Protein 5YDA (pdb70)

Secondary structure (DSSP, 8-state):
---------S-EEEEEEESSTTHHHHHHHHHHHHHHT-TT--HHHHHHHHHHSS---SEEEEEEESSHHHHHHHHHH----SPPPPSSPPPEEEEE--SSS--TTTTHHHHHH-HHHHHHHHHHHHHHHHHHSS-HHHHHHT---TTSHHHHHHHHHHHHHHHHHHHHTT---SEEEE-THHHHHHHHHHTSS-HHHHHHHHHHHHHHHHHT--EEEEESS-HHHHGGG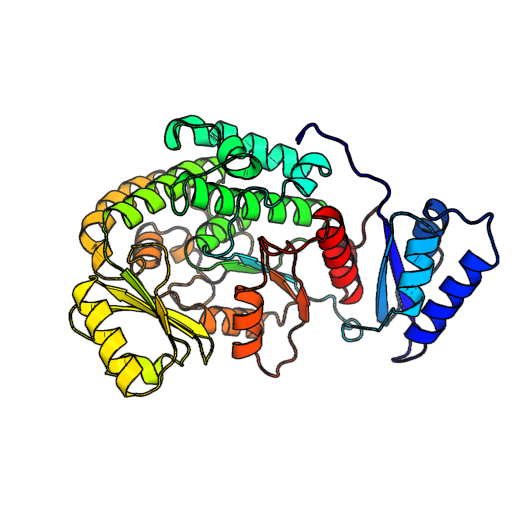--TTEEEEEEEETTEEEEEE-HHHHHHHHHHHHHTT--EEE-SS---TTSGGGGGGHHHHHHHHTTS-----SS-EEETTTTEEPPHHHHT-HHHHHHHHHS-B-HHHHHHHHHHHH--EEEE-SBSSHHHHHHHHHHTTS---EE--B--TT--S-HHHHHHHHHHHHHHTT-GGGS--

Structure (mmCIF, N/CA/C/O backbone):
data_5YDA
#
_entry.id   5YDA
#
_cell.length_a   109.780
_cell.length_b   109.780
_cell.length_c   142.573
_cell.angle_alpha   90.00
_cell.angle_beta   90.00
_cell.angle_gamma   90.00
#
_symmetry.space_group_name_H-M   'P 43 2 2'
#
loop_
_entity.id
_entity.type
_entity.pdbx_description
1 polymer PKS
2 water water
#
loop_
_atom_site.group_PDB
_atom_site.id
_atom_site.type_symbol
_atom_site.label_atom_id
_atom_site.label_alt_id
_atom_site.label_comp_id
_atom_site.label_asym_id
_atom_site.label_entity_id
_atom_site.label_seq_id
_atom_site.pdbx_PDB_ins_code
_atom_site.Cartn_x
_atom_site.Cartn_y
_atom_site.Cartn_z
_atom_site.occupancy
_atom_site.B_iso_or_equiv
_atom_site.auth_seq_id
_atom_site.auth_comp_id
_atom_site.auth_asym_id
_atom_site.auth_atom_id
_atom_site.pdbx_PDB_model_num
ATOM 1 N N . GLU A 1 21 ? -26.687 27.509 -10.727 1.00 75.16 -6 GLU A N 1
ATOM 2 C CA . GLU A 1 21 ? -27.194 26.172 -11.025 1.00 75.23 -6 GLU A CA 1
ATOM 3 C C . GLU A 1 21 ? -26.264 25.455 -11.995 1.00 68.39 -6 GLU A C 1
ATOM 4 O O . GLU A 1 21 ? -26.707 24.956 -13.029 1.00 63.24 -6 GLU A O 1
ATOM 10 N N . ASN A 1 22 ? -24.975 25.408 -11.663 1.00 63.18 -5 ASN A N 1
ATOM 11 C CA . ASN A 1 22 ? -23.975 24.933 -12.605 1.00 51.35 -5 ASN A CA 1
ATOM 12 C C . ASN A 1 22 ? -23.760 23.437 -12.421 1.00 51.91 -5 ASN A C 1
ATOM 13 O O . ASN A 1 22 ? -23.809 22.917 -11.304 1.00 48.55 -5 ASN A O 1
ATOM 18 N N . LEU A 1 23 ? -23.563 22.742 -13.538 1.00 43.05 -4 LEU A N 1
ATOM 19 C CA . LEU A 1 23 ? -23.269 21.319 -13.527 1.00 36.36 -4 LEU A CA 1
ATOM 20 C C . LEU A 1 23 ? -21.814 21.045 -13.895 1.00 37.58 -4 LEU A C 1
ATOM 21 O O . LEU A 1 23 ? -21.469 19.923 -14.286 1.00 33.33 -4 LEU A O 1
ATOM 26 N N . TYR A 1 24 ? -20.951 22.054 -13.764 1.00 31.40 -3 TYR A N 1
ATOM 27 C CA . TYR A 1 24 ? -19.529 21.848 -13.993 1.00 32.53 -3 TYR A CA 1
ATOM 28 C C . TYR A 1 24 ? -18.984 20.863 -12.965 1.00 30.51 -3 TYR A C 1
ATOM 29 O O . TYR A 1 24 ? -19.422 20.822 -11.810 1.00 34.04 -3 TYR A O 1
ATOM 38 N N . PHE A 1 25 ? -18.021 20.062 -13.394 1.00 25.22 -2 PHE A N 1
ATOM 39 C CA . PHE A 1 25 ? -17.460 19.045 -12.527 1.00 27.43 -2 PHE A CA 1
ATOM 40 C C . PHE A 1 25 ? -16.710 19.675 -11.351 1.00 27.97 -2 PHE A C 1
ATOM 41 O O . PHE A 1 25 ? -15.886 20.577 -11.529 1.00 27.86 -2 PHE A O 1
ATOM 49 N N . GLN A 1 26 ? -17.008 19.198 -10.145 1.00 29.20 -1 GLN A N 1
ATOM 50 C CA . GLN A 1 26 ? -16.332 19.645 -8.939 1.00 30.45 -1 GLN A CA 1
ATOM 51 C C . GLN A 1 26 ? -15.376 18.618 -8.360 1.00 32.20 -1 GLN A C 1
ATOM 52 O O . GLN A 1 26 ? -14.567 18.975 -7.503 1.00 38.17 -1 GLN A O 1
ATOM 58 N N . GLY A 1 27 ? -15.430 17.367 -8.805 1.00 36.11 0 GLY A N 1
ATOM 59 C CA . GLY A 1 27 ? -14.650 16.316 -8.187 1.00 35.26 0 GLY A CA 1
ATOM 60 C C . GLY A 1 27 ? -15.247 15.904 -6.855 1.00 33.24 0 GLY A C 1
ATOM 61 O O . GLY A 1 27 ? -16.222 16.484 -6.365 1.00 30.86 0 GLY A O 1
ATOM 62 N N . SER A 1 28 ? -14.676 14.861 -6.270 1.00 37.17 1 SER A N 1
ATOM 63 C CA . SER A 1 28 ? -15.110 14.456 -4.941 1.00 40.30 1 SER A CA 1
ATOM 64 C C . SER A 1 28 ? -14.828 15.580 -3.955 1.00 42.64 1 SER A C 1
ATOM 65 O O . SER A 1 28 ? -13.875 16.344 -4.109 1.00 47.72 1 SER A O 1
ATOM 68 N N . GLY A 1 29 ? -15.691 15.718 -2.965 1.00 41.96 2 GLY A N 1
ATOM 69 C CA . GLY A 1 29 ? -15.499 16.748 -1.967 1.00 40.67 2 GLY A CA 1
ATOM 70 C C . GLY A 1 29 ? -14.886 16.183 -0.708 1.00 43.06 2 GLY A C 1
ATOM 71 O O . GLY A 1 29 ? -14.071 15.255 -0.748 1.00 41.04 2 GLY A O 1
ATOM 72 N N . ARG A 1 30 ? -15.304 16.717 0.427 1.00 48.07 3 ARG A N 1
ATOM 73 C CA . ARG A 1 30 ? -14.703 16.304 1.677 1.00 49.47 3 ARG A CA 1
ATOM 74 C C . ARG A 1 30 ? -15.400 15.115 2.331 1.00 44.86 3 ARG A C 1
ATOM 75 O O . ARG A 1 30 ? -14.852 14.558 3.289 1.00 46.47 3 ARG A O 1
ATOM 83 N N . ARG A 1 31 ? -16.570 14.708 1.840 1.00 39.27 4 ARG A N 1
ATOM 84 C CA . ARG A 1 31 ? -17.364 13.701 2.541 1.00 42.76 4 ARG A CA 1
ATOM 85 C C . ARG A 1 31 ? -16.643 12.358 2.593 1.00 40.30 4 ARG A C 1
ATOM 86 O O . ARG A 1 31 ? -16.140 11.862 1.581 1.00 45.65 4 ARG A O 1
ATOM 94 N N . LEU A 1 32 ? -16.600 11.769 3.785 1.00 37.94 5 LEU A N 1
ATOM 95 C CA . LEU A 1 32 ? -15.926 10.500 4.015 1.00 39.14 5 LEU A CA 1
ATOM 96 C C . LEU A 1 32 ? -16.820 9.595 4.851 1.00 38.34 5 LEU A C 1
ATOM 97 O O . LEU A 1 32 ? -17.692 10.058 5.594 1.00 32.40 5 LEU A O 1
ATOM 102 N N . VAL A 1 33 ? -16.574 8.291 4.728 1.00 36.12 6 VAL A N 1
ATOM 103 C CA . VAL A 1 33 ? -17.266 7.270 5.502 1.00 35.87 6 VAL A CA 1
ATOM 104 C C . VAL A 1 33 ? -16.339 6.817 6.621 1.00 40.03 6 VAL A C 1
ATOM 105 O O . VAL A 1 33 ? -15.172 6.499 6.369 1.00 41.71 6 VAL A O 1
ATOM 109 N N . LEU A 1 34 ? -16.853 6.792 7.855 1.00 37.08 7 LEU A N 1
ATOM 110 C CA . LEU A 1 34 ? -16.096 6.306 9.006 1.00 37.10 7 LEU A CA 1
ATOM 111 C C . LEU A 1 34 ? -16.632 4.949 9.444 1.00 35.43 7 LEU A C 1
ATOM 112 O O . LEU A 1 34 ? -17.783 4.866 9.905 1.00 34.23 7 LEU A O 1
ATOM 117 N N . PRO A 1 35 ? -15.854 3.871 9.341 1.00 36.84 8 PRO A N 1
ATOM 118 C CA . PRO A 1 35 ? -16.329 2.554 9.789 1.00 35.29 8 PRO A CA 1
ATOM 119 C C . PRO A 1 35 ? -16.062 2.305 11.264 1.00 40.84 8 PRO A C 1
ATOM 120 O O . PRO A 1 35 ? -15.040 2.715 11.820 1.00 44.08 8 PRO A O 1
ATOM 124 N N . VAL A 1 36 ? -17.003 1.607 11.898 1.00 38.80 9 VAL A N 1
ATOM 125 C CA . VAL A 1 36 ? -16.913 1.209 13.299 1.00 37.47 9 VAL A CA 1
ATOM 126 C C . VAL A 1 36 ? -17.365 -0.239 13.393 1.00 44.91 9 VAL A C 1
ATOM 127 O O . VAL A 1 36 ? -18.441 -0.587 12.893 1.00 45.26 9 VAL A O 1
ATOM 131 N N . SER A 1 37 ? -16.559 -1.082 14.035 1.00 44.06 10 SER A N 1
ATOM 132 C CA . SER A 1 37 ? -16.926 -2.477 14.225 1.00 48.42 10 SER A CA 1
ATOM 133 C C . SER A 1 37 ? -16.552 -2.942 15.624 1.00 53.08 10 SER A C 1
ATOM 134 O O . SER A 1 37 ? -15.471 -2.627 16.126 1.00 52.14 10 SER A O 1
ATOM 137 N N . ALA A 1 38 ? -17.457 -3.698 16.244 1.00 55.93 11 ALA A N 1
ATOM 138 C CA . ALA A 1 38 ? -17.240 -4.262 17.571 1.00 56.07 11 ALA A CA 1
ATOM 139 C C . ALA A 1 38 ? -17.573 -5.747 17.538 1.00 60.52 11 ALA A C 1
ATOM 140 O O . ALA A 1 38 ? -17.822 -6.303 16.467 1.00 59.86 11 ALA A O 1
ATOM 142 N N . ARG A 1 39 ? -17.581 -6.402 18.696 1.00 61.66 12 ARG A N 1
ATOM 143 C CA . ARG A 1 39 ? -17.914 -7.817 18.764 1.00 58.41 12 ARG A CA 1
ATOM 144 C C . ARG A 1 39 ? -19.324 -8.067 19.275 1.00 59.05 12 ARG A C 1
ATOM 145 O O . ARG A 1 39 ? -19.794 -9.205 19.210 1.00 56.28 12 ARG A O 1
ATOM 153 N N . THR A 1 40 ? -20.013 -7.038 19.760 1.00 60.50 13 THR A N 1
ATOM 154 C CA . THR A 1 40 ? -21.223 -7.220 20.543 1.00 66.10 13 THR A CA 1
ATOM 155 C C . THR A 1 40 ? -22.337 -6.323 20.019 1.00 66.13 13 THR A C 1
ATOM 156 O O . THR A 1 40 ? -22.095 -5.278 19.414 1.00 62.75 13 THR A O 1
ATOM 160 N N . SER A 1 41 ? -23.565 -6.760 20.290 1.00 73.34 14 SER A N 1
ATOM 161 C CA . SER A 1 41 ? -24.824 -6.103 19.925 1.00 73.63 14 SER A CA 1
ATOM 162 C C . SER A 1 41 ? -24.791 -4.575 19.718 1.00 69.71 14 SER A C 1
ATOM 163 O O . SER A 1 41 ? -25.303 -4.120 18.695 1.00 72.82 14 SER A O 1
ATOM 166 N N . GLY A 1 42 ? -24.250 -3.764 20.639 1.00 72.02 15 GLY A N 1
ATOM 167 C CA . GLY A 1 42 ? -23.730 -4.139 21.953 1.00 69.50 15 GLY A CA 1
ATOM 168 C C . GLY A 1 42 ? -22.654 -3.172 22.426 1.00 66.06 15 GLY A C 1
ATOM 169 O O . GLY A 1 42 ? -22.945 -2.090 22.931 1.00 66.48 15 GLY A O 1
ATOM 170 N N . ALA A 1 43 ? -21.393 -3.572 22.261 1.00 66.92 16 ALA A N 1
ATOM 171 C CA . ALA A 1 43 ? -20.288 -2.640 22.433 1.00 61.72 16 ALA A CA 1
ATOM 172 C C . ALA A 1 43 ? -20.191 -1.654 21.279 1.00 69.43 16 ALA A C 1
ATOM 173 O O . ALA A 1 43 ? -19.546 -0.608 21.427 1.00 70.98 16 ALA A O 1
ATOM 175 N N . LEU A 1 44 ? -20.798 -1.980 20.132 1.00 68.70 17 LEU A N 1
ATOM 176 C CA . LEU A 1 44 ? -20.795 -1.079 18.981 1.00 66.56 17 LEU A CA 1
ATOM 177 C C . LEU A 1 44 ? -21.218 0.332 19.374 1.00 61.39 17 LEU A C 1
ATOM 178 O O . LEU A 1 44 ? -20.505 1.306 19.102 1.00 59.00 17 LEU A O 1
ATOM 183 N N . ARG A 1 45 ? -22.386 0.461 20.013 1.00 59.23 18 ARG A N 1
ATOM 184 C CA . ARG A 1 45 ? -22.844 1.779 20.442 1.00 58.44 18 ARG A CA 1
ATOM 185 C C . ARG A 1 45 ? -21.822 2.431 21.358 1.00 60.08 18 ARG A C 1
ATOM 186 O O . ARG A 1 45 ? -21.510 3.616 21.212 1.00 60.69 18 ARG A O 1
ATOM 194 N N . GLY A 1 46 ? -21.286 1.665 22.311 1.00 61.15 19 GLY A N 1
ATOM 195 C CA . GLY A 1 46 ? -20.282 2.223 23.200 1.00 59.96 19 GLY A CA 1
ATOM 196 C C . GLY A 1 46 ? -19.049 2.677 22.447 1.00 57.66 19 GLY A C 1
ATOM 197 O O . GLY A 1 46 ? -18.563 3.798 22.632 1.00 56.83 19 GLY A O 1
ATOM 198 N N . GLN A 1 47 ? -18.547 1.820 21.558 1.00 53.43 20 GLN A N 1
ATOM 199 C CA . GLN A 1 47 ? -17.353 2.162 20.795 1.00 59.36 20 GLN A CA 1
ATOM 200 C C . GLN A 1 47 ? -17.569 3.388 19.909 1.00 56.79 20 GLN A C 1
ATOM 201 O O . GLN A 1 47 ? -16.614 4.123 19.622 1.00 50.33 20 GLN A O 1
ATOM 207 N N . ALA A 1 48 ? -18.811 3.639 19.481 1.00 52.87 21 ALA A N 1
ATOM 208 C CA . ALA A 1 48 ? -19.076 4.792 18.629 1.00 52.70 21 ALA A CA 1
ATOM 209 C C . ALA A 1 48 ? -19.108 6.084 19.431 1.00 54.47 21 ALA A C 1
ATOM 210 O O . ALA A 1 48 ? -18.666 7.132 18.942 1.00 51.60 21 ALA A O 1
ATOM 212 N N . HIS A 1 49 ? -19.637 6.034 20.656 1.00 57.82 22 HIS A N 1
ATOM 213 C CA . HIS A 1 49 ? -19.575 7.209 21.522 1.00 59.14 22 HIS A CA 1
ATOM 214 C C . HIS A 1 49 ? -18.156 7.466 22.006 1.00 54.27 22 HIS A C 1
ATOM 215 O O . HIS A 1 49 ? -17.766 8.626 22.174 1.00 57.69 22 HIS A O 1
ATOM 222 N N . ALA A 1 50 ? -17.375 6.403 22.230 1.00 53.00 23 ALA A N 1
ATOM 223 C CA . ALA A 1 50 ? -15.962 6.572 22.564 1.00 54.16 23 ALA A CA 1
ATOM 224 C C . ALA A 1 50 ? -15.249 7.396 21.498 1.00 57.21 23 ALA A C 1
ATOM 225 O O . ALA A 1 50 ? -14.629 8.424 21.803 1.00 57.48 23 ALA A O 1
ATOM 227 N N . LEU A 1 51 ? -15.350 6.967 20.230 1.00 58.15 24 LEU A N 1
ATOM 228 C CA . LEU A 1 51 ? -14.712 7.705 19.142 1.00 54.03 24 LEU A CA 1
ATOM 229 C C . LEU A 1 51 ? -15.231 9.134 19.064 1.00 53.84 24 LEU A C 1
ATOM 230 O O . LEU A 1 51 ? -14.473 10.066 18.769 1.00 55.88 24 LEU A O 1
ATOM 235 N N . ALA A 1 52 ? -16.524 9.334 19.318 1.00 53.71 25 ALA A N 1
ATOM 236 C CA . ALA A 1 52 ? -17.060 10.689 19.347 1.00 52.06 25 ALA A CA 1
ATOM 237 C C . ALA A 1 52 ? -16.376 11.515 20.430 1.00 57.10 25 ALA A C 1
ATOM 238 O O . ALA A 1 52 ? -15.942 12.647 20.187 1.00 55.88 25 ALA A O 1
ATOM 240 N N . ARG A 1 53 ? -16.263 10.956 21.637 1.00 59.35 26 ARG A N 1
ATOM 241 C CA . ARG A 1 53 ? -15.627 11.687 22.727 1.00 63.37 26 ARG A CA 1
ATOM 242 C C . ARG A 1 53 ? -14.142 11.903 22.468 1.00 63.32 26 ARG A C 1
ATOM 243 O O . ARG A 1 53 ? -13.563 12.842 23.021 1.00 65.35 26 ARG A O 1
ATOM 251 N N . ARG A 1 54 ? -13.529 11.101 21.592 1.00 60.83 27 ARG A N 1
ATOM 252 C CA . ARG A 1 54 ? -12.115 11.285 21.276 1.00 62.36 27 ARG A CA 1
ATOM 253 C C . ARG A 1 54 ? -11.876 12.488 20.359 1.00 65.87 27 ARG A C 1
ATOM 254 O O . ARG A 1 54 ? -10.930 13.252 20.578 1.00 67.46 27 ARG A O 1
ATOM 262 N N . LEU A 1 55 ? -12.712 12.682 19.331 1.00 58.25 28 LEU A N 1
ATOM 263 C CA . LEU A 1 55 ? -12.485 13.791 18.406 1.00 60.82 28 LEU A CA 1
ATOM 264 C C . LEU A 1 55 ? -12.871 15.133 19.009 1.00 65.02 28 LEU A C 1
ATOM 265 O O . LEU A 1 55 ? -12.337 16.172 18.599 1.00 65.33 28 LEU A O 1
ATOM 270 N N . GLU A 1 56 ? -13.813 15.146 19.952 1.00 63.16 29 GLU A N 1
ATOM 271 C CA . GLU A 1 56 ? -14.069 16.363 20.711 1.00 65.31 29 GLU A CA 1
ATOM 272 C C . GLU A 1 56 ? -12.839 16.761 21.516 1.00 68.54 29 GLU A C 1
ATOM 273 O O . GLU A 1 56 ? -12.382 17.910 21.455 1.00 64.42 29 GLU A O 1
ATOM 279 N N . GLU A 1 57 ? -12.279 15.804 22.262 1.00 68.61 30 GLU A N 1
ATOM 280 C CA . GLU A 1 57 ? -11.180 16.022 23.189 1.00 65.53 30 GLU A CA 1
ATOM 281 C C . GLU A 1 57 ? -9.807 15.990 22.510 1.00 70.43 30 GLU A C 1
ATOM 282 O O . GLU A 1 57 ? -8.791 15.841 23.200 1.00 72.82 30 GLU A O 1
ATOM 288 N N . ARG A 1 58 ? -9.760 16.152 21.196 1.00 68.88 31 ARG A N 1
ATOM 289 C CA . ARG A 1 58 ? -8.502 16.115 20.474 1.00 64.60 31 ARG A CA 1
ATOM 290 C C . ARG A 1 58 ? -8.531 16.951 19.195 1.00 61.51 31 ARG A C 1
ATOM 291 O O . ARG A 1 58 ? -8.460 16.442 18.111 1.00 62.78 31 ARG A O 1
ATOM 299 N N . PRO A 1 59 ? -8.603 18.322 19.394 1.00 64.42 32 PRO A N 1
ATOM 300 C CA . PRO A 1 59 ? -8.680 19.170 18.189 1.00 58.28 32 PRO A CA 1
ATOM 301 C C . PRO A 1 59 ? -7.645 19.053 17.142 1.00 61.41 32 PRO A C 1
ATOM 302 O O . PRO A 1 59 ? -7.771 19.708 16.119 1.00 56.19 32 PRO A O 1
ATOM 306 N N . GLY A 1 60 ? -6.612 18.281 17.389 1.00 65.03 33 GLY A N 1
ATOM 307 C CA . GLY A 1 60 ? -5.590 18.142 16.393 1.00 62.30 33 GLY A CA 1
ATOM 308 C C . GLY A 1 60 ? -6.010 17.074 15.412 1.00 63.88 33 GLY A C 1
ATOM 309 O O . GLY A 1 60 ? -5.559 17.083 14.273 1.00 60.88 33 GLY A O 1
ATOM 310 N N . LEU A 1 61 ? -6.900 16.165 15.779 1.00 59.56 34 LEU A N 1
ATOM 311 C CA . LEU A 1 61 ? -7.324 15.112 14.836 1.00 58.84 34 LEU A CA 1
ATOM 312 C C . LEU A 1 61 ? -8.081 15.553 13.604 1.00 54.45 34 LEU A C 1
ATOM 313 O O . LEU A 1 61 ? -9.134 16.100 13.716 1.00 60.76 34 LEU A O 1
ATOM 318 N N . ARG A 1 62 ? -7.563 15.291 12.422 1.00 56.76 35 ARG A N 1
ATOM 319 C CA . ARG A 1 62 ? -8.272 15.645 11.198 1.00 60.35 35 ARG A CA 1
ATOM 320 C C . ARG A 1 62 ? -9.204 14.496 10.790 1.00 63.74 35 ARG A C 1
ATOM 321 O O . ARG A 1 62 ? -8.954 13.362 11.118 1.00 57.84 35 ARG A O 1
ATOM 329 N N . LEU A 1 63 ? -10.276 14.804 10.078 1.00 65.58 36 LEU A N 1
ATOM 330 C CA . LEU A 1 63 ? -11.234 13.808 9.649 1.00 60.13 36 LEU A CA 1
ATOM 331 C C . LEU A 1 63 ? -10.506 12.856 8.756 1.00 55.76 36 LEU A C 1
ATOM 332 O O . LEU A 1 63 ? -10.632 11.668 8.856 1.00 51.62 36 LEU A O 1
ATOM 337 N N . ASP A 1 64 ? -9.725 13.433 7.879 1.00 62.12 37 ASP A N 1
ATOM 338 C CA . ASP A 1 64 ? -8.840 12.703 6.974 1.00 55.91 37 ASP A CA 1
ATOM 339 C C . ASP A 1 64 ? -8.116 11.543 7.654 1.00 57.11 37 ASP A C 1
ATOM 340 O O . ASP A 1 64 ? -8.241 10.384 7.244 1.00 52.93 37 ASP A O 1
ATOM 345 N N . ASP A 1 65 ? -7.333 11.858 8.690 1.00 55.51 38 ASP A N 1
ATOM 346 C CA . ASP A 1 65 ? -6.518 10.841 9.345 1.00 53.60 38 ASP A CA 1
ATOM 347 C C . ASP A 1 65 ? -7.386 9.786 10.009 1.00 51.57 38 ASP A C 1
ATOM 348 O O . ASP A 1 65 ? -7.092 8.588 9.929 1.00 50.95 38 ASP A O 1
ATOM 353 N N . VAL A 1 66 ? -8.447 10.221 10.691 1.00 48.42 39 VAL A N 1
ATOM 354 C CA . VAL A 1 66 ? -9.320 9.297 11.405 1.00 51.08 39 VAL A CA 1
ATOM 355 C C . VAL A 1 66 ? -9.900 8.257 10.450 1.00 51.39 39 VAL A C 1
ATOM 356 O O . VAL A 1 66 ? -9.962 7.064 10.776 1.00 44.47 39 VAL A O 1
ATOM 360 N N . ALA A 1 67 ? -10.293 8.687 9.245 1.00 50.57 40 ALA A N 1
ATOM 361 C CA . ALA A 1 67 ? -10.863 7.767 8.263 1.00 49.01 40 ALA A CA 1
ATOM 362 C C . ALA A 1 67 ? -9.880 6.660 7.905 1.00 49.19 40 ALA A C 1
ATOM 363 O O . ALA A 1 67 ? -10.247 5.480 7.867 1.00 47.27 40 ALA A O 1
ATOM 365 N N . GLY A 1 68 ? -8.625 7.024 7.628 1.00 51.48 41 GLY A N 1
ATOM 366 C CA . GLY A 1 68 ? -7.618 6.013 7.343 1.00 47.58 41 GLY A CA 1
ATOM 367 C C . GLY A 1 68 ? -7.293 5.162 8.555 1.00 51.15 41 GLY A C 1
ATOM 368 O O . GLY A 1 68 ? -7.158 3.938 8.454 1.00 53.50 41 GLY A O 1
ATOM 369 N N . ALA A 1 69 ? -7.182 5.796 9.722 1.00 49.63 42 ALA A N 1
ATOM 370 C CA . ALA A 1 69 ? -6.863 5.060 10.939 1.00 52.36 42 ALA A CA 1
ATOM 371 C C . ALA A 1 69 ? -7.959 4.061 11.278 1.00 55.54 42 ALA A C 1
ATOM 372 O O . ALA A 1 69 ? -7.676 2.954 11.753 1.00 56.31 42 ALA A O 1
ATOM 374 N N . LEU A 1 70 ? -9.221 4.442 11.054 1.00 52.72 43 LEU A N 1
ATOM 375 C CA . LEU A 1 70 ? -10.337 3.532 11.277 1.00 49.76 43 LEU A CA 1
ATOM 376 C C . LEU A 1 70 ? -10.317 2.359 10.304 1.00 52.26 43 LEU A C 1
ATOM 377 O O . LEU A 1 70 ? -10.884 1.306 10.613 1.00 49.30 43 LEU A O 1
ATOM 382 N N . ARG A 1 71 ? -9.678 2.524 9.141 1.00 51.48 44 ARG A N 1
ATOM 383 C CA . ARG A 1 71 ? -9.530 1.474 8.137 1.00 53.44 44 ARG A CA 1
ATOM 384 C C . ARG A 1 71 ? -8.309 0.595 8.383 1.00 57.27 44 ARG A C 1
ATOM 385 O O . ARG A 1 71 ? -8.430 -0.632 8.429 1.00 59.24 44 ARG A O 1
ATOM 393 N N . ALA A 1 72 ? -7.134 1.205 8.582 1.00 60.21 45 ALA A N 1
ATOM 394 C CA . ALA A 1 72 ? -5.890 0.442 8.649 1.00 58.52 45 ALA A CA 1
ATOM 395 C C . ALA A 1 72 ? -5.596 -0.096 10.049 1.00 59.57 45 ALA A C 1
ATOM 396 O O . ALA A 1 72 ? -5.045 -1.194 10.179 1.00 63.59 45 ALA A O 1
ATOM 398 N N . ASP A 1 73 ? -5.979 0.633 11.106 1.00 62.56 46 ASP A N 1
ATOM 399 C CA . ASP A 1 73 ? -5.520 0.356 12.469 1.00 64.98 46 ASP A CA 1
ATOM 400 C C . ASP A 1 73 ? -6.493 -0.475 13.307 1.00 64.98 46 ASP A C 1
ATOM 401 O O . ASP A 1 73 ? -6.264 -0.636 14.512 1.00 66.78 46 ASP A O 1
ATOM 406 N N . ARG A 1 74 ? -7.566 -0.996 12.721 1.00 65.45 47 ARG A N 1
ATOM 407 C CA . ARG A 1 74 ? -8.530 -1.790 13.472 1.00 66.72 47 ARG A CA 1
ATOM 408 C C . ARG A 1 74 ? -9.022 -2.935 12.597 1.00 64.84 47 ARG A C 1
ATOM 409 O O . ARG A 1 74 ? -9.034 -2.819 11.364 1.00 60.78 47 ARG A O 1
ATOM 417 N N . PRO A 1 75 ? -9.401 -4.058 13.199 1.00 65.00 48 PRO A N 1
ATOM 418 C CA . PRO A 1 75 ? -9.974 -5.158 12.418 1.00 63.84 48 PRO A CA 1
ATOM 419 C C . PRO A 1 75 ? -11.457 -4.935 12.149 1.00 63.21 48 PRO A C 1
ATOM 420 O O . PRO A 1 75 ? -12.152 -4.226 12.883 1.00 61.19 48 PRO A O 1
ATOM 424 N N . ALA A 1 76 ? -11.936 -5.551 11.068 1.00 59.54 49 ALA A N 1
ATOM 425 C CA . ALA A 1 76 ? -13.339 -5.434 10.664 1.00 54.74 49 ALA A CA 1
ATOM 426 C C . ALA A 1 76 ? -14.138 -6.541 11.347 1.00 52.84 49 ALA A C 1
ATOM 427 O O . ALA A 1 76 ? -14.285 -7.648 10.827 1.00 56.02 49 ALA A O 1
ATOM 429 N N . LEU A 1 77 ? -14.683 -6.227 12.518 1.00 50.47 50 LEU A N 1
ATOM 430 C CA . LEU A 1 77 ? -15.379 -7.207 13.339 1.00 50.91 50 LEU A CA 1
ATOM 431 C C . LEU A 1 77 ? -16.823 -7.389 12.853 1.00 54.36 50 LEU A C 1
ATOM 432 O O . LEU A 1 77 ? -17.242 -6.820 11.841 1.00 51.88 50 LEU A O 1
ATOM 437 N N . ARG A 1 78 ? -17.611 -8.178 13.597 1.00 52.93 51 ARG A N 1
ATOM 438 C CA . ARG A 1 78 ? -18.874 -8.695 13.073 1.00 50.37 51 ARG A CA 1
ATOM 439 C C . ARG A 1 78 ? -19.986 -7.653 13.099 1.00 47.13 51 ARG A C 1
ATOM 440 O O . ARG A 1 78 ? -20.805 -7.601 12.176 1.00 48.41 51 ARG A O 1
ATOM 448 N N . HIS A 1 79 ? -20.052 -6.844 14.151 1.00 45.90 52 HIS A N 1
ATOM 449 C CA . HIS A 1 79 ? -21.095 -5.838 14.309 1.00 45.97 52 HIS A CA 1
ATOM 450 C C . HIS A 1 79 ? -20.560 -4.495 13.824 1.00 46.97 52 HIS A C 1
ATOM 451 O O . HIS A 1 79 ? -19.577 -3.985 14.370 1.00 46.35 52 HIS A O 1
ATOM 458 N N . ARG A 1 80 ? -21.210 -3.916 12.812 1.00 44.80 53 ARG A N 1
ATOM 459 C CA . ARG A 1 80 ? -20.673 -2.757 12.113 1.00 40.74 53 ARG A CA 1
ATOM 460 C C . ARG A 1 80 ? -21.698 -1.638 12.015 1.00 38.04 53 ARG A C 1
ATOM 461 O O . ARG A 1 80 ? -22.901 -1.886 11.909 1.00 41.83 53 ARG A O 1
ATOM 469 N N . LEU A 1 81 ? -21.202 -0.400 12.028 1.00 41.73 54 LEU A N 1
ATOM 470 C CA . LEU A 1 81 ? -21.974 0.752 11.572 1.00 38.21 54 LEU A CA 1
ATOM 471 C C . LEU A 1 81 ? -21.016 1.772 10.965 1.00 38.06 54 LEU A C 1
ATOM 472 O O . LEU A 1 81 ? -19.797 1.676 11.109 1.00 37.34 54 LEU A O 1
ATOM 477 N N . THR A 1 82 ? -21.581 2.754 10.272 1.00 33.22 55 THR A N 1
ATOM 478 C CA . THR A 1 82 ? -20.790 3.821 9.688 1.00 32.44 55 THR A CA 1
ATOM 479 C C . THR A 1 82 ? -21.510 5.135 9.905 1.00 31.50 55 THR A C 1
ATOM 480 O O . THR A 1 82 ? -22.719 5.168 10.137 1.00 32.25 55 THR A O 1
ATOM 484 N N . VAL A 1 83 ? -20.740 6.221 9.827 1.00 32.57 56 VAL A N 1
ATOM 485 C CA . VAL A 1 83 ? -21.271 7.565 9.663 1.00 31.38 56 VAL A CA 1
ATOM 486 C C . VAL A 1 83 ? -20.625 8.165 8.424 1.00 31.51 56 VAL A C 1
ATOM 487 O O . VAL A 1 83 ? -19.560 7.725 7.988 1.00 33.15 56 VAL A O 1
ATOM 491 N N . SER A 1 84 ? -21.302 9.144 7.836 1.00 27.53 57 SER A N 1
ATOM 492 C CA . SER A 1 84 ? -20.764 9.966 6.766 1.00 32.08 57 SER A CA 1
ATOM 493 C C . SER A 1 84 ? -20.590 11.383 7.290 1.00 38.99 57 SER A C 1
ATOM 494 O O . SER A 1 84 ? -21.466 11.895 7.994 1.00 35.34 57 SER A O 1
ATOM 497 N N . ALA A 1 85 ? -19.476 12.023 6.933 1.00 33.98 58 ALA A N 1
ATOM 498 C CA . ALA A 1 85 ? -19.210 13.360 7.439 1.00 33.63 58 ALA A CA 1
ATOM 499 C C . ALA A 1 85 ? -18.259 14.084 6.498 1.00 38.21 58 ALA A C 1
ATOM 500 O O . ALA A 1 85 ? -17.377 13.466 5.897 1.00 41.74 58 ALA A O 1
ATOM 502 N N . SER A 1 86 ? -18.460 15.392 6.367 1.00 40.31 59 SER A N 1
ATOM 503 C CA . SER A 1 86 ? -17.550 16.272 5.652 1.00 45.33 59 SER A CA 1
ATOM 504 C C . SER A 1 86 ? -16.743 17.150 6.600 1.00 48.17 59 SER A C 1
ATOM 505 O O . SER A 1 86 ? -16.018 18.035 6.138 1.00 52.90 59 SER A O 1
ATOM 508 N N . SER A 1 87 ? -16.858 16.927 7.911 1.00 49.94 60 SER A N 1
ATOM 509 C CA . SER A 1 87 ? -16.191 17.721 8.941 1.00 48.29 60 SER A CA 1
ATOM 510 C C . SER A 1 87 ? -16.287 16.989 10.270 1.00 52.36 60 SER A C 1
ATOM 511 O O . SER A 1 87 ? -17.161 16.139 10.473 1.00 51.09 60 SER A O 1
ATOM 514 N N . VAL A 1 88 ? -15.407 17.367 11.189 1.00 57.45 61 VAL A N 1
ATOM 515 C CA . VAL A 1 88 ? -15.327 16.723 12.498 1.00 53.34 61 VAL A CA 1
ATOM 516 C C . VAL A 1 88 ? -16.587 16.957 13.331 1.00 50.31 61 VAL A C 1
ATOM 517 O O . VAL A 1 88 ? -17.101 15.993 13.918 1.00 48.75 61 VAL A O 1
ATOM 521 N N . PRO A 1 89 ? -17.120 18.185 13.445 1.00 53.51 62 PRO A N 1
ATOM 522 C CA . PRO A 1 89 ? -18.391 18.329 14.176 1.00 53.22 62 PRO A CA 1
ATOM 523 C C . PRO A 1 89 ? -19.491 17.443 13.624 1.00 51.19 62 PRO A C 1
ATOM 524 O O . PRO A 1 89 ? -20.263 16.866 14.400 1.00 52.64 62 PRO A O 1
ATOM 528 N N . GLU A 1 90 ? -19.585 17.331 12.295 1.00 52.18 63 GLU A N 1
ATOM 529 C CA . GLU A 1 90 ? -20.589 16.463 11.686 1.00 45.63 63 GLU A CA 1
ATOM 530 C C . GLU A 1 90 ? -20.405 15.020 12.144 1.00 38.86 63 GLU A C 1
ATOM 531 O O . GLU A 1 90 ? -21.362 14.364 12.570 1.00 40.16 63 GLU A O 1
ATOM 537 N N . ALA A 1 91 ? -19.166 14.529 12.111 1.00 38.75 64 ALA A N 1
ATOM 538 C CA . ALA A 1 91 ? -18.899 13.149 12.506 1.00 39.92 64 ALA A CA 1
ATOM 539 C C . ALA A 1 91 ? -19.227 12.919 13.974 1.00 42.48 64 ALA A C 1
ATOM 540 O O . ALA A 1 91 ? -19.873 11.926 14.328 1.00 47.24 64 ALA A O 1
ATOM 542 N N . VAL A 1 92 ? -18.784 13.828 14.845 1.00 49.98 65 VAL A N 1
ATOM 543 C CA . VAL A 1 92 ? -19.071 13.708 16.273 1.00 46.61 65 VAL A CA 1
ATOM 544 C C . VAL A 1 92 ? -20.571 13.594 16.500 1.00 43.86 65 VAL A C 1
ATOM 545 O O . VAL A 1 92 ? -21.046 12.680 17.186 1.00 48.86 65 VAL A O 1
ATOM 549 N N . GLU A 1 93 ? -21.338 14.512 15.907 1.00 39.57 66 GLU A N 1
ATOM 550 C CA . GLU A 1 93 ? -22.788 14.480 16.072 1.00 45.69 66 GLU A CA 1
ATOM 551 C C . GLU A 1 93 ? -23.379 13.168 15.569 1.00 46.56 66 GLU A C 1
ATOM 552 O O . GLU A 1 93 ? -24.282 12.604 16.200 1.00 44.60 66 GLU A O 1
ATOM 558 N N . ALA A 1 94 ? -22.874 12.657 14.443 1.00 43.76 67 ALA A N 1
ATOM 559 C CA . ALA A 1 94 ? -23.458 11.449 13.873 1.00 42.30 67 ALA A CA 1
ATOM 560 C C . ALA A 1 94 ? -23.099 10.218 14.690 1.00 41.88 67 ALA A C 1
ATOM 561 O O . ALA A 1 94 ? -23.894 9.277 14.762 1.00 40.59 67 ALA A O 1
ATOM 563 N N . LEU A 1 95 ? -21.928 10.214 15.331 1.00 41.15 68 LEU A N 1
ATOM 564 C CA . LEU A 1 95 ? -21.528 9.053 16.121 1.00 43.84 68 LEU A CA 1
ATOM 565 C C . LEU A 1 95 ? -22.342 8.923 17.406 1.00 46.72 68 LEU A C 1
ATOM 566 O O . LEU A 1 95 ? -22.501 7.808 17.918 1.00 47.54 68 LEU A O 1
ATOM 571 N N . ARG A 1 96 ? -22.863 10.033 17.942 1.00 47.09 69 ARG A N 1
ATOM 572 C CA . ARG A 1 96 ? -23.762 9.947 19.095 1.00 53.38 69 ARG A CA 1
ATOM 573 C C . ARG A 1 96 ? -25.091 9.326 18.704 1.00 53.80 69 ARG A C 1
ATOM 574 O O . ARG A 1 96 ? -25.550 8.361 19.329 1.00 61.33 69 ARG A O 1
ATOM 582 N N . ALA A 1 97 ? -25.738 9.894 17.685 1.00 48.94 70 ALA A N 1
ATOM 583 C CA . ALA A 1 97 ? -26.994 9.368 17.176 1.00 48.82 70 ALA A CA 1
ATOM 584 C C . ALA A 1 97 ? -26.851 7.972 16.593 1.00 48.37 70 ALA A C 1
ATOM 585 O O . ALA A 1 97 ? -27.871 7.327 16.327 1.00 52.93 70 ALA A O 1
ATOM 587 N N . ALA A 1 98 ? -25.623 7.496 16.393 1.00 48.59 71 ALA A N 1
ATOM 588 C CA . ALA A 1 98 ? -25.399 6.259 15.661 1.00 49.03 71 ALA A CA 1
ATOM 589 C C . ALA A 1 98 ? -26.076 5.098 16.367 1.00 50.37 71 ALA A C 1
ATOM 590 O O . ALA A 1 98 ? -25.831 4.850 17.550 1.00 49.64 71 ALA A O 1
ATOM 592 N N . VAL A 1 99 ? -26.945 4.405 15.637 1.00 54.09 72 VAL A N 1
ATOM 593 C CA . VAL A 1 99 ? -27.606 3.196 16.107 1.00 59.53 72 VAL A CA 1
ATOM 594 C C . VAL A 1 99 ? -27.268 2.077 15.120 1.00 52.29 72 VAL A C 1
ATOM 595 O O . VAL A 1 99 ? -27.342 2.299 13.911 1.00 51.45 72 VAL A O 1
ATOM 599 N N . PRO A 1 100 ? -26.861 0.897 15.583 1.00 49.08 73 PRO A N 1
ATOM 600 C CA . PRO A 1 100 ? -26.672 -0.219 14.647 1.00 51.91 73 PRO A CA 1
ATOM 601 C C . PRO A 1 100 ? -27.956 -0.475 13.870 1.00 52.64 73 PRO A C 1
ATOM 602 O O . PRO A 1 100 ? -29.055 -0.435 14.426 1.00 50.71 73 PRO A O 1
ATOM 606 N N . ALA A 1 101 ? -27.811 -0.701 12.562 1.00 47.30 74 ALA A N 1
ATOM 607 C CA . ALA A 1 101 ? -28.960 -0.781 11.672 1.00 47.27 74 ALA A CA 1
ATOM 608 C C . ALA A 1 101 ? -29.027 -2.043 10.823 1.00 50.04 74 ALA A C 1
ATOM 609 O O . ALA A 1 101 ? -30.076 -2.286 10.219 1.00 49.44 74 ALA A O 1
ATOM 611 N N . VAL A 1 102 ? -27.961 -2.833 10.736 1.00 44.84 75 VAL A N 1
ATOM 612 C CA . VAL A 1 102 ? -28.001 -4.102 10.011 1.00 46.50 75 VAL A CA 1
ATOM 613 C C . VAL A 1 102 ? -27.578 -5.198 10.978 1.00 49.06 75 VAL A C 1
ATOM 614 O O . VAL A 1 102 ? -26.942 -4.924 12.012 1.00 46.02 75 VAL A O 1
ATOM 618 N N . PRO A 1 103 ? -27.941 -6.448 10.696 1.00 49.59 76 PRO A N 1
ATOM 619 C CA . PRO A 1 103 ? -27.482 -7.563 11.530 1.00 48.02 76 PRO A CA 1
ATOM 620 C C . PRO A 1 103 ? -25.973 -7.695 11.455 1.00 51.32 76 PRO A C 1
ATOM 621 O O . PRO A 1 103 ? -25.345 -7.136 10.541 1.00 48.89 76 PRO A O 1
ATOM 625 N N . PRO A 1 104 ? -25.355 -8.417 12.393 1.00 47.91 77 PRO A N 1
ATOM 626 C CA . PRO A 1 104 ? -23.925 -8.715 12.261 1.00 46.74 77 PRO A CA 1
ATOM 627 C C . PRO A 1 104 ? -23.668 -9.453 10.962 1.00 42.77 77 PRO A C 1
ATOM 628 O O . PRO A 1 104 ? -24.532 -10.172 10.463 1.00 44.39 77 PRO A O 1
ATOM 632 N N . VAL A 1 105 ? -22.478 -9.245 10.399 1.00 42.56 78 VAL A N 1
ATOM 633 C CA . VAL A 1 105 ? -22.181 -9.737 9.053 1.00 45.91 78 VAL A CA 1
ATOM 634 C C . VAL A 1 105 ? -22.171 -11.262 9.056 1.00 51.40 78 VAL A C 1
ATOM 635 O O . VAL A 1 105 ? -21.810 -11.877 10.071 1.00 56.52 78 VAL A O 1
ATOM 639 N N . PRO A 1 106 ? -22.569 -11.910 7.968 1.00 50.57 79 PRO A N 1
ATOM 640 C CA . PRO A 1 106 ? -22.542 -13.375 7.935 1.00 51.67 79 PRO A CA 1
ATOM 641 C C . PRO A 1 106 ? -21.112 -13.888 7.946 1.00 56.91 79 PRO A C 1
ATOM 642 O O . PRO A 1 106 ? -20.159 -13.159 7.654 1.00 58.00 79 PRO A O 1
ATOM 646 N N . ASP A 1 107 ? -20.996 -15.173 8.218 1.00 59.17 80 ASP A N 1
ATOM 647 C CA . ASP A 1 107 ? -19.720 -15.840 8.219 1.00 60.20 80 ASP A CA 1
ATOM 648 C C . ASP A 1 107 ? -19.205 -15.913 6.797 1.00 55.54 80 ASP A C 1
ATOM 649 O O . ASP A 1 107 ? -18.025 -15.923 6.572 1.00 60.84 80 ASP A O 1
ATOM 654 N N . GLU A 1 108 ? -20.101 -15.942 5.834 1.00 54.26 81 GLU A N 1
ATOM 655 C CA . GLU A 1 108 ? -19.699 -15.936 4.445 1.00 55.94 81 GLU A CA 1
ATOM 656 C C . GLU A 1 108 ? -20.158 -14.596 3.894 1.00 51.59 81 GLU A C 1
ATOM 657 O O . GLU A 1 108 ? -21.215 -14.144 4.254 1.00 54.34 81 GLU A O 1
ATOM 663 N N . PRO A 1 109 ? -19.308 -13.945 3.014 1.00 48.38 82 PRO A N 1
ATOM 664 C CA . PRO A 1 109 ? -19.797 -12.637 2.535 1.00 44.22 82 PRO A CA 1
ATOM 665 C C . PRO A 1 109 ? -21.146 -12.681 1.842 1.00 42.51 82 PRO A C 1
ATOM 666 O O . PRO A 1 109 ? -21.405 -13.595 1.105 1.00 39.90 82 PRO A O 1
ATOM 670 N N . PRO A 1 110 ? -21.978 -11.682 2.092 1.00 42.18 83 PRO A N 1
ATOM 671 C CA . PRO A 1 110 ? -23.331 -11.655 1.523 1.00 39.81 83 PRO A CA 1
ATOM 672 C C . PRO A 1 110 ? -23.298 -1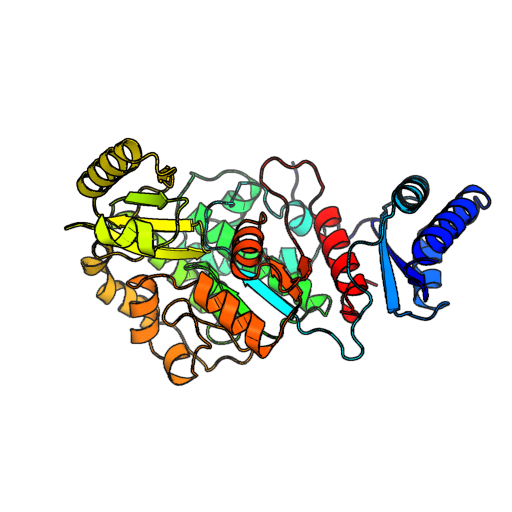1.502 0.010 1.00 33.19 83 PRO A C 1
ATOM 673 O O . PRO A 1 110 ? -22.394 -10.882 -0.552 1.00 35.62 83 PRO A O 1
ATOM 677 N N . LYS A 1 111 ? -24.288 -12.093 -0.649 1.00 31.93 84 LYS A N 1
ATOM 678 C CA . LYS A 1 111 ? -24.528 -11.779 -2.049 1.00 33.85 84 LYS A CA 1
ATOM 679 C C . LYS A 1 111 ? -25.209 -10.411 -2.173 1.00 31.22 84 LYS A C 1
ATOM 680 O O . LYS A 1 111 ? -25.828 -9.908 -1.230 1.00 26.96 84 LYS A O 1
ATOM 686 N N . VAL A 1 112 ? -25.096 -9.813 -3.358 1.00 28.56 85 VAL A N 1
ATOM 687 C CA . VAL A 1 112 ? -25.646 -8.489 -3.626 1.00 27.21 85 VAL A CA 1
ATOM 688 C C . VAL A 1 112 ? -26.535 -8.562 -4.864 1.00 26.47 85 VAL A C 1
ATOM 689 O O . VAL A 1 112 ? -26.131 -9.121 -5.891 1.00 24.50 85 VAL A O 1
ATOM 693 N N . ALA A 1 113 ? -27.727 -7.967 -4.785 1.00 24.16 86 ALA A N 1
ATOM 694 C CA . ALA A 1 113 ? -28.613 -7.855 -5.938 1.00 25.42 86 ALA A CA 1
ATOM 695 C C . ALA A 1 113 ? -28.942 -6.390 -6.207 1.00 22.88 86 ALA A C 1
ATOM 696 O O . ALA A 1 113 ? -29.140 -5.609 -5.273 1.00 23.30 86 ALA A O 1
ATOM 698 N N . PHE A 1 114 ? -28.991 -6.015 -7.484 1.00 20.53 87 PHE A N 1
ATOM 699 C CA . PHE A 1 114 ? -29.434 -4.689 -7.895 1.00 18.82 87 PHE A CA 1
ATOM 700 C C . PHE A 1 114 ? -30.895 -4.768 -8.316 1.00 22.84 87 PHE A C 1
ATOM 701 O O . PHE A 1 114 ? -31.270 -5.656 -9.099 1.00 22.59 87 PHE A O 1
ATOM 709 N N . LEU A 1 115 ? -31.710 -3.833 -7.819 1.00 18.56 88 LEU A N 1
ATOM 710 C CA . LEU A 1 115 ? -33.119 -3.717 -8.196 1.00 19.58 88 LEU A CA 1
ATOM 711 C C . LEU A 1 115 ? -33.301 -2.439 -9.016 1.00 21.27 88 LEU A C 1
ATOM 712 O O . LEU A 1 115 ? -32.996 -1.341 -8.534 1.00 19.35 88 LEU A O 1
ATOM 717 N N . LEU A 1 116 ? -33.826 -2.581 -10.236 1.00 18.85 89 LEU A N 1
ATOM 718 C CA . LEU A 1 116 ? -33.877 -1.491 -11.211 1.00 19.46 89 LEU A CA 1
ATOM 719 C C . LEU A 1 116 ? -35.315 -1.054 -11.463 1.00 22.64 89 LEU A C 1
ATOM 720 O O . LEU A 1 116 ? -36.073 -1.803 -12.099 1.00 22.43 89 LEU A O 1
ATOM 725 N N . PRO A 1 117 ? -35.736 0.131 -11.018 1.00 20.56 90 PRO A N 1
ATOM 726 C CA . PRO A 1 117 ? -37.151 0.510 -11.143 1.00 21.15 90 PRO A CA 1
ATOM 727 C C . PRO A 1 117 ? -37.564 0.793 -12.577 1.00 21.88 90 PRO A C 1
ATOM 728 O O . PRO A 1 117 ? -36.745 1.002 -13.476 1.00 20.90 90 PRO A O 1
ATOM 732 N N . GLY A 1 118 ? -38.876 0.832 -12.776 1.00 23.25 91 GLY A N 1
ATOM 733 C CA . GLY A 1 118 ? -39.403 0.973 -14.117 1.00 24.58 91 GLY A CA 1
ATOM 734 C C . GLY A 1 118 ? -39.820 2.348 -13.643 1.00 30.77 91 GLY A C 1
ATOM 735 O O . GLY A 1 118 ? -39.575 2.702 -12.487 1.00 35.07 91 GLY A O 1
ATOM 736 N N . GLY A 1 119 ? -40.469 3.143 -14.472 1.00 28.06 92 GLY A N 1
ATOM 737 C CA . GLY A 1 119 ? -40.687 4.492 -13.963 1.00 31.22 92 GLY A CA 1
ATOM 738 C C . GLY A 1 119 ? -41.744 4.891 -12.957 1.00 32.82 92 GLY A C 1
ATOM 739 O O . GLY A 1 119 ? -42.500 4.041 -12.460 1.00 27.14 92 GLY A O 1
ATOM 740 N N . GLY A 1 120 ? -41.774 6.175 -12.625 1.00 26.09 93 GLY A N 1
ATOM 741 C CA . GLY A 1 120 ? -42.692 6.671 -11.626 1.00 28.30 93 GLY A CA 1
ATOM 742 C C . GLY A 1 120 ? -41.973 7.536 -10.618 1.00 33.68 93 GLY A C 1
ATOM 743 O O . GLY A 1 120 ? -42.601 8.345 -9.932 1.00 39.85 93 GLY A O 1
ATOM 744 N N . THR A 1 121 ? -40.654 7.390 -10.514 1.00 28.56 94 THR A N 1
ATOM 745 C CA . THR A 1 121 ? -39.892 8.176 -9.557 1.00 27.72 94 THR A CA 1
ATOM 746 C C . THR A 1 121 ? -38.909 9.125 -10.218 1.00 27.25 94 THR A C 1
ATOM 747 O O . THR A 1 121 ? -38.177 9.814 -9.503 1.00 24.98 94 THR A O 1
ATOM 751 N N . GLN A 1 122 ? -38.872 9.183 -11.551 1.00 27.12 95 GLN A N 1
ATOM 752 C CA . GLN A 1 122 ? -37.954 10.089 -12.227 1.00 24.16 95 GLN A CA 1
ATOM 753 C C . GLN A 1 122 ? -38.318 11.537 -11.919 1.00 26.10 95 GLN A C 1
ATOM 754 O O . GLN A 1 122 ? -39.477 11.863 -11.652 1.00 26.11 95 GLN A O 1
ATOM 760 N N . TYR A 1 123 ? -37.307 12.409 -11.949 1.00 26.47 96 TYR A N 1
ATOM 761 C CA . TYR A 1 123 ? -37.525 13.845 -11.813 1.00 24.99 96 TYR A CA 1
ATOM 762 C C . TYR A 1 123 ? -36.342 14.600 -12.400 1.00 24.21 96 TYR A C 1
ATOM 763 O O . TYR A 1 123 ? -35.232 14.070 -12.524 1.00 22.87 96 TYR A O 1
ATOM 772 N N . VAL A 1 124 ? -36.598 15.861 -12.737 1.00 22.65 97 VAL A N 1
ATOM 773 C CA . VAL A 1 124 ? -35.541 16.760 -13.178 1.00 24.62 97 VAL A CA 1
ATOM 774 C C . VAL A 1 124 ? -34.597 17.036 -12.021 1.00 22.36 97 VAL A C 1
ATOM 775 O O . VAL A 1 124 ? -35.031 17.379 -10.914 1.00 25.38 97 VAL A O 1
ATOM 779 N N . GLY A 1 125 ? -33.298 16.904 -12.272 1.00 24.12 98 GLY A N 1
ATOM 780 C CA . GLY A 1 125 ? -32.285 17.105 -11.259 1.00 17.58 98 GLY A CA 1
ATOM 781 C C . GLY A 1 125 ? -31.771 15.841 -10.602 1.00 21.59 98 GLY A C 1
ATOM 782 O O . GLY A 1 125 ? -30.820 15.921 -9.805 1.00 22.65 98 GLY A O 1
ATOM 783 N N . MET A 1 126 ? -32.359 14.682 -10.898 1.00 20.06 99 MET A N 1
ATOM 784 C CA . MET A 1 126 ? -31.924 13.460 -10.227 1.00 22.92 99 MET A CA 1
ATOM 785 C C . MET A 1 126 ? -30.496 13.139 -10.638 1.00 20.11 99 MET A C 1
ATOM 786 O O . MET A 1 126 ? -30.120 13.280 -11.811 1.00 19.54 99 MET A O 1
ATOM 791 N N . GLY A 1 127 ? -29.687 12.769 -9.655 1.00 19.75 100 GLY A N 1
ATOM 792 C CA . GLY A 1 127 ? -28.282 12.488 -9.887 1.00 22.28 100 GLY A CA 1
ATOM 793 C C . GLY A 1 127 ? -27.400 13.685 -10.193 1.00 25.84 100 GLY A C 1
ATOM 794 O O . GLY A 1 127 ? -26.192 13.491 -10.426 1.00 23.36 100 GLY A O 1
ATOM 795 N N . SER A 1 128 ? -27.946 14.914 -10.201 1.00 20.35 101 SER A N 1
ATOM 796 C CA . SER A 1 128 ? -27.126 16.084 -10.539 1.00 23.99 101 SER A CA 1
ATOM 797 C C . SER A 1 128 ? -25.947 16.236 -9.592 1.00 25.27 101 SER A C 1
ATOM 798 O O . SER A 1 128 ? -24.869 16.686 -10.008 1.00 25.77 101 SER A O 1
ATOM 801 N N . GLY A 1 129 ? -26.119 15.848 -8.325 1.00 22.29 102 GLY A N 1
ATOM 802 C CA . GLY A 1 129 ? -24.992 15.863 -7.405 1.00 20.68 102 GLY A CA 1
ATOM 803 C C . GLY A 1 129 ? -23.912 14.877 -7.802 1.00 24.84 102 GLY A C 1
ATOM 804 O O . GLY A 1 129 ? -22.720 15.164 -7.673 1.00 28.35 102 GLY A O 1
ATOM 805 N N . LEU A 1 130 ? -24.311 13.696 -8.289 1.00 23.32 103 LEU A N 1
ATOM 806 C CA . LEU A 1 130 ? -23.320 12.700 -8.678 1.00 22.53 103 LEU A CA 1
ATOM 807 C C . LEU A 1 130 ? -22.645 13.100 -9.975 1.00 23.14 103 LEU A C 1
ATOM 808 O O . LEU A 1 130 ? -21.451 12.851 -10.157 1.00 22.06 103 LEU A O 1
ATOM 813 N N . TYR A 1 131 ? -23.372 13.758 -10.855 1.00 23.22 104 TYR A N 1
ATOM 814 C CA . TYR A 1 131 ? -22.844 14.224 -12.100 1.00 22.13 104 TYR A CA 1
ATOM 815 C C . TYR A 1 131 ? -21.667 15.182 -11.890 1.00 26.49 104 TYR A C 1
ATOM 816 O O . TYR A 1 131 ? -20.735 15.174 -12.617 1.00 21.96 104 TYR A O 1
ATOM 825 N N . ARG A 1 132 ? -21.747 15.971 -10.844 1.00 22.02 105 ARG A N 1
ATOM 826 C CA . ARG A 1 132 ? -20.719 16.907 -10.486 1.00 29.42 105 ARG A CA 1
ATOM 827 C C . ARG A 1 132 ? -19.589 16.354 -9.649 1.00 29.81 105 ARG A C 1
ATOM 828 O O . ARG A 1 132 ? -18.548 16.906 -9.638 1.00 28.68 105 ARG A O 1
ATOM 836 N N . GLU A 1 133 ? -19.798 15.265 -8.951 1.00 24.67 106 GLU A N 1
ATOM 837 C CA . GLU A 1 133 ? -18.802 14.779 -8.009 1.00 28.49 106 GLU A CA 1
ATOM 838 C C . GLU A 1 133 ? -18.047 13.548 -8.474 1.00 27.72 106 GLU A C 1
ATOM 839 O O . GLU A 1 133 ? -16.905 13.344 -8.049 1.00 28.26 106 GLU A O 1
ATOM 845 N N . ASN A 1 134 ? -18.648 12.717 -9.319 1.00 26.02 107 ASN A N 1
ATOM 846 C CA . ASN A 1 134 ? -18.140 11.378 -9.575 1.00 27.70 107 ASN A CA 1
ATOM 847 C C . ASN A 1 134 ? -17.858 11.211 -11.064 1.00 29.33 107 ASN A C 1
ATOM 848 O O . ASN A 1 134 ? -18.785 11.239 -11.886 1.00 25.03 107 ASN A O 1
ATOM 853 N N . ASP A 1 135 ? -16.585 10.994 -11.404 1.00 26.85 108 ASP A N 1
ATOM 854 C CA . ASP A 1 135 ? -16.209 11.009 -12.814 1.00 28.89 108 ASP A CA 1
ATOM 855 C C . ASP A 1 135 ? -16.805 9.833 -13.579 1.00 27.31 108 ASP A C 1
ATOM 856 O O . ASP A 1 135 ? -17.125 9.974 -14.769 1.00 27.01 108 ASP A O 1
ATOM 861 N N . VAL A 1 136 ? -17.009 8.690 -12.926 1.00 26.28 109 VAL A N 1
ATOM 862 C CA . VAL A 1 136 ? -17.659 7.576 -13.618 1.00 26.32 109 VAL A CA 1
ATOM 863 C C . VAL A 1 136 ? -19.103 7.934 -13.951 1.00 28.18 109 VAL A C 1
ATOM 864 O O . VAL A 1 136 ? -19.556 7.767 -15.093 1.00 25.59 109 VAL A O 1
ATOM 868 N N . TYR A 1 137 ? -19.843 8.449 -12.961 1.00 23.49 110 TYR A N 1
ATOM 869 C CA . TYR A 1 137 ? -21.224 8.857 -13.202 1.00 23.54 110 TYR A CA 1
ATOM 870 C C . TYR A 1 137 ? -21.295 9.895 -14.324 1.00 24.95 110 TYR A C 1
ATOM 871 O O . TYR A 1 137 ? -22.114 9.780 -15.248 1.00 23.25 110 TYR A O 1
ATOM 880 N N . ARG A 1 138 ? -20.433 10.917 -14.256 1.00 24.34 111 ARG A N 1
ATOM 881 C CA . ARG A 1 138 ? -20.388 11.956 -15.284 1.00 23.95 111 ARG A CA 1
ATOM 882 C C . ARG A 1 138 ? -20.068 11.370 -16.660 1.00 21.51 111 ARG A C 1
ATOM 883 O O . ARG A 1 138 ? -20.721 11.707 -17.656 1.00 23.83 111 ARG A O 1
ATOM 891 N N . ASP A 1 139 ? -19.069 10.482 -16.737 1.00 21.75 112 ASP A N 1
ATOM 892 C CA . ASP A 1 139 ? -18.676 9.931 -18.037 1.00 25.05 112 ASP A CA 1
ATOM 893 C C . ASP A 1 139 ? -19.761 9.042 -18.612 1.00 25.31 112 ASP A C 1
ATOM 894 O O . ASP A 1 139 ? -20.019 9.076 -19.820 1.00 27.06 112 ASP A O 1
ATOM 899 N N . THR A 1 140 ? -20.394 8.219 -17.770 1.00 23.34 113 THR A N 1
ATOM 900 C CA . THR A 1 140 ? -21.454 7.350 -18.269 1.00 22.99 113 THR A CA 1
ATOM 901 C C . THR A 1 140 ? -22.618 8.171 -18.807 1.00 20.94 113 THR A C 1
ATOM 902 O O . THR A 1 140 ? -23.130 7.903 -19.903 1.00 23.17 113 THR A O 1
ATOM 906 N N . VAL A 1 141 ? -23.031 9.205 -18.067 1.00 21.73 114 VAL A N 1
ATOM 907 C CA . VAL A 1 141 ? -24.105 10.061 -18.570 1.00 22.07 114 VAL A CA 1
ATOM 908 C C . VAL A 1 141 ? -23.701 10.707 -19.889 1.00 21.48 114 VAL A C 1
ATOM 909 O O . VAL A 1 141 ? -24.488 10.757 -20.846 1.00 22.73 114 VAL A O 1
ATOM 913 N N . ASP A 1 142 ? -22.470 11.220 -19.960 1.00 23.01 115 ASP A N 1
ATOM 914 C CA . ASP A 1 142 ? -22.043 11.902 -21.178 1.00 24.69 115 ASP A CA 1
ATOM 915 C C . ASP A 1 142 ? -22.029 10.941 -22.353 1.00 22.73 115 ASP A C 1
ATOM 916 O O . ASP A 1 142 ? -22.511 11.263 -23.444 1.00 21.70 115 ASP A O 1
ATOM 921 N N . ARG A 1 143 ? -21.507 9.742 -22.132 1.00 21.42 116 ARG A N 1
ATOM 922 C CA . ARG A 1 143 ? -21.474 8.746 -23.189 1.00 27.15 116 ARG A CA 1
ATOM 923 C C . ARG A 1 143 ? -22.890 8.420 -23.672 1.00 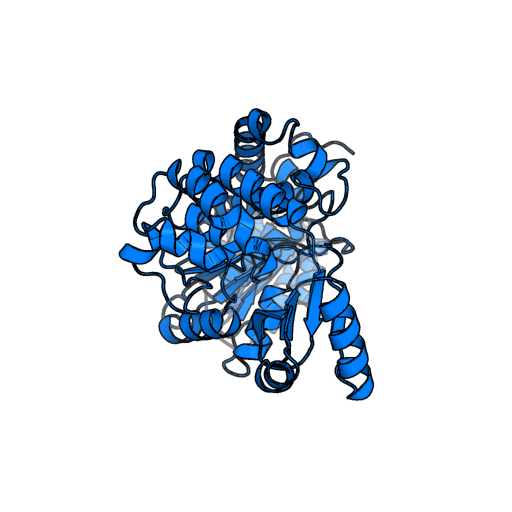31.18 116 ARG A C 1
ATOM 924 O O . ARG A 1 143 ? -23.161 8.434 -24.881 1.00 29.36 116 ARG A O 1
ATOM 932 N N . CYS A 1 144 ? -23.831 8.192 -22.740 1.00 23.26 117 CYS A N 1
ATOM 933 C CA . CYS A 1 144 ? -25.187 7.849 -23.164 1.00 21.31 117 CYS A CA 1
ATOM 934 C C . CYS A 1 144 ? -25.858 9.007 -23.887 1.00 24.16 117 CYS A C 1
ATOM 935 O O . CYS A 1 144 ? -26.567 8.790 -24.873 1.00 28.09 117 CYS A O 1
ATOM 938 N N . ALA A 1 145 ? -25.651 10.243 -23.426 1.00 22.69 118 ALA A N 1
ATOM 939 C CA . ALA A 1 145 ? -26.291 11.372 -24.097 1.00 23.75 118 ALA A CA 1
ATOM 940 C C . ALA A 1 145 ? -2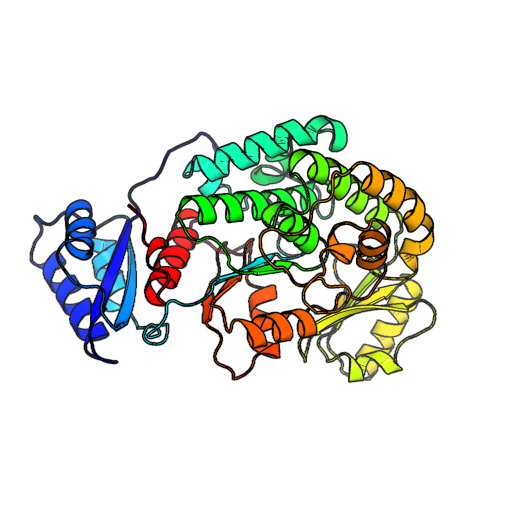5.798 11.511 -25.537 1.00 25.44 118 ALA A C 1
ATOM 941 O O . ALA A 1 145 ? -26.591 11.786 -26.451 1.00 26.31 118 ALA A O 1
ATOM 943 N N . ALA A 1 146 ? -24.494 11.304 -25.765 1.00 23.27 119 ALA A N 1
ATOM 944 C CA . ALA A 1 146 ? -23.968 11.398 -27.127 1.00 27.28 119 ALA A CA 1
ATOM 945 C C . ALA A 1 146 ? -24.521 10.286 -28.003 1.00 27.56 119 ALA A C 1
ATOM 946 O O . ALA A 1 146 ? -24.945 10.541 -29.134 1.00 28.36 119 ALA A O 1
ATOM 948 N N . VAL A 1 147 ? -24.555 9.051 -27.491 1.00 26.12 120 VAL A N 1
ATOM 949 C CA . VAL A 1 147 ? -25.101 7.955 -28.282 1.00 25.53 120 VAL A CA 1
ATOM 950 C C . VAL A 1 147 ? -26.561 8.205 -28.625 1.00 30.29 120 VAL A C 1
ATOM 951 O O . VAL A 1 147 ? -27.014 7.850 -29.719 1.00 30.99 120 VAL A O 1
ATOM 955 N N . LEU A 1 148 ? -27.311 8.853 -27.722 1.00 30.86 121 LEU A N 1
ATOM 956 C CA . LEU A 1 148 ? -28.764 8.977 -27.836 1.00 27.93 121 LEU A CA 1
ATOM 957 C C . LEU A 1 148 ? -29.230 10.127 -28.720 1.00 30.44 121 LEU A C 1
ATOM 958 O O . LEU A 1 148 ? -30.410 10.165 -29.084 1.00 32.81 121 LEU A O 1
ATOM 963 N N . ARG A 1 149 ? -28.370 11.088 -29.025 1.00 31.88 122 ARG A N 1
ATOM 964 C CA . ARG A 1 149 ? -28.843 12.281 -29.725 1.00 36.43 122 ARG A CA 1
ATOM 965 C C . ARG A 1 149 ? -29.574 11.985 -31.029 1.00 35.20 122 ARG A C 1
ATOM 966 O O . ARG A 1 149 ? -30.625 12.610 -31.265 1.00 42.10 122 ARG A O 1
ATOM 974 N N . PRO A 1 150 ? -29.112 11.086 -31.905 1.00 37.58 123 PRO A N 1
ATOM 975 C CA . PRO A 1 150 ? -29.873 10.853 -33.144 1.00 33.85 123 PRO A CA 1
ATOM 976 C C . PRO A 1 150 ? -31.242 10.225 -32.913 1.00 36.24 123 PRO A C 1
ATOM 977 O O . PRO A 1 150 ? -32.200 10.568 -33.622 1.00 37.82 123 PRO A O 1
ATOM 981 N N . ALA A 1 151 ? -31.366 9.310 -31.947 1.00 33.97 124 ALA A N 1
ATOM 982 C CA . ALA A 1 151 ? -32.660 8.687 -31.674 1.00 31.33 124 ALA A CA 1
ATOM 983 C C . ALA A 1 151 ? -33.559 9.596 -30.851 1.00 31.74 124 ALA A C 1
ATOM 984 O O . ALA A 1 151 ? -34.776 9.636 -31.065 1.00 31.32 124 ALA A O 1
ATOM 986 N N . LEU A 1 152 ? -32.983 10.330 -29.902 1.00 38.22 125 LEU A N 1
ATOM 987 C CA . LEU A 1 152 ? -33.804 11.160 -29.032 1.00 35.15 125 LEU A CA 1
ATOM 988 C C . LEU A 1 152 ? -34.209 12.456 -29.713 1.00 35.77 125 LEU A C 1
ATOM 989 O O . LEU A 1 152 ? -35.341 12.914 -29.539 1.00 37.19 125 LEU A O 1
ATOM 994 N N . GLY A 1 153 ? -33.302 13.054 -30.493 1.00 35.32 126 GLY A N 1
ATOM 995 C CA . GLY A 1 153 ? -33.528 14.358 -31.069 1.00 32.09 126 GLY A CA 1
ATOM 996 C C . GLY A 1 153 ? -33.072 15.516 -30.206 1.00 41.00 126 GLY A C 1
ATOM 997 O O . GLY A 1 153 ? -33.289 16.673 -30.582 1.00 37.35 126 GLY A O 1
ATOM 998 N N . SER A 1 154 ? -32.439 15.246 -29.069 1.00 36.40 127 SER A N 1
ATOM 999 C CA . SER A 1 154 ? -31.996 16.301 -28.169 1.00 35.43 127 SER A CA 1
ATOM 1000 C C . SER A 1 154 ? -30.887 15.738 -27.302 1.00 29.81 127 SER A C 1
ATOM 1001 O O . SER A 1 154 ? -30.558 14.551 -27.373 1.00 33.52 127 SER A O 1
ATOM 1004 N N . ASP A 1 155 ? -30.310 16.615 -26.487 1.00 31.46 128 ASP A N 1
ATOM 1005 C CA . ASP A 1 155 ? -29.268 16.243 -25.538 1.00 29.36 128 ASP A CA 1
ATOM 1006 C C . ASP A 1 155 ? -29.966 15.816 -24.254 1.00 27.80 128 ASP A C 1
ATOM 1007 O O . ASP A 1 155 ? -30.630 16.629 -23.604 1.00 27.57 128 ASP A O 1
ATOM 1012 N N . LEU A 1 156 ? -29.827 14.537 -23.900 1.00 26.03 129 LEU A N 1
ATOM 1013 C CA . LEU A 1 156 ? -30.505 14.008 -22.723 1.00 23.90 129 LEU A CA 1
ATOM 1014 C C . LEU A 1 156 ? -30.177 14.802 -21.459 1.00 26.58 129 LEU A C 1
ATOM 1015 O O . LEU A 1 156 ? -31.014 14.897 -20.552 1.00 25.02 129 LEU A O 1
ATOM 1020 N N . ARG A 1 157 ? -28.984 15.396 -21.377 1.00 23.93 130 ARG A N 1
ATOM 1021 C CA . ARG A 1 157 ? -28.623 16.103 -20.148 1.00 29.38 130 ARG A CA 1
ATOM 1022 C C . ARG A 1 157 ? -29.512 17.315 -19.890 1.00 29.02 130 ARG A C 1
ATOM 1023 O O . ARG A 1 157 ? -29.698 17.699 -18.729 1.00 27.19 130 ARG A O 1
ATOM 1031 N N . THR A 1 158 ? -30.091 17.891 -20.943 1.00 27.94 131 THR A N 1
ATOM 1032 C CA . THR A 1 158 ? -31.127 18.904 -20.780 1.00 26.70 131 THR A CA 1
ATOM 1033 C C . THR A 1 158 ? -32.295 18.356 -19.970 1.00 32.05 131 THR A C 1
ATOM 1034 O O . THR A 1 158 ? -32.773 18.998 -19.028 1.00 29.11 131 THR A O 1
ATOM 1038 N N . ALA A 1 159 ? -32.772 17.158 -20.334 1.00 30.00 132 ALA A N 1
ATOM 1039 C CA . ALA A 1 159 ? -33.898 16.566 -19.623 1.00 27.57 132 ALA A CA 1
ATOM 1040 C C . ALA A 1 159 ? -33.497 16.088 -18.239 1.00 24.59 132 ALA A C 1
ATOM 1041 O O . ALA A 1 159 ? -34.313 16.128 -17.314 1.00 29.19 132 ALA A O 1
ATOM 1043 N N . LEU A 1 160 ? -32.260 15.625 -18.076 1.00 21.70 133 LEU A N 1
ATOM 1044 C CA . LEU A 1 160 ? -31.819 15.143 -16.770 1.00 26.04 133 LEU A CA 1
ATOM 1045 C C . LEU A 1 160 ? -31.719 16.277 -15.755 1.00 26.81 133 LEU A C 1
ATOM 1046 O O . LEU A 1 160 ? -32.032 16.088 -14.577 1.00 25.72 133 LEU A O 1
ATOM 1051 N N . PHE A 1 161 ? -31.258 17.455 -16.180 1.00 25.70 134 PHE A N 1
ATOM 1052 C CA . PHE A 1 161 ? -30.762 18.438 -15.227 1.00 27.76 134 PHE A CA 1
ATOM 1053 C C . PHE A 1 161 ? -31.428 19.805 -15.304 1.00 29.66 134 PHE A C 1
ATOM 1054 O O . PHE A 1 161 ? -31.265 20.589 -14.367 1.00 31.51 134 PHE A O 1
ATOM 1062 N N . GLU A 1 162 ? -32.178 20.114 -16.365 1.00 32.34 135 GLU A N 1
ATOM 1063 C CA . GLU A 1 162 ? -32.732 21.454 -16.554 1.00 27.67 135 GLU A CA 1
ATOM 1064 C C . GLU A 1 162 ? -34.253 21.463 -16.652 1.00 29.86 135 GLU A C 1
ATOM 1065 O O . GLU A 1 162 ? -34.910 22.094 -15.820 1.00 32.61 135 GLU A O 1
ATOM 1071 N N . GLU A 1 163 ? -34.846 20.794 -17.640 1.00 29.48 136 GLU A N 1
ATOM 1072 C CA . GLU A 1 163 ? -36.298 20.767 -17.755 1.00 31.79 136 GLU A CA 1
ATOM 1073 C C . GLU A 1 163 ? -36.684 19.598 -18.650 1.00 31.84 136 GLU A C 1
ATOM 1074 O O . GLU A 1 163 ? -35.898 19.171 -19.500 1.00 30.25 136 GLU A O 1
ATOM 1080 N N . VAL A 1 164 ? -37.904 19.093 -18.463 1.00 27.29 137 VAL A N 1
ATOM 1081 C CA . VAL A 1 164 ? -38.408 18.024 -19.315 1.00 29.51 137 VAL A CA 1
ATOM 1082 C C . VAL A 1 164 ? -39.927 18.008 -19.234 1.00 29.49 137 VAL A C 1
ATOM 1083 O O . VAL A 1 164 ? -40.520 18.279 -18.184 1.00 31.33 137 VAL A O 1
ATOM 1087 N N . GLU A 1 165 ? -40.537 17.586 -20.296 1.00 29.34 138 GLU A N 1
ATOM 1088 C CA . GLU A 1 165 ? -41.940 17.425 -20.317 1.00 33.87 138 GLU A CA 1
ATOM 1089 C C . GLU A 1 165 ? -42.201 16.097 -19.620 1.00 33.63 138 GLU A C 1
ATOM 1090 O O . GLU A 1 165 ? -41.607 15.119 -19.942 1.00 31.35 138 GLU A O 1
ATOM 1096 N N . PRO A 1 166 ? -43.123 16.123 -18.587 1.00 34.34 139 PRO A N 1
ATOM 1097 C CA . PRO A 1 166 ? -43.350 14.843 -17.897 1.00 30.81 139 PRO A CA 1
ATOM 1098 C C . PRO A 1 166 ? -43.852 13.706 -18.758 1.00 30.57 139 PRO A C 1
ATOM 1099 O O . PRO A 1 166 ? -44.591 13.933 -19.661 1.00 30.71 139 PRO A O 1
ATOM 1103 N N . GLY A 1 167 ? -43.446 12.489 -18.459 1.00 26.85 140 GLY A N 1
ATOM 1104 C CA . GLY A 1 167 ? -43.829 11.350 -19.283 1.00 30.82 140 GLY A CA 1
ATOM 1105 C C . GLY A 1 167 ? -43.399 11.364 -20.748 1.00 30.60 140 GLY A C 1
ATOM 1106 O O . GLY A 1 167 ? -43.916 10.573 -21.541 1.00 30.48 140 GLY A O 1
ATOM 1107 N N . SER A 1 168 ? -42.475 12.237 -21.139 1.00 26.32 141 SER A N 1
ATOM 1108 C CA . SER A 1 168 ? -41.966 12.224 -22.505 1.00 29.85 141 SER A CA 1
ATOM 1109 C C . SER A 1 168 ? -40.919 11.124 -22.688 1.00 26.33 141 SER A C 1
ATOM 1110 O O . SER A 1 168 ? -40.417 10.541 -21.727 1.00 26.17 141 SER A O 1
ATOM 1113 N N . THR A 1 169 ? -40.579 10.853 -23.949 1.00 28.58 142 THR A N 1
ATOM 1114 C CA . THR A 1 169 ? -39.487 9.923 -24.232 1.00 27.97 142 THR A CA 1
ATOM 1115 C C . THR A 1 169 ? -38.229 10.302 -23.452 1.00 22.38 142 THR A C 1
ATOM 1116 O O . THR A 1 169 ? -37.577 9.442 -22.841 1.00 24.16 142 THR A O 1
ATOM 1120 N N . ALA A 1 170 ? -37.899 11.595 -23.433 1.00 20.03 143 ALA A N 1
ATOM 1121 C CA . ALA A 1 170 ? -36.710 12.060 -22.730 1.00 24.06 143 ALA A CA 1
ATOM 1122 C C . ALA A 1 170 ? -36.812 11.820 -21.225 1.00 24.30 143 ALA A C 1
ATOM 1123 O O . ALA A 1 170 ? -35.808 11.492 -20.572 1.00 19.23 143 ALA A O 1
ATOM 1125 N N . ALA A 1 171 ? -38.010 12.009 -20.649 1.00 23.20 144 ALA A N 1
ATOM 1126 C CA . ALA A 1 171 ? -38.166 11.823 -19.211 1.00 22.74 144 ALA A CA 1
ATOM 1127 C C . ALA A 1 171 ? -37.838 10.390 -18.819 1.00 21.77 144 ALA A C 1
ATOM 1128 O O . ALA A 1 171 ? -37.179 10.150 -17.801 1.00 20.46 144 ALA A O 1
ATOM 1130 N N . PHE A 1 172 ? -38.282 9.418 -19.620 1.00 18.95 145 PHE A N 1
ATOM 1131 C CA . PHE A 1 172 ? -38.032 8.038 -19.243 1.00 18.44 145 PHE A CA 1
ATOM 1132 C C . PHE A 1 172 ? -36.613 7.620 -19.591 1.00 19.90 145 PHE A C 1
ATOM 1133 O O . PHE A 1 172 ? -35.998 6.861 -18.834 1.00 17.43 145 PHE A O 1
ATOM 1141 N N . MET A 1 173 ? -36.065 8.127 -20.711 1.00 18.90 146 MET A N 1
ATOM 1142 C CA . MET A 1 173 ? -34.662 7.851 -21.018 1.00 16.11 146 MET A CA 1
ATOM 1143 C C . MET A 1 173 ? -33.750 8.454 -19.963 1.00 21.51 146 MET A C 1
ATOM 1144 O O . MET A 1 173 ? -32.727 7.848 -19.609 1.00 20.19 146 MET A O 1
ATOM 1149 N N . ALA A 1 174 ? -34.120 9.624 -19.416 1.00 18.85 147 ALA A N 1
ATOM 1150 C CA . ALA A 1 174 ? -33.391 10.143 -18.263 1.00 19.17 147 ALA A CA 1
ATOM 1151 C C . ALA A 1 174 ? -33.322 9.097 -17.156 1.00 20.02 147 ALA A C 1
ATOM 1152 O O . ALA A 1 174 ? -32.264 8.893 -16.539 1.00 18.95 147 ALA A O 1
ATOM 1154 N N . LEU A 1 175 ? -34.438 8.407 -16.896 1.00 17.41 148 LEU A N 1
ATOM 1155 C CA . LEU A 1 175 ? -34.433 7.408 -15.826 1.00 19.75 148 LEU A CA 1
ATOM 1156 C C . LEU A 1 175 ? -33.549 6.229 -16.197 1.00 19.02 148 LEU A C 1
ATOM 1157 O O . LEU A 1 175 ? -32.763 5.750 -15.367 1.00 18.57 148 LEU A O 1
ATOM 1162 N N . PHE A 1 176 ? -33.651 5.763 -17.451 1.00 15.75 149 PHE A N 1
ATOM 1163 C CA . PHE A 1 176 ? -32.842 4.628 -17.882 1.00 20.64 149 PHE A CA 1
ATOM 1164 C C . PHE A 1 176 ? -31.354 4.914 -17.713 1.00 18.97 149 PHE A C 1
ATOM 1165 O O . PHE A 1 176 ? -30.617 4.098 -17.152 1.00 18.91 149 PHE A O 1
ATOM 1173 N N . VAL A 1 177 ? -30.909 6.103 -18.129 1.00 18.52 150 VAL A N 1
ATOM 1174 C CA . VAL A 1 177 ? -29.490 6.435 -18.070 1.00 17.52 150 VAL A CA 1
ATOM 1175 C C . VAL A 1 177 ? -29.051 6.664 -16.633 1.00 17.20 150 VAL A C 1
ATOM 1176 O O . VAL A 1 177 ? -27.935 6.283 -16.242 1.00 18.33 150 VAL A O 1
ATOM 1180 N N . THR A 1 178 ? -29.923 7.255 -15.808 1.00 20.00 151 THR A N 1
ATOM 1181 C CA . THR A 1 178 ? -29.590 7.413 -14.390 1.00 17.04 151 THR A CA 1
ATOM 1182 C C . THR A 1 178 ? -29.334 6.064 -13.733 1.00 15.75 151 THR A C 1
ATOM 1183 O O . THR A 1 178 ? -28.348 5.891 -13.007 1.00 16.09 151 THR A O 1
ATOM 1187 N N . GLU A 1 179 ? -30.217 5.095 -13.965 1.00 16.76 152 GLU A N 1
ATOM 1188 C CA . GLU A 1 179 ? -30.010 3.750 -13.433 1.00 18.60 152 GLU A CA 1
ATOM 1189 C C . GLU A 1 179 ? -28.673 3.186 -13.904 1.00 20.59 152 GLU A C 1
ATOM 1190 O O . GLU A 1 179 ? -27.878 2.664 -13.111 1.00 17.80 152 GLU A O 1
ATOM 1196 N N . TYR A 1 180 ? -28.417 3.282 -15.215 1.00 18.67 153 TYR A N 1
ATOM 1197 C CA . TYR A 1 180 ? -27.210 2.682 -15.758 1.00 17.41 153 TYR A CA 1
ATOM 1198 C C . TYR A 1 180 ? -25.978 3.354 -15.169 1.00 23.57 153 TYR A C 1
ATOM 1199 O O . TYR A 1 180 ? -25.061 2.671 -14.691 1.00 22.76 153 TYR A O 1
ATOM 1208 N N . ALA A 1 181 ? -25.963 4.698 -15.143 1.00 18.28 154 ALA A N 1
ATOM 1209 C CA . ALA A 1 181 ? -24.800 5.417 -14.620 1.00 17.55 154 ALA A CA 1
ATOM 1210 C C . ALA A 1 181 ? -24.582 5.124 -13.140 1.00 20.69 154 ALA A C 1
ATOM 1211 O O . ALA A 1 181 ? -23.439 4.952 -12.687 1.00 22.64 154 ALA A O 1
ATOM 1213 N N . LEU A 1 182 ? -25.672 5.063 -12.369 1.00 19.91 155 LEU A N 1
ATOM 1214 C CA . LEU A 1 182 ? -25.580 4.755 -10.947 1.00 20.07 155 LEU A CA 1
ATOM 1215 C C . LEU A 1 182 ? -25.067 3.335 -10.720 1.00 18.74 155 LEU A C 1
ATOM 1216 O O . LEU A 1 182 ? -24.212 3.100 -9.862 1.00 22.36 155 LEU A O 1
ATOM 1221 N N . ALA A 1 183 ? -25.567 2.370 -11.483 1.00 18.81 156 ALA A N 1
ATOM 1222 C CA . ALA A 1 183 ? -25.036 1.016 -11.353 1.00 22.11 156 ALA A CA 1
ATOM 1223 C C . ALA A 1 183 ? -23.549 0.957 -11.727 1.00 23.13 156 ALA A C 1
ATOM 1224 O O . ALA A 1 183 ? -22.753 0.329 -11.017 1.00 21.00 156 ALA A O 1
ATOM 1226 N N . ARG A 1 184 ? -23.150 1.613 -12.829 1.00 20.48 157 ARG A N 1
ATOM 1227 C CA . ARG A 1 184 ? -21.724 1.643 -13.179 1.00 25.60 157 ARG A CA 1
ATOM 1228 C C . ARG A 1 184 ? -20.895 2.286 -12.073 1.00 26.17 157 ARG A C 1
ATOM 1229 O O . ARG A 1 184 ? -19.793 1.820 -11.767 1.00 29.78 157 ARG A O 1
ATOM 1237 N N . THR A 1 185 ? -21.409 3.358 -11.461 1.00 24.30 158 THR A N 1
ATOM 1238 C CA . THR A 1 185 ? -20.671 4.020 -10.386 1.00 21.88 158 THR A CA 1
ATOM 1239 C C . THR A 1 185 ? -20.450 3.086 -9.207 1.00 22.97 158 THR A C 1
ATOM 1240 O O . THR A 1 185 ? -19.358 3.046 -8.633 1.00 29.54 158 THR A O 1
ATOM 1244 N N . LEU A 1 186 ? -21.470 2.320 -8.829 1.00 25.77 159 LEU A N 1
ATOM 1245 C CA . LEU A 1 186 ? -21.298 1.380 -7.722 1.00 29.23 159 LEU A CA 1
ATOM 1246 C C . LEU A 1 186 ? -20.327 0.264 -8.092 1.00 28.39 159 LEU A C 1
ATOM 1247 O O . LEU A 1 186 ? -19.524 -0.173 -7.259 1.00 28.71 159 LEU A O 1
ATOM 1252 N N . MET A 1 187 ? -20.386 -0.210 -9.338 1.00 27.79 160 MET A N 1
ATOM 1253 C CA . MET A 1 187 ? -19.506 -1.297 -9.750 1.00 31.15 160 MET A CA 1
ATOM 1254 C C . MET A 1 187 ? -18.045 -0.853 -9.746 1.00 36.53 160 MET A C 1
ATOM 1255 O O . MET A 1 187 ? -17.162 -1.607 -9.318 1.00 34.87 160 MET A O 1
ATOM 1260 N N . GLU A 1 188 ? -17.774 0.387 -10.165 1.00 32.00 161 GLU A N 1
ATOM 1261 C CA . GLU A 1 188 ? -16.403 0.881 -10.089 1.00 34.26 161 GLU A CA 1
ATOM 1262 C C . GLU A 1 188 ? -15.925 1.012 -8.648 1.00 33.96 161 GLU A C 1
ATOM 1263 O O . GLU A 1 188 ? -14.728 0.875 -8.386 1.00 40.40 161 GLU A O 1
ATOM 1269 N N . GLU A 1 189 ? -16.825 1.264 -7.700 1.00 33.82 162 GLU A N 1
ATOM 1270 C CA . GLU A 1 189 ? -16.426 1.199 -6.301 1.00 31.49 162 GLU A CA 1
ATOM 1271 C C . GLU A 1 189 ? -16.200 -0.229 -5.821 1.00 32.94 162 GLU A C 1
ATOM 1272 O O . GLU A 1 189 ? -15.862 -0.418 -4.648 1.00 37.51 162 GLU A O 1
ATOM 1278 N N . GLY A 1 190 ? -16.409 -1.238 -6.659 1.00 34.14 163 GLY A N 1
ATOM 1279 C CA . GLY A 1 190 ? -16.238 -2.606 -6.222 1.00 33.40 163 GLY A CA 1
ATOM 1280 C C . GLY A 1 190 ? -17.491 -3.290 -5.716 1.00 33.52 163 GLY A C 1
ATOM 1281 O O . GLY A 1 190 ? -17.408 -4.440 -5.264 1.00 33.16 163 GLY A O 1
ATOM 1282 N N . VAL A 1 191 ? -18.647 -2.634 -5.774 1.00 30.89 164 VAL A N 1
ATOM 1283 C CA . VAL A 1 191 ? -19.916 -3.280 -5.436 1.00 30.84 164 VAL A CA 1
ATOM 1284 C C . VAL A 1 191 ? -20.460 -3.833 -6.748 1.00 30.68 164 VAL A C 1
ATOM 1285 O O . VAL A 1 191 ? -21.162 -3.149 -7.506 1.00 29.74 164 VAL A O 1
ATOM 1289 N N . ARG A 1 192 ? -20.116 -5.077 -7.024 1.00 26.48 165 ARG A N 1
ATOM 1290 C CA . ARG A 1 192 ? -20.590 -5.717 -8.239 1.00 29.59 165 ARG A CA 1
ATOM 1291 C C . ARG A 1 192 ? -21.723 -6.662 -7.901 1.00 30.25 165 ARG A C 1
ATOM 1292 O O . ARG A 1 192 ? -21.621 -7.446 -6.946 1.00 30.90 165 ARG A O 1
ATOM 1300 N N . PRO A 1 193 ? -22.828 -6.596 -8.621 1.00 26.31 166 PRO A N 1
ATOM 1301 C CA . PRO A 1 193 ? -23.989 -7.387 -8.226 1.00 27.99 166 PRO A CA 1
ATOM 1302 C C . PRO A 1 193 ? -23.807 -8.845 -8.614 1.00 30.03 166 PRO A C 1
ATOM 1303 O O . PRO A 1 193 ? -23.291 -9.164 -9.688 1.00 29.79 166 PRO A O 1
ATOM 1307 N N . ASP A 1 194 ? -24.245 -9.734 -7.722 1.00 25.38 167 ASP A N 1
ATOM 1308 C CA . ASP A 1 194 ? -24.334 -11.151 -8.045 1.00 28.60 167 ASP A CA 1
ATOM 1309 C C . ASP A 1 194 ? -25.611 -11.494 -8.794 1.00 30.16 167 ASP A C 1
ATOM 1310 O O . ASP A 1 194 ? -25.683 -12.562 -9.417 1.00 28.53 167 ASP A O 1
ATOM 1315 N N . ALA A 1 195 ? -26.606 -10.609 -8.762 1.00 25.54 168 ALA A N 1
ATOM 1316 C CA . ALA A 1 195 ? -27.847 -10.845 -9.481 1.00 27.24 168 ALA A CA 1
ATOM 1317 C C . ALA A 1 195 ? -28.529 -9.505 -9.730 1.00 24.58 168 ALA A C 1
ATOM 1318 O O . ALA A 1 195 ? -28.257 -8.508 -9.052 1.00 27.09 168 ALA A O 1
ATOM 1320 N N . LEU A 1 196 ? -29.423 -9.500 -10.708 1.00 20.59 169 LEU A N 1
ATOM 1321 C CA . LEU A 1 196 ? -30.135 -8.306 -11.121 1.00 23.07 169 LEU A CA 1
ATOM 1322 C C . LEU A 1 196 ? -31.610 -8.628 -11.285 1.00 25.34 169 LEU A C 1
ATOM 1323 O O . LEU A 1 196 ? -31.983 -9.728 -11.711 1.00 24.82 169 LEU A O 1
ATOM 1328 N N . ILE A 1 197 ? -32.449 -7.654 -10.967 1.00 19.74 170 ILE A N 1
ATOM 1329 C CA . ILE A 1 197 ? -33.856 -7.717 -11.337 1.00 20.41 170 ILE A CA 1
ATOM 1330 C C . ILE A 1 197 ? -34.321 -6.302 -11.652 1.00 18.81 170 ILE A C 1
ATOM 1331 O O . ILE A 1 197 ? -33.948 -5.339 -10.972 1.00 22.29 170 ILE A O 1
ATOM 1336 N N . GLY A 1 198 ? -35.103 -6.164 -12.721 1.00 19.34 171 GLY A N 1
ATOM 1337 C CA . GLY A 1 198 ? -35.674 -4.895 -13.096 1.00 19.27 171 GLY A CA 1
ATOM 1338 C C . GLY A 1 198 ? -37.187 -5.008 -13.162 1.00 20.42 171 GLY A C 1
ATOM 1339 O O . GLY A 1 198 ? -37.757 -6.100 -13.093 1.00 26.06 171 GLY A O 1
ATOM 1340 N N . HIS A 1 199 ? -37.834 -3.858 -13.309 1.00 20.13 172 HIS A N 1
ATOM 1341 C CA . HIS A 1 199 ? -39.282 -3.790 -13.453 1.00 20.26 172 HIS A CA 1
ATOM 1342 C C . HIS A 1 199 ? -39.561 -3.134 -14.797 1.00 20.61 172 HIS A C 1
ATOM 1343 O O . HIS A 1 199 ? -39.361 -1.925 -14.943 1.00 19.90 172 HIS A O 1
ATOM 1350 N N . SER A 1 200 ? -39.991 -3.938 -15.780 1.00 17.81 173 SER A N 1
ATOM 1351 C CA . SER A 1 200 ? -40.341 -3.453 -17.106 1.00 23.00 173 SER A CA 1
ATOM 1352 C C . SER A 1 200 ? -39.150 -2.737 -17.732 1.00 22.21 173 SER A C 1
ATOM 1353 O O . SER A 1 200 ? -38.158 -3.373 -18.092 1.00 22.98 173 SER A O 1
ATOM 1356 N N . LEU A 1 201 ? -39.229 -1.412 -17.839 1.00 23.74 174 LEU A N 1
ATOM 1357 C CA . LEU A 1 201 ? -38.087 -0.635 -18.322 1.00 25.32 174 LEU A CA 1
ATOM 1358 C C . LEU A 1 201 ? -36.791 -1.053 -17.621 1.00 25.26 174 LEU A C 1
ATOM 1359 O O . LEU A 1 201 ? -35.742 -1.198 -18.263 1.00 22.37 174 LEU A O 1
ATOM 1364 N N . GLY A 1 202 ? -36.857 -1.307 -16.312 1.00 20.87 175 GLY A N 1
ATOM 1365 C CA . GLY A 1 202 ? -35.674 -1.685 -15.565 1.00 19.14 175 GLY A CA 1
ATOM 1366 C C . GLY A 1 202 ? -35.061 -3.004 -15.989 1.00 21.52 175 GLY A C 1
ATOM 1367 O O . GLY A 1 202 ? -33.877 -3.246 -15.708 1.00 21.28 175 GLY A O 1
ATOM 1368 N N . GLU A 1 203 ? -35.840 -3.880 -16.635 1.00 21.80 176 GLU A N 1
ATOM 1369 C CA . GLU A 1 203 ? -35.265 -5.129 -17.134 1.00 21.14 176 GLU A CA 1
ATOM 1370 C C . GLU A 1 203 ? -34.291 -4.871 -18.276 1.00 21.32 176 GLU A C 1
ATOM 1371 O O . GLU A 1 203 ? -33.315 -5.617 -18.438 1.00 21.19 176 GLU A O 1
ATOM 1377 N N . TYR A 1 204 ? -34.525 -3.820 -19.065 1.00 18.48 177 TYR A N 1
ATOM 1378 C CA . TYR A 1 204 ? -33.533 -3.417 -20.054 1.00 19.58 177 TYR A CA 1
ATOM 1379 C C . TYR A 1 204 ? -32.249 -2.973 -19.380 1.00 24.36 177 TYR A C 1
ATOM 1380 O O . TYR A 1 204 ? -31.150 -3.368 -19.800 1.00 24.21 177 TYR A O 1
ATOM 1389 N N . THR A 1 205 ? -32.362 -2.167 -18.322 1.00 21.34 178 THR A N 1
ATOM 1390 C CA . THR A 1 205 ? -31.158 -1.754 -17.613 1.00 21.15 178 THR A CA 1
ATOM 1391 C C . THR A 1 205 ? -30.434 -2.968 -17.066 1.00 22.79 178 THR A C 1
ATOM 1392 O O . THR A 1 205 ? -29.201 -3.048 -17.129 1.00 22.06 178 THR A O 1
ATOM 1396 N N . ALA A 1 206 ? -31.197 -3.917 -16.515 1.00 21.65 179 ALA A N 1
ATOM 1397 C CA . ALA A 1 206 ? -30.615 -5.149 -15.992 1.00 21.76 179 ALA A CA 1
ATOM 1398 C C . ALA A 1 206 ? -29.919 -5.922 -17.098 1.00 26.17 179 ALA A C 1
ATOM 1399 O O . ALA A 1 206 ? -28.823 -6.455 -16.898 1.00 28.01 179 ALA A O 1
ATOM 1401 N N . ALA A 1 207 ? -30.537 -5.978 -18.281 1.00 22.12 180 ALA A N 1
ATOM 1402 C CA . ALA A 1 207 ? -29.940 -6.715 -19.381 1.00 26.53 180 ALA A CA 1
ATOM 1403 C C . ALA A 1 207 ? -28.634 -6.068 -19.825 1.00 28.79 180 ALA A C 1
ATOM 1404 O O . ALA A 1 207 ? -27.670 -6.775 -20.138 1.00 27.21 180 ALA A O 1
ATOM 1406 N N . CYS A 1 208 ? -28.569 -4.729 -19.832 1.00 23.09 181 CYS A N 1
ATOM 1407 C CA . CYS A 1 208 ? -27.311 -4.068 -20.166 1.00 27.01 181 CYS A CA 1
ATOM 1408 C C . CYS A 1 208 ? -26.250 -4.347 -19.115 1.00 30.81 181 CYS A C 1
ATOM 1409 O O . CYS A 1 208 ? -25.084 -4.612 -19.447 1.00 31.51 181 CYS A O 1
ATOM 1412 N N . LEU A 1 209 ? -26.633 -4.288 -17.838 1.00 26.89 182 LEU A N 1
ATOM 1413 C CA . LEU A 1 209 ? -25.665 -4.538 -16.781 1.00 26.71 182 LEU A CA 1
ATOM 1414 C C . LEU A 1 209 ? -25.184 -5.980 -16.803 1.00 26.26 182 LEU A C 1
ATOM 1415 O O . LEU A 1 209 ? -24.034 -6.244 -16.453 1.00 27.03 182 LEU A O 1
ATOM 1420 N N . ALA A 1 210 ? -26.052 -6.921 -17.194 1.00 27.05 183 ALA A N 1
ATOM 1421 C CA . ALA A 1 210 ? -25.721 -8.340 -17.219 1.00 28.10 183 ALA A CA 1
ATOM 1422 C C . ALA A 1 210 ? -24.931 -8.752 -18.450 1.00 30.12 183 ALA A C 1
ATOM 1423 O O . ALA A 1 210 ? -24.499 -9.903 -18.516 1.00 30.05 183 ALA A O 1
ATOM 1425 N N . GLY A 1 211 ? -24.735 -7.855 -19.417 1.00 28.61 184 GLY A N 1
ATOM 1426 C CA . GLY A 1 211 ? -24.058 -8.196 -20.646 1.00 27.07 184 GLY A CA 1
ATOM 1427 C C . GLY A 1 211 ? -24.960 -8.712 -21.744 1.00 30.33 184 GLY A C 1
ATOM 1428 O O . GLY A 1 211 ? -24.484 -8.933 -22.864 1.00 33.32 184 GLY A O 1
ATOM 1429 N N . VAL A 1 212 ? -26.249 -8.911 -21.458 1.00 30.00 185 VAL A N 1
ATOM 1430 C CA . VAL A 1 212 ? -27.182 -9.395 -22.470 1.00 26.70 185 VAL A CA 1
ATOM 1431 C C . VAL A 1 212 ? -27.244 -8.435 -23.646 1.00 27.71 185 VAL A C 1
ATOM 1432 O O . VAL A 1 212 ? -27.293 -8.856 -24.809 1.00 29.01 185 VAL A O 1
ATOM 1436 N N . MET A 1 213 ? -27.259 -7.135 -23.365 1.00 27.00 186 MET A N 1
ATOM 1437 C CA . MET A 1 213 ? -27.304 -6.099 -24.382 1.00 29.75 186 MET A CA 1
ATOM 1438 C C . MET A 1 213 ? -26.099 -5.189 -24.219 1.00 27.52 186 MET A C 1
ATOM 1439 O O . MET A 1 213 ? -25.549 -5.055 -23.125 1.00 28.51 186 MET A O 1
ATOM 1444 N N . GLU A 1 214 ? -25.721 -4.536 -25.310 1.00 24.04 187 GLU A N 1
ATOM 1445 C CA . GLU A 1 214 ? -24.727 -3.475 -25.264 1.00 32.11 187 GLU A CA 1
ATOM 1446 C C . GLU A 1 214 ? -25.448 -2.152 -25.060 1.00 28.23 187 GLU A C 1
ATOM 1447 O O . GLU A 1 214 ? -26.437 -1.870 -25.751 1.00 25.11 187 GLU A O 1
ATOM 1453 N N . ILE A 1 215 ? -24.950 -1.343 -24.117 1.00 27.11 188 ILE A N 1
ATOM 1454 C CA . ILE A 1 215 ? -25.653 -0.117 -23.747 1.00 25.27 188 ILE A CA 1
ATOM 1455 C C . ILE A 1 215 ? -25.864 0.765 -24.974 1.00 27.00 188 ILE A C 1
ATOM 1456 O O . ILE A 1 215 ? -26.964 1.296 -25.187 1.00 25.93 188 ILE A O 1
ATOM 1461 N N . ASP A 1 216 ? -24.842 0.886 -25.837 1.00 23.40 189 ASP A N 1
ATOM 1462 C CA . ASP A 1 216 ? -24.966 1.765 -27.002 1.00 27.06 189 ASP A CA 1
ATOM 1463 C C . ASP A 1 216 ? -26.042 1.292 -27.973 1.00 25.68 189 ASP A C 1
ATOM 1464 O O . ASP A 1 216 ? -26.694 2.117 -28.622 1.00 23.51 189 ASP A O 1
ATOM 1469 N N . GLU A 1 217 ? -26.221 -0.021 -28.117 1.00 22.54 190 GLU A N 1
ATOM 1470 C CA . GLU A 1 217 ? -27.290 -0.513 -28.977 1.00 25.78 190 GLU A CA 1
ATOM 1471 C C . GLU A 1 217 ? -28.650 -0.440 -28.290 1.00 24.77 190 GLU A C 1
ATOM 1472 O O . GLU A 1 217 ? -29.659 -0.204 -28.963 1.00 24.01 190 GLU A O 1
ATOM 1478 N N . ALA A 1 218 ? -28.693 -0.638 -26.962 1.00 20.61 191 ALA A N 1
ATOM 1479 C CA . ALA A 1 218 ? -29.970 -0.641 -26.243 1.00 24.62 191 ALA A CA 1
ATOM 1480 C C . ALA A 1 218 ? -30.602 0.749 -26.207 1.00 23.86 191 ALA A C 1
ATOM 1481 O O . ALA A 1 218 ? -31.822 0.881 -26.386 1.00 23.95 191 ALA A O 1
ATOM 1483 N N . LEU A 1 219 ? -29.787 1.798 -26.022 1.00 22.87 192 LEU A N 1
ATOM 1484 C CA . LEU A 1 219 ? -30.302 3.157 -25.867 1.00 20.88 192 LEU A CA 1
ATOM 1485 C C . LEU A 1 219 ? -31.350 3.551 -26.915 1.00 23.84 192 LEU A C 1
A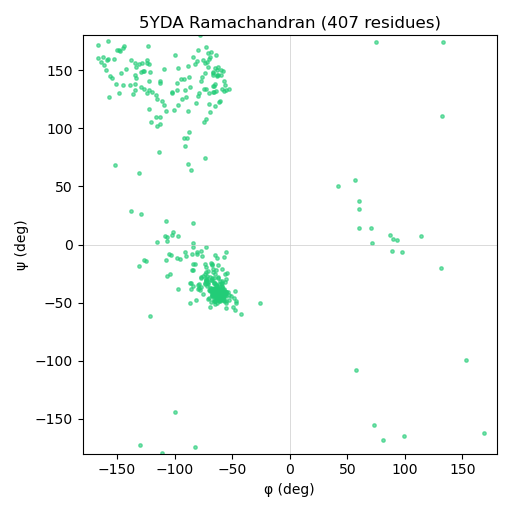TOM 1486 O O . LEU A 1 219 ? -32.468 3.917 -26.527 1.00 24.34 192 LEU A O 1
ATOM 1491 N N . PRO A 1 220 ? -31.081 3.478 -28.224 1.00 23.06 193 PRO A N 1
ATOM 1492 C CA . PRO A 1 220 ? -32.145 3.868 -29.167 1.00 22.63 193 PRO A CA 1
ATOM 1493 C C . PRO A 1 220 ? -33.336 2.914 -29.158 1.00 20.10 193 PRO A C 1
ATOM 1494 O O . PRO A 1 220 ? -34.459 3.352 -29.422 1.00 22.92 193 PRO A O 1
ATOM 1498 N N . VAL A 1 221 ? -33.136 1.636 -28.840 1.00 23.83 194 VAL A N 1
ATOM 1499 C CA . VAL A 1 221 ? -34.243 0.679 -28.850 1.00 21.63 194 VAL A CA 1
ATOM 1500 C C . VAL A 1 221 ? -35.195 0.951 -27.691 1.00 23.76 194 VAL A C 1
ATOM 1501 O O . VAL A 1 221 ? -36.422 0.980 -27.863 1.00 21.69 194 VAL A O 1
ATOM 1505 N N . VAL A 1 222 ? -34.643 1.141 -26.489 1.00 23.02 195 VAL A N 1
ATOM 1506 C CA . VAL A 1 222 ? -35.463 1.557 -25.350 1.00 22.15 195 VAL A CA 1
ATOM 1507 C C . VAL A 1 222 ? -36.219 2.842 -25.676 1.00 22.20 195 VAL A C 1
ATOM 1508 O O . VAL A 1 222 ? -37.404 2.978 -25.349 1.00 23.85 195 VAL A O 1
ATOM 1512 N N . ALA A 1 223 ? -35.564 3.791 -26.355 1.00 21.29 196 ALA A N 1
ATOM 1513 C CA . ALA A 1 223 ? -36.251 5.025 -26.725 1.00 22.59 196 ALA A CA 1
ATOM 1514 C C . ALA A 1 223 ? -37.454 4.747 -27.622 1.00 26.04 196 ALA A C 1
ATOM 1515 O O . ALA A 1 223 ? -38.532 5.311 -27.412 1.00 27.26 196 ALA A O 1
ATOM 1517 N N . GLU A 1 224 ? -37.293 3.884 -28.638 1.00 21.38 197 GLU A N 1
ATOM 1518 C CA . GLU A 1 224 ? -38.431 3.593 -29.508 1.00 20.95 197 GLU A CA 1
ATOM 1519 C C . GLU A 1 224 ? -39.467 2.721 -28.799 1.00 23.14 197 GLU A C 1
ATOM 1520 O O . GLU A 1 224 ? -40.659 2.794 -29.113 1.00 24.65 197 GLU A O 1
ATOM 1526 N N . ARG A 1 225 ? -39.041 1.882 -27.856 1.00 19.68 198 ARG A N 1
ATOM 1527 C CA . ARG A 1 225 ? -40.009 1.140 -27.060 1.00 24.53 198 ARG A CA 1
ATOM 1528 C C . ARG A 1 225 ? -40.950 2.102 -26.341 1.00 24.21 198 ARG A C 1
ATOM 1529 O O . ARG A 1 225 ? -42.176 1.941 -26.379 1.00 22.15 198 ARG A O 1
ATOM 1537 N N . ILE A 1 226 ? -40.384 3.151 -25.744 1.00 22.99 199 ILE A N 1
ATOM 1538 C CA . ILE A 1 226 ? -41.172 4.148 -25.025 1.00 23.19 199 ILE A CA 1
ATOM 1539 C C . ILE A 1 226 ? -42.145 4.847 -25.963 1.00 26.98 199 ILE A C 1
ATOM 1540 O O . ILE A 1 226 ? -43.328 5.007 -25.642 1.00 28.42 199 ILE A O 1
ATOM 1545 N N . ARG A 1 227 ? -41.671 5.267 -27.144 1.00 25.12 200 ARG A N 1
ATOM 1546 C CA . ARG A 1 227 ? -42.563 5.957 -28.079 1.00 26.07 200 ARG A CA 1
ATOM 1547 C C . ARG A 1 227 ? -43.686 5.047 -28.554 1.00 24.15 200 ARG A C 1
ATOM 1548 O O . ARG A 1 227 ? -44.831 5.492 -28.696 1.00 25.11 200 ARG A O 1
ATOM 1556 N N . LEU A 1 228 ? -43.377 3.772 -28.817 1.00 20.81 201 LEU A N 1
ATOM 1557 C CA . LEU A 1 228 ? -44.411 2.835 -29.258 1.00 25.92 201 LEU A CA 1
ATOM 1558 C C . LEU A 1 228 ? -45.436 2.569 -28.153 1.00 28.98 201 LEU A C 1
ATOM 1559 O O . LEU A 1 228 ? -46.637 2.462 -28.425 1.00 29.22 201 LEU A O 1
ATOM 1564 N N . ILE A 1 229 ? -44.992 2.463 -26.902 1.00 27.35 202 ILE A N 1
ATOM 1565 C CA . ILE A 1 229 ? -45.951 2.309 -25.815 1.00 28.01 202 ILE A CA 1
ATOM 1566 C C . ILE A 1 229 ? -46.808 3.565 -25.687 1.00 26.33 202 ILE A C 1
ATOM 1567 O O . ILE A 1 229 ? -48.039 3.487 -25.640 1.00 23.68 202 ILE A O 1
ATOM 1572 N N . ALA A 1 230 ? -46.174 4.744 -25.673 1.00 23.19 203 ALA A N 1
ATOM 1573 C CA . ALA A 1 230 ? -46.930 5.982 -25.484 1.00 27.39 203 ALA A CA 1
ATOM 1574 C C . ALA A 1 230 ? -47.929 6.207 -26.614 1.00 30.37 203 ALA A C 1
ATOM 1575 O O . ALA A 1 230 ? -49.049 6.667 -26.376 1.00 32.86 203 ALA A O 1
ATOM 1577 N N . SER A 1 231 ? -47.561 5.861 -27.846 1.00 29.86 204 SER A N 1
ATOM 1578 C CA . SER A 1 231 ? -48.481 6.113 -28.948 1.00 32.77 204 SER A CA 1
ATOM 1579 C C . SER A 1 231 ? -49.654 5.144 -28.944 1.00 29.59 204 SER A C 1
ATOM 1580 O O . SER A 1 231 ? -50.660 5.416 -29.597 1.00 31.34 204 SER A O 1
ATOM 1583 N N . SER A 1 232 ? -49.560 4.026 -28.227 1.00 28.29 205 SER A N 1
ATOM 1584 C CA . SER A 1 232 ? -50.670 3.077 -28.202 1.00 31.63 205 SER A CA 1
ATOM 1585 C C . SER A 1 232 ? -51.844 3.512 -27.320 1.00 31.30 205 SER A C 1
ATOM 1586 O O . SER A 1 232 ? -52.903 2.875 -27.377 1.00 30.86 205 SER A O 1
ATOM 1589 N N . GLY A 1 233 ? -51.693 4.563 -26.510 1.00 28.00 206 GLY A N 1
ATOM 1590 C CA . GLY A 1 233 ? -52.819 5.026 -25.711 1.00 26.55 206 GLY A CA 1
ATOM 1591 C C . GLY A 1 233 ? -5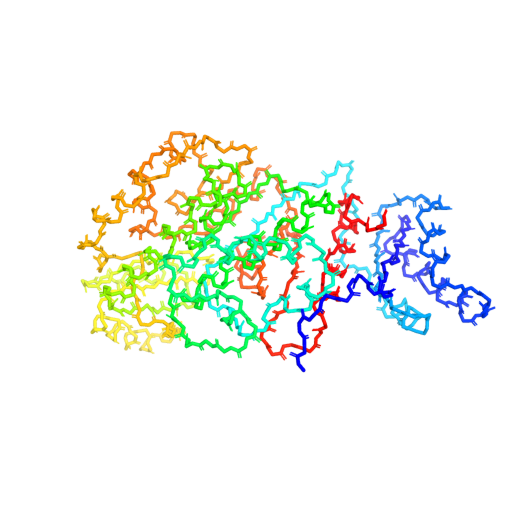3.161 4.110 -24.536 1.00 30.17 206 GLY A C 1
ATOM 1592 O O . GLY A 1 233 ? -52.328 3.353 -24.019 1.00 28.36 206 GLY A O 1
ATOM 1593 N N . GLY A 1 234 ? -54.419 4.190 -24.116 1.00 28.16 207 GLY A N 1
ATOM 1594 C CA . GLY A 1 234 ? -54.898 3.395 -23.003 1.00 30.94 207 GLY A CA 1
ATOM 1595 C C . GLY A 1 234 ? -54.523 4.002 -21.662 1.00 29.86 207 GLY A C 1
ATOM 1596 O O . GLY A 1 234 ? -54.063 5.142 -21.565 1.00 28.09 207 GLY A O 1
ATOM 1597 N N . ALA A 1 235 ? -54.707 3.202 -20.610 1.00 30.47 208 ALA A N 1
ATOM 1598 C CA . ALA A 1 235 ? -54.506 3.686 -19.251 1.00 30.17 208 ALA A CA 1
ATOM 1599 C C . ALA A 1 235 ? -54.112 2.535 -18.343 1.00 23.66 208 ALA A C 1
ATOM 1600 O O . ALA A 1 235 ? -54.333 1.361 -18.651 1.00 23.93 208 ALA A O 1
ATOM 1602 N N . THR A 1 236 ? -53.510 2.895 -17.215 1.00 25.84 209 THR A N 1
ATOM 1603 C CA . THR A 1 236 ? -53.032 1.939 -16.231 1.00 26.02 209 THR A CA 1
ATOM 1604 C C . THR A 1 236 ? -53.460 2.421 -14.852 1.00 27.00 209 THR A C 1
ATOM 1605 O O . THR A 1 236 ? -53.395 3.618 -14.556 1.00 24.15 209 THR A O 1
ATOM 1609 N N . VAL A 1 237 ? -53.921 1.491 -14.019 1.00 23.46 210 VAL A N 1
ATOM 1610 C CA . VAL A 1 237 ? -54.299 1.803 -12.652 1.00 23.58 210 VAL A CA 1
ATOM 1611 C C . VAL A 1 237 ? -53.505 0.898 -11.723 1.00 19.73 210 VAL A C 1
ATOM 1612 O O . VAL A 1 237 ? -53.421 -0.315 -11.946 1.00 18.64 210 VAL A O 1
ATOM 1616 N N . GLY A 1 238 ? -52.885 1.492 -10.704 1.00 20.43 211 GLY A N 1
ATOM 1617 C CA . GLY A 1 238 ? -52.233 0.715 -9.662 1.00 17.95 211 GLY A CA 1
ATOM 1618 C C . GLY A 1 238 ? -53.241 0.439 -8.563 1.00 22.60 211 GLY A C 1
ATOM 1619 O O . GLY A 1 238 ? -53.893 1.358 -8.066 1.00 24.54 211 GLY A O 1
ATOM 1620 N N . VAL A 1 239 ? -53.391 -0.835 -8.211 1.00 23.18 212 VAL A N 1
ATOM 1621 C CA . VAL A 1 239 ? -54.372 -1.284 -7.236 1.00 21.50 212 VAL A CA 1
ATOM 1622 C C . VAL A 1 239 ? -53.630 -1.853 -6.040 1.00 25.64 212 VAL A C 1
ATOM 1623 O O . VAL A 1 239 ? -52.801 -2.761 -6.193 1.00 27.45 212 VAL A O 1
ATOM 1627 N N . ALA A 1 240 ? -53.940 -1.326 -4.852 1.00 22.81 213 ALA A N 1
ATOM 1628 C CA . ALA A 1 240 ? -53.297 -1.726 -3.601 1.00 24.64 213 A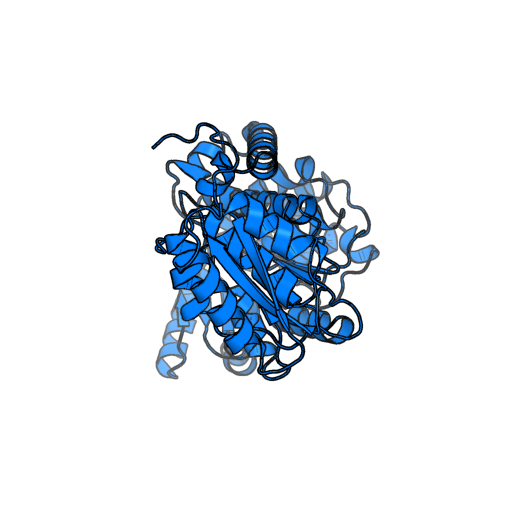LA A CA 1
ATOM 1629 C C . ALA A 1 240 ? -54.058 -2.910 -3.016 1.00 29.02 213 ALA A C 1
ATOM 1630 O O . ALA A 1 240 ? -54.767 -2.811 -2.019 1.00 36.91 213 ALA A O 1
ATOM 1632 N N . ALA A 1 241 ? -53.937 -4.031 -3.705 1.00 27.54 214 ALA A N 1
ATOM 1633 C CA . ALA A 1 241 ? -54.517 -5.287 -3.276 1.00 27.42 214 ALA A CA 1
ATOM 1634 C C . ALA A 1 241 ? -53.830 -6.376 -4.079 1.00 31.88 214 ALA A C 1
ATOM 1635 O O . ALA A 1 241 ? -53.284 -6.122 -5.155 1.00 28.73 214 ALA A O 1
ATOM 1637 N N . CYS A 1 242 ? -53.854 -7.586 -3.543 1.00 30.42 215 CYS A N 1
ATOM 1638 C CA . CYS A 1 242 ? -53.190 -8.702 -4.195 1.00 35.47 215 CYS A CA 1
ATOM 1639 C C . CYS A 1 242 ? -53.952 -9.123 -5.440 1.00 38.63 215 CYS A C 1
ATOM 1640 O O . CYS A 1 242 ? -55.152 -8.868 -5.590 1.00 38.55 215 CYS A O 1
ATOM 1643 N N . ALA A 1 243 ? -53.225 -9.776 -6.346 1.00 36.82 216 ALA A N 1
ATOM 1644 C CA . ALA A 1 243 ? -53.780 -10.105 -7.650 1.00 41.87 216 ALA A CA 1
ATOM 1645 C C . ALA A 1 243 ? -55.022 -10.982 -7.541 1.00 44.40 216 ALA A C 1
ATOM 1646 O O . ALA A 1 243 ? -55.933 -10.853 -8.366 1.00 43.01 216 ALA A O 1
ATOM 1648 N N . ASP A 1 244 ? -55.073 -11.880 -6.547 1.00 45.03 217 ASP A N 1
ATOM 1649 C CA . ASP A 1 244 ? -56.232 -12.759 -6.377 1.00 44.79 217 ASP A CA 1
ATOM 1650 C C . ASP A 1 244 ? -57.517 -11.962 -6.179 1.00 45.29 217 ASP A C 1
ATOM 1651 O O . ASP A 1 244 ? -58.583 -12.355 -6.666 1.00 50.98 217 ASP A O 1
ATOM 1656 N N . THR A 1 245 ? -57.439 -10.841 -5.468 1.00 41.25 218 THR A N 1
ATOM 1657 C CA . THR A 1 245 ? -58.608 -9.987 -5.304 1.00 39.82 218 THR A CA 1
ATOM 1658 C C . THR A 1 245 ? -58.953 -9.243 -6.593 1.00 36.61 218 THR A C 1
ATOM 1659 O O . THR A 1 245 ? -60.127 -8.949 -6.851 1.00 38.54 218 THR A O 1
ATOM 1663 N N . VAL A 1 246 ? -57.960 -8.930 -7.416 1.00 37.04 219 VAL A N 1
ATOM 1664 C CA . VAL A 1 246 ? -58.225 -8.119 -8.600 1.00 35.22 219 VAL A CA 1
ATOM 1665 C C . VAL A 1 246 ? -58.677 -8.973 -9.782 1.00 31.99 219 VAL A C 1
ATOM 1666 O O . VAL A 1 246 ? -59.552 -8.565 -10.554 1.00 34.22 219 VAL A O 1
ATOM 1670 N N . LEU A 1 247 ? -58.096 -10.160 -9.949 1.00 34.89 220 LEU A N 1
ATOM 1671 C CA . LEU A 1 247 ? -58.362 -10.984 -11.133 1.00 38.39 220 LEU A CA 1
ATOM 1672 C C . LEU A 1 247 ? -59.840 -11.113 -11.490 1.00 37.06 220 LEU A C 1
ATOM 1673 O O . LEU A 1 247 ? -60.182 -10.870 -12.656 1.00 39.05 220 LEU A O 1
ATOM 1678 N N . PRO A 1 248 ? -60.756 -11.459 -10.572 1.00 34.54 221 PRO A N 1
ATOM 1679 C CA . PRO A 1 248 ? -62.159 -11.630 -10.987 1.00 33.87 221 PRO A CA 1
ATOM 1680 C C . PRO A 1 248 ? -62.814 -10.374 -11.534 1.00 37.71 221 PRO A C 1
ATOM 1681 O O . PRO A 1 248 ? -63.838 -10.497 -12.217 1.00 41.43 221 PRO A O 1
ATOM 1685 N N . LEU A 1 249 ? -62.263 -9.181 -11.283 1.00 37.88 222 LEU A N 1
ATOM 1686 C CA . LEU A 1 249 ? -62.832 -7.934 -11.790 1.00 35.58 222 LEU A CA 1
ATOM 1687 C C . LEU A 1 249 ? -62.405 -7.609 -13.219 1.00 40.04 222 LEU A C 1
ATOM 1688 O O . LEU A 1 249 ? -62.828 -6.579 -13.758 1.00 37.16 222 LEU A O 1
ATOM 1693 N N . LEU A 1 250 ? -61.623 -8.448 -13.863 1.00 40.12 223 LEU A N 1
ATOM 1694 C CA . LEU A 1 250 ? -61.188 -8.196 -15.229 1.00 43.06 223 LEU A CA 1
ATOM 1695 C C . LEU A 1 250 ? -61.737 -9.256 -16.145 1.00 47.76 223 LEU A C 1
ATOM 1696 O O . LEU A 1 250 ? -61.583 -10.411 -15.859 1.00 62.19 223 LEU A O 1
ATOM 1701 N N . GLY A 1 251 ? -62.379 -8.931 -17.240 1.00 44.79 224 GLY A N 1
ATOM 1702 C CA . GLY A 1 251 ? -62.618 -7.608 -17.705 1.00 49.27 224 GLY A CA 1
ATOM 1703 C C . GLY A 1 251 ? -62.252 -7.571 -19.172 1.00 46.69 224 GLY A C 1
ATOM 1704 O O . GLY A 1 251 ? -61.108 -7.661 -19.494 1.00 43.73 224 GLY A O 1
ATOM 1705 N N . GLU A 1 252 ? -63.226 -7.444 -20.050 1.00 44.00 225 GLU A N 1
ATOM 1706 C CA . GLU A 1 252 ? -62.941 -7.337 -21.456 1.00 47.01 225 GLU A CA 1
ATOM 1707 C C . GLU A 1 252 ? -62.367 -5.944 -21.570 1.00 44.32 225 GLU A C 1
ATOM 1708 O O . GLU A 1 252 ? -62.889 -5.016 -21.006 1.00 44.19 225 GLU A O 1
ATOM 1714 N N . GLY A 1 253 ? -61.270 -5.811 -22.283 1.00 34.54 226 GLY A N 1
ATOM 1715 C CA . GLY A 1 253 ? -60.581 -4.544 -22.380 1.00 36.20 226 GLY A CA 1
ATOM 1716 C C . GLY A 1 253 ? -59.564 -4.280 -21.289 1.00 33.93 226 GLY A C 1
ATOM 1717 O O . GLY A 1 253 ? -59.042 -3.164 -21.221 1.00 31.49 226 GLY A O 1
ATOM 1718 N N . LEU A 1 254 ? -59.254 -5.265 -20.448 1.00 25.76 227 LEU A N 1
ATOM 1719 C CA . LEU A 1 254 ? -58.303 -5.088 -19.361 1.00 30.37 227 LEU A CA 1
ATOM 1720 C C . LEU A 1 254 ? -57.328 -6.253 -19.330 1.00 29.37 227 LEU A C 1
ATOM 1721 O O . LEU A 1 254 ? -57.708 -7.403 -19.576 1.00 32.09 227 LEU A O 1
ATOM 1726 N N . SER A 1 255 ? -56.077 -5.955 -19.012 1.00 24.01 228 SER A N 1
ATOM 1727 C CA . SER A 1 255 ? -55.085 -6.985 -18.752 1.00 27.62 228 SER A CA 1
ATOM 1728 C C . SER A 1 255 ? -54.428 -6.705 -17.409 1.00 26.53 228 SER A C 1
ATOM 1729 O O . SER A 1 255 ? -54.311 -5.550 -16.976 1.00 26.33 228 SER A O 1
ATOM 1732 N N . LEU A 1 256 ? -54.013 -7.780 -16.756 1.00 23.46 229 LEU A N 1
ATOM 1733 C CA . LEU A 1 256 ? -53.168 -7.690 -15.576 1.00 28.19 229 LEU A CA 1
ATOM 1734 C C . LEU A 1 256 ? -51.763 -7.284 -16.026 1.00 28.04 229 LEU A C 1
ATOM 1735 O O . LEU A 1 256 ? -51.044 -8.083 -16.637 1.00 22.40 229 LEU A O 1
ATOM 1740 N N . ALA A 1 257 ? -51.369 -6.043 -15.733 1.00 21.11 230 ALA A N 1
ATOM 1741 C CA . ALA A 1 257 ? -50.101 -5.531 -16.239 1.00 21.96 230 ALA A CA 1
ATOM 1742 C C . ALA A 1 257 ? -48.921 -5.931 -15.353 1.00 25.21 230 ALA A C 1
ATOM 1743 O O . ALA A 1 257 ? -47.832 -6.203 -15.865 1.00 25.13 230 ALA A O 1
ATOM 1745 N N . ALA A 1 258 ? -49.108 -5.999 -14.033 1.00 24.65 231 ALA A N 1
ATOM 1746 C CA . ALA A 1 258 ? -48.009 -6.330 -13.130 1.00 22.66 231 ALA A CA 1
ATOM 1747 C C . ALA A 1 258 ? -48.568 -6.936 -11.855 1.00 24.03 231 ALA A C 1
ATOM 1748 O O . ALA A 1 258 ? -49.620 -6.510 -11.368 1.00 26.39 231 ALA A O 1
ATOM 1750 N N . VAL A 1 259 ? -47.855 -7.918 -11.312 1.00 22.63 232 VAL A N 1
ATOM 1751 C CA . VAL A 1 259 ? -48.109 -8.426 -9.970 1.00 20.68 232 VAL A CA 1
ATOM 1752 C C . VAL A 1 259 ? -46.870 -8.090 -9.149 1.00 21.91 232 VAL A C 1
ATOM 1753 O O . VAL A 1 259 ? -45.842 -8.775 -9.238 1.00 22.76 232 VAL A O 1
ATOM 1757 N N . ASN A 1 260 ? -46.964 -7.038 -8.339 1.00 21.34 233 ASN A N 1
ATOM 1758 C CA . ASN A 1 260 ? -45.794 -6.401 -7.749 1.00 20.90 233 ASN A CA 1
ATOM 1759 C C . ASN A 1 260 ? -45.471 -6.862 -6.332 1.00 23.95 233 ASN A C 1
ATOM 1760 O O . ASN A 1 260 ? -44.289 -6.984 -5.996 1.00 23.92 233 ASN A O 1
ATOM 1765 N N . SER A 1 261 ? -46.482 -7.106 -5.489 1.00 20.32 234 SER A N 1
ATOM 1766 C CA . SER A 1 261 ? -46.311 -7.583 -4.119 1.00 24.44 234 SER A CA 1
ATOM 1767 C C . SER A 1 261 ? -47.669 -8.056 -3.601 1.00 31.42 234 SER A C 1
ATOM 1768 O O . SER A 1 261 ? -48.696 -7.836 -4.268 1.00 27.94 234 SER A O 1
ATOM 1771 N N . PRO A 1 262 ? -47.732 -8.699 -2.427 1.00 29.88 235 PRO A N 1
ATOM 1772 C CA . PRO A 1 262 ? -49.043 -9.132 -1.896 1.00 28.39 235 PRO A CA 1
ATOM 1773 C C . PRO A 1 262 ? -50.067 -8.007 -1.724 1.00 28.71 235 PRO A C 1
ATOM 1774 O O . PRO A 1 262 ? -51.237 -8.312 -1.497 1.00 31.97 235 PRO A O 1
ATOM 1778 N N . VAL A 1 263 ? -49.687 -6.736 -1.837 1.00 24.83 236 VAL A N 1
ATOM 1779 C CA . VAL A 1 263 ? -50.649 -5.649 -1.693 1.00 24.98 236 VAL A CA 1
ATOM 1780 C C . VAL A 1 263 ? -50.549 -4.674 -2.859 1.00 27.02 236 VAL A C 1
ATOM 1781 O O . VAL A 1 263 ? -50.866 -3.489 -2.702 1.00 27.53 236 VAL A O 1
ATOM 1785 N N . ALA A 1 264 ? -50.089 -5.131 -4.027 1.00 25.80 237 ALA A N 1
ATOM 1786 C CA . ALA A 1 264 ? -49.887 -4.193 -5.130 1.00 24.00 237 ALA A CA 1
ATOM 1787 C C . ALA A 1 264 ? -49.910 -4.924 -6.466 1.00 24.58 237 ALA A C 1
ATOM 1788 O O . ALA A 1 264 ? -49.167 -5.890 -6.671 1.00 24.39 237 ALA A O 1
ATOM 1790 N N . CYS A 1 265 ? -50.754 -4.457 -7.373 1.00 19.76 238 CYS A N 1
ATOM 1791 C CA . CYS A 1 265 ? -50.712 -4.938 -8.743 1.00 23.09 238 CYS A CA 1
ATOM 1792 C C . CYS A 1 265 ? -51.176 -3.794 -9.628 1.00 21.68 238 CYS A C 1
ATOM 1793 O O . CYS A 1 265 ? -51.655 -2.771 -9.139 1.00 23.32 238 CYS A O 1
ATOM 1796 N N . THR A 1 266 ? -50.977 -3.936 -10.932 1.00 22.44 239 THR A N 1
ATOM 1797 C CA . THR A 1 266 ? -51.438 -2.919 -11.869 1.00 24.57 239 THR A CA 1
ATOM 1798 C C . THR A 1 266 ? -52.310 -3.557 -12.942 1.00 22.95 239 THR A C 1
ATOM 1799 O O . THR A 1 266 ? -52.125 -4.724 -13.307 1.00 22.42 239 THR A O 1
ATOM 1803 N N . VAL A 1 267 ? -53.265 -2.776 -13.434 1.00 18.88 240 VAL A N 1
ATOM 1804 C CA . VAL A 1 267 ? -54.199 -3.216 -14.459 1.00 23.69 240 VAL A CA 1
ATOM 1805 C C . VAL A 1 267 ? -54.194 -2.171 -15.563 1.00 25.29 240 VAL A C 1
ATOM 1806 O O . VAL A 1 267 ? -54.184 -0.966 -15.284 1.00 25.54 240 VAL A O 1
ATOM 1810 N N . ALA A 1 268 ? -54.155 -2.635 -16.818 1.00 24.66 241 ALA A N 1
ATOM 1811 C CA . ALA A 1 268 ? -54.026 -1.761 -17.978 1.00 24.73 241 ALA A CA 1
ATOM 1812 C C . ALA A 1 268 ? -55.038 -2.159 -19.045 1.00 23.86 241 ALA A C 1
ATOM 1813 O O . ALA A 1 268 ? -55.443 -3.321 -19.138 1.00 29.18 241 ALA A O 1
ATOM 1815 N N . GLY A 1 269 ? -55.431 -1.185 -19.858 1.00 26.32 242 GLY A N 1
ATOM 1816 C CA . GLY A 1 269 ? -56.361 -1.444 -20.944 1.00 25.36 242 GLY A CA 1
ATOM 1817 C C . GLY A 1 269 ? -56.841 -0.129 -21.513 1.00 28.24 242 GLY A C 1
ATOM 1818 O O . GLY A 1 269 ? -56.228 0.918 -21.267 1.00 25.77 242 GLY A O 1
ATOM 1819 N N . ASP A 1 270 ? -57.954 -0.179 -22.252 1.00 28.22 243 ASP A N 1
ATOM 1820 C CA . ASP A 1 270 ? -58.437 1.088 -22.784 1.00 31.18 243 ASP A CA 1
ATOM 1821 C C . ASP A 1 270 ? -59.065 1.905 -21.665 1.00 32.61 243 ASP A C 1
ATOM 1822 O O . ASP A 1 270 ? -59.485 1.373 -20.636 1.00 33.70 243 ASP A O 1
ATOM 1827 N N . THR A 1 271 ? -59.096 3.220 -21.868 1.00 31.30 244 THR A N 1
ATOM 1828 C CA . THR A 1 271 ? -59.438 4.120 -20.776 1.00 34.54 244 THR A CA 1
ATOM 1829 C C . THR A 1 271 ? -60.854 3.874 -20.265 1.00 37.36 244 THR A C 1
ATOM 1830 O O . THR A 1 271 ? -61.090 3.920 -19.054 1.00 39.05 244 THR A O 1
ATOM 1834 N N . ASP A 1 272 ? -61.798 3.578 -21.164 1.00 37.68 245 ASP A N 1
ATOM 1835 C CA . ASP A 1 272 ? -63.175 3.303 -20.750 1.00 40.87 245 ASP A CA 1
ATOM 1836 C C . ASP A 1 272 ? -63.244 2.104 -19.811 1.00 36.64 245 ASP A C 1
ATOM 1837 O O . ASP A 1 272 ? -63.913 2.150 -18.775 1.00 32.52 245 ASP A O 1
ATOM 1842 N N . ALA A 1 273 ? -62.593 1.005 -20.188 1.00 32.55 246 ALA A N 1
ATOM 1843 C CA . ALA A 1 273 ? -62.574 -0.176 -19.335 1.00 36.13 246 ALA A CA 1
ATOM 1844 C C . ALA A 1 273 ? -61.916 0.123 -17.987 1.00 33.86 246 ALA A C 1
ATOM 1845 O O . ALA A 1 273 ? -62.359 -0.379 -16.948 1.00 35.37 246 ALA A O 1
ATOM 1847 N N . VAL A 1 274 ? -60.867 0.949 -17.983 1.00 31.02 247 VAL A N 1
ATOM 1848 C CA . VAL A 1 274 ? -60.190 1.273 -16.730 1.00 29.74 247 VAL A CA 1
ATOM 1849 C C . VAL A 1 274 ? -61.092 2.135 -15.854 1.00 31.89 247 VAL A C 1
ATOM 1850 O O . VAL A 1 274 ? -61.156 1.939 -14.630 1.00 28.26 247 VAL A O 1
ATOM 1854 N N . ASP A 1 275 ? -61.813 3.091 -16.468 1.00 27.70 248 ASP A N 1
ATOM 1855 C CA . ASP A 1 275 ? -62.818 3.874 -15.746 1.00 34.75 248 ASP A CA 1
ATOM 1856 C C . ASP A 1 275 ? -63.813 2.969 -15.025 1.00 33.63 248 ASP A C 1
ATOM 1857 O O . ASP A 1 275 ? -64.108 3.163 -13.839 1.00 34.37 248 ASP A O 1
ATOM 1862 N N . ARG A 1 276 ? -64.332 1.960 -15.724 1.00 26.39 249 ARG A N 1
ATOM 1863 C CA . ARG A 1 276 ? -65.347 1.123 -15.102 1.00 35.31 249 ARG A CA 1
ATOM 1864 C C . ARG A 1 276 ? -64.753 0.261 -14.002 1.00 33.38 249 ARG A C 1
ATOM 1865 O O . ARG A 1 276 ? -65.387 0.067 -12.961 1.00 34.80 249 ARG A O 1
ATOM 1873 N N . LEU A 1 277 ? -63.540 -0.263 -14.205 1.00 28.36 250 LEU A N 1
ATOM 1874 C CA . LEU A 1 277 ? -62.865 -0.976 -13.127 1.00 31.59 250 LEU A CA 1
ATOM 1875 C C . LEU A 1 277 ? -62.724 -0.098 -11.887 1.00 28.36 250 LEU A C 1
ATOM 1876 O O . LEU A 1 277 ? -62.958 -0.553 -10.762 1.00 26.37 250 LEU A O 1
ATOM 1881 N N . GLU A 1 278 ? -62.347 1.164 -12.075 1.00 24.02 251 GLU A N 1
ATOM 1882 C CA . GLU A 1 278 ? -62.167 2.043 -10.930 1.00 28.61 251 GLU A CA 1
ATOM 1883 C C . GLU A 1 278 ? -63.485 2.264 -10.196 1.00 30.44 251 GLU A C 1
ATOM 1884 O O . GLU A 1 278 ? -63.512 2.262 -8.961 1.00 25.00 251 GLU A O 1
ATOM 1890 N N . ALA A 1 279 ? -64.593 2.410 -10.937 1.00 26.37 252 ALA A N 1
ATOM 1891 C CA . ALA A 1 279 ? -65.907 2.510 -10.305 1.00 32.50 252 ALA A CA 1
ATOM 1892 C C . ALA A 1 279 ? -66.209 1.268 -9.472 1.00 30.35 252 ALA A C 1
ATOM 1893 O O . ALA A 1 279 ? -66.694 1.374 -8.345 1.00 27.23 252 ALA A O 1
ATOM 1895 N N . GLU A 1 280 ? -65.928 0.077 -10.014 1.00 25.39 253 GLU A N 1
ATOM 1896 C CA . GLU A 1 280 ? -66.212 -1.136 -9.264 1.00 30.15 253 GLU A CA 1
ATOM 1897 C C . GLU A 1 280 ? -65.227 -1.351 -8.114 1.00 31.03 253 GLU A C 1
ATOM 1898 O O . GLU A 1 280 ? -65.609 -1.912 -7.078 1.00 26.99 253 GLU A O 1
ATOM 1904 N N . LEU A 1 281 ? -64.027 -0.809 -8.211 1.00 23.82 254 LEU A N 1
ATOM 1905 C CA . LEU A 1 281 ? -63.102 -0.904 -7.119 1.00 29.10 254 LEU A CA 1
ATOM 1906 C C . LEU A 1 281 ? -63.522 0.017 -5.984 1.00 27.72 254 LEU A C 1
ATOM 1907 O O . LEU A 1 281 ? -63.344 -0.311 -4.864 1.00 24.32 254 LEU A O 1
ATOM 1912 N N . THR A 1 282 ? -64.095 1.160 -6.305 1.00 25.91 255 THR A N 1
ATOM 1913 C CA . THR A 1 282 ? -64.554 2.084 -5.308 1.00 29.96 255 THR A CA 1
ATOM 1914 C C . THR A 1 282 ? -65.727 1.497 -4.577 1.00 30.24 255 THR A C 1
ATOM 1915 O O . THR A 1 282 ? -65.853 1.656 -3.416 1.00 29.69 255 THR A O 1
ATOM 1918 N N . ARG A 1 283 ? -66.567 0.796 -5.291 1.00 27.93 256 ARG A N 1
ATOM 1919 C CA . ARG A 1 283 ? -67.727 0.195 -4.706 1.00 29.77 256 ARG A CA 1
ATOM 1920 C C . ARG A 1 283 ? -67.394 -0.934 -3.738 1.00 28.16 256 ARG A C 1
ATOM 1921 O O . ARG A 1 283 ? -68.183 -1.318 -2.940 1.00 25.93 256 ARG A O 1
ATOM 1929 N N . ARG A 1 284 ? -66.191 -1.438 -3.817 1.00 23.57 257 ARG A N 1
ATOM 1930 C CA . ARG A 1 284 ? -65.749 -2.503 -2.933 1.00 23.70 257 ARG A CA 1
ATOM 1931 C C . ARG A 1 284 ? -64.735 -2.014 -1.902 1.00 23.37 257 ARG A C 1
ATOM 1932 O O . ARG A 1 284 ? -64.154 -2.829 -1.176 1.00 24.59 257 ARG A O 1
ATOM 1940 N N . GLY A 1 285 ? -64.492 -0.709 -1.828 1.00 22.36 258 GLY A N 1
ATOM 1941 C CA . GLY A 1 285 ? -63.507 -0.219 -0.888 1.00 21.95 258 GLY A CA 1
ATOM 1942 C C . GLY A 1 285 ? -62.063 -0.544 -1.217 1.00 31.80 258 GLY A C 1
ATOM 1943 O O . GLY A 1 285 ? -61.198 -0.397 -0.342 1.00 27.68 258 GLY A O 1
ATOM 1944 N N . VAL A 1 286 ? -61.764 -0.977 -2.444 1.00 23.35 259 VAL A N 1
ATOM 1945 C CA . VAL A 1 286 ? -60.387 -1.327 -2.802 1.00 22.91 259 VAL A CA 1
ATOM 1946 C C . VAL A 1 286 ? -59.600 -0.062 -3.137 1.00 23.72 259 VAL A C 1
ATOM 1947 O O . VAL A 1 286 ? -60.000 0.695 -4.032 1.00 23.62 259 VAL A O 1
ATOM 1951 N N . PRO A 1 287 ? -58.500 0.229 -2.449 1.00 21.47 260 PRO A N 1
ATOM 1952 C CA . PRO A 1 287 ? -57.724 1.432 -2.787 1.00 23.50 260 PRO A CA 1
ATOM 1953 C C . PRO A 1 287 ? -56.954 1.245 -4.090 1.00 22.45 260 PRO A C 1
ATOM 1954 O O . PRO A 1 287 ? -56.523 0.141 -4.434 1.00 20.77 260 PRO A O 1
ATOM 1958 N N . PHE A 1 288 ? -56.792 2.346 -4.820 1.00 20.98 261 PHE A N 1
ATOM 1959 C CA . PHE A 1 288 ? -56.193 2.311 -6.149 1.00 23.26 261 PHE A CA 1
ATOM 1960 C C . PHE A 1 288 ? -55.764 3.717 -6.510 1.00 24.32 261 PHE A C 1
ATOM 1961 O O . PHE A 1 288 ? -56.247 4.694 -5.937 1.00 23.15 261 PHE A O 1
ATOM 1969 N N . ARG A 1 289 ? -54.868 3.817 -7.486 1.00 23.07 262 ARG A N 1
ATOM 1970 C CA . ARG A 1 289 ? -54.542 5.137 -7.998 1.00 26.13 262 ARG A CA 1
ATOM 1971 C C . ARG A 1 289 ? -54.189 5.016 -9.471 1.00 27.76 262 ARG A C 1
ATOM 1972 O O . ARG A 1 289 ? -53.395 4.152 -9.858 1.00 28.63 262 ARG A O 1
ATOM 1980 N N . ARG A 1 290 ? -54.809 5.864 -10.283 1.00 28.32 263 ARG A N 1
ATOM 1981 C CA . ARG A 1 290 ? -54.488 5.943 -11.700 1.00 30.00 263 ARG A CA 1
ATOM 1982 C C . ARG A 1 290 ? -53.029 6.344 -11.868 1.00 31.32 263 ARG A C 1
ATOM 1983 O O . ARG A 1 290 ? -52.598 7.369 -11.331 1.00 29.63 263 ARG A O 1
ATOM 1991 N N . LEU A 1 291 ? -52.253 5.522 -12.570 1.00 31.41 264 LEU A N 1
ATOM 1992 C CA . LEU A 1 291 ? -50.896 5.939 -12.912 1.00 37.19 264 LEU A CA 1
ATOM 1993 C C . LEU A 1 291 ? -50.976 7.140 -13.852 1.00 34.22 264 LEU A C 1
ATOM 1994 O O . LEU A 1 291 ? -51.839 7.202 -14.730 1.00 32.32 264 LEU A O 1
ATOM 1999 N N . ARG A 1 292 ? -50.117 8.134 -13.629 1.00 38.31 265 ARG A N 1
ATOM 2000 C CA . ARG A 1 292 ? -50.279 9.388 -14.362 1.00 39.45 265 ARG A CA 1
ATOM 2001 C C . ARG A 1 292 ? -49.884 9.266 -15.821 1.00 35.13 265 ARG A C 1
ATOM 2002 O O . ARG A 1 292 ? -50.375 10.042 -16.639 1.00 39.54 265 ARG A O 1
ATOM 2010 N N . MET A 1 293 ? -49.034 8.316 -16.171 1.00 36.69 266 MET A N 1
ATOM 2011 C CA . MET A 1 293 ? -48.715 8.114 -17.580 1.00 39.47 266 MET A CA 1
ATOM 2012 C C . MET A 1 293 ? -49.920 7.549 -18.324 1.00 38.82 266 MET A C 1
ATOM 2013 O O . MET A 1 293 ? -50.317 6.407 -18.048 1.00 37.22 266 MET A O 1
ATOM 2018 N N . PRO A 1 294 ? -50.524 8.288 -19.265 1.00 36.00 267 PRO A N 1
ATOM 2019 C CA . PRO A 1 294 ? -51.662 7.741 -20.020 1.00 30.78 267 PRO A CA 1
ATOM 2020 C C . PRO A 1 294 ? -51.209 6.699 -21.027 1.00 34.47 267 PRO A C 1
ATOM 2021 O O . PRO A 1 294 ? -51.206 6.927 -22.240 1.00 34.37 267 PRO A O 1
ATOM 2025 N N . ALA A 1 295 ? -50.858 5.528 -20.556 1.00 34.81 268 ALA A N 1
ATOM 2026 C CA . ALA A 1 295 ? -50.436 4.440 -21.394 1.00 28.12 268 ALA A CA 1
ATOM 2027 C C . ALA A 1 295 ? -50.848 3.132 -20.787 1.00 27.12 268 ALA A C 1
ATOM 2028 O O . ALA A 1 295 ? -51.185 3.069 -19.669 1.00 23.29 268 ALA A O 1
ATOM 2030 N N . ALA A 1 296 ? -50.771 2.084 -21.565 1.00 29.00 269 ALA A N 1
ATOM 2031 C CA . ALA A 1 296 ? -51.134 0.765 -21.144 1.00 26.71 269 ALA A CA 1
ATOM 2032 C C . ALA A 1 296 ? -50.106 -0.309 -21.452 1.00 34.11 269 ALA A C 1
ATOM 2033 O O . ALA A 1 296 ? -50.372 -1.254 -22.152 1.00 52.30 269 ALA A O 1
ATOM 2035 N N . ALA A 1 297 ? -48.930 -0.174 -20.902 1.00 25.70 270 ALA A N 1
ATOM 2036 C CA . ALA A 1 297 ? -47.903 -1.170 -21.104 1.00 28.65 270 ALA A CA 1
ATOM 2037 C C . ALA A 1 297 ? -48.338 -2.525 -20.543 1.00 28.02 270 ALA A C 1
ATOM 2038 O O . ALA A 1 297 ? -49.107 -2.598 -19.639 1.00 23.91 270 ALA A O 1
ATOM 2040 N N . HIS A 1 298 ? -47.819 -3.595 -21.090 1.00 20.96 271 HIS A N 1
ATOM 2041 C CA . HIS A 1 298 ? -48.109 -4.945 -20.644 1.00 26.47 271 HIS A CA 1
ATOM 2042 C C . HIS A 1 298 ? -49.553 -5.389 -20.718 1.00 26.32 271 HIS A C 1
ATOM 2043 O O . HIS A 1 298 ? -50.018 -6.101 -19.888 1.00 32.16 271 HIS A O 1
ATOM 2050 N N . SER A 1 299 ? -50.228 -4.966 -21.749 1.00 25.02 272 SER A N 1
ATOM 2051 C CA . SER A 1 299 ? -51.629 -5.279 -22.016 1.00 25.63 272 SER A CA 1
ATOM 2052 C C . SER A 1 299 ? -51.885 -5.424 -23.517 1.00 32.84 272 SER A C 1
ATOM 2053 O O . SER A 1 299 ? -51.054 -5.074 -24.364 1.00 27.86 272 SER A O 1
ATOM 2056 N N . HIS A 1 300 ? -53.086 -5.924 -23.830 1.00 31.12 273 HIS A N 1
ATOM 2057 C CA . HIS A 1 300 ? -53.502 -6.122 -25.214 1.00 32.77 273 HIS A CA 1
ATOM 2058 C C . HIS A 1 300 ? -53.415 -4.831 -26.028 1.00 30.55 273 HIS A C 1
ATOM 2059 O O . HIS A 1 300 ? -53.226 -4.883 -27.248 1.00 34.98 273 HIS A O 1
ATOM 2066 N N . VAL A 1 301 ? -53.511 -3.668 -25.378 1.00 27.46 274 VAL A N 1
ATOM 2067 C CA . VAL A 1 301 ? -53.407 -2.386 -26.086 1.00 29.67 274 VAL A CA 1
ATOM 2068 C C . VAL A 1 301 ? -52.114 -2.279 -26.905 1.00 28.38 274 VAL A C 1
ATOM 2069 O O . VAL A 1 301 ? -52.050 -1.531 -27.887 1.00 29.87 274 VAL A O 1
ATOM 2073 N N . LEU A 1 302 ? -51.069 -3.012 -26.527 1.00 29.38 275 LEU A N 1
ATOM 2074 C CA . LEU A 1 302 ? -49.821 -2.930 -27.279 1.00 31.85 275 LEU A CA 1
ATOM 2075 C C . LEU A 1 302 ? -49.779 -3.846 -28.504 1.00 30.08 275 LEU A C 1
ATOM 2076 O O . LEU A 1 302 ? -48.821 -3.745 -29.276 1.00 30.94 275 LEU A O 1
ATOM 2081 N N . ASP A 1 303 ? -50.764 -4.737 -28.688 1.00 30.26 276 ASP A N 1
ATOM 2082 C CA . ASP A 1 303 ? -50.737 -5.711 -29.784 1.00 35.93 276 ASP A CA 1
ATOM 2083 C C . ASP A 1 303 ? -50.371 -5.110 -31.140 1.00 35.00 276 ASP A C 1
ATOM 2084 O O . ASP A 1 303 ? -49.469 -5.650 -31.797 1.00 32.31 276 ASP A O 1
ATOM 2089 N N . PRO A 1 304 ? -50.972 -4.003 -31.597 1.00 33.24 277 PRO A N 1
ATOM 2090 C CA . PRO A 1 304 ? -50.606 -3.472 -32.924 1.00 33.45 277 PRO A CA 1
ATOM 2091 C C . PRO A 1 304 ? -49.132 -3.096 -33.102 1.00 38.43 277 PRO A C 1
ATOM 2092 O O . PRO A 1 304 ? -48.689 -3.024 -34.253 1.00 43.44 277 PRO A O 1
ATOM 2096 N N . ILE A 1 305 ? -48.353 -2.845 -32.043 1.00 32.94 278 ILE A N 1
ATOM 2097 C CA . ILE A 1 305 ? -46.963 -2.410 -32.223 1.00 27.69 278 ILE A CA 1
ATOM 2098 C C . ILE A 1 305 ? -45.951 -3.488 -31.884 1.00 28.49 278 ILE A C 1
ATOM 2099 O O . ILE A 1 305 ? -44.748 -3.220 -31.945 1.00 32.88 278 ILE A O 1
ATOM 2104 N N . LEU A 1 306 ? -46.391 -4.697 -31.529 1.00 29.15 279 LEU A N 1
ATOM 2105 C CA . LEU A 1 306 ? -45.444 -5.722 -31.102 1.00 31.78 279 LEU A CA 1
ATOM 2106 C C . LEU A 1 306 ? -44.481 -6.101 -32.224 1.00 37.06 279 LEU A C 1
ATOM 2107 O O . LEU A 1 306 ? -43.264 -6.200 -32.009 1.00 32.20 279 LEU A O 1
ATOM 2112 N N . GLU A 1 307 ? -45.009 -6.331 -33.428 1.00 36.20 280 GLU A N 1
ATOM 2113 C CA . GLU A 1 307 ? -44.153 -6.761 -34.534 1.00 45.19 280 GLU A CA 1
ATOM 2114 C C . GLU A 1 307 ? -43.205 -5.647 -34.952 1.00 35.16 280 GLU A C 1
ATOM 2115 O O . GLU A 1 307 ? -42.002 -5.875 -35.139 1.00 36.66 280 GLU A O 1
ATOM 2121 N N . SER A 1 308 ? -43.712 -4.426 -35.053 1.00 35.36 281 SER A N 1
ATOM 2122 C CA . SER A 1 308 ? -42.830 -3.299 -35.305 1.00 32.44 281 SER A CA 1
ATOM 2123 C C . SER A 1 308 ? -41.749 -3.188 -34.240 1.00 34.54 281 SER A C 1
ATOM 2124 O O . SER A 1 308 ? -40.596 -2.838 -34.539 1.00 35.03 281 SER A O 1
ATOM 2127 N N . PHE A 1 309 ? -42.095 -3.461 -32.982 1.00 33.63 282 PHE A N 1
ATOM 2128 C CA . PHE A 1 309 ? -41.070 -3.350 -31.955 1.00 30.41 282 PHE A CA 1
ATOM 2129 C C . PHE A 1 309 ? -40.047 -4.471 -32.083 1.00 26.65 282 PHE A C 1
ATOM 2130 O O . PHE A 1 309 ? -38.871 -4.271 -31.765 1.00 27.04 282 PHE A O 1
ATOM 2138 N N . ALA A 1 310 ? -40.478 -5.647 -32.547 1.00 27.22 283 ALA A N 1
ATOM 2139 C CA . ALA A 1 310 ? -39.541 -6.736 -32.807 1.00 31.62 283 ALA A CA 1
ATOM 2140 C C . ALA A 1 310 ? -38.506 -6.344 -33.858 1.00 27.28 283 ALA A C 1
ATOM 2141 O O . ALA A 1 310 ? -37.358 -6.806 -33.803 1.00 28.57 283 ALA A O 1
ATOM 2143 N N . GLY A 1 311 ? -38.883 -5.491 -34.810 1.00 26.29 284 GLY A N 1
ATOM 2144 C CA . GLY A 1 311 ? -37.896 -4.955 -35.739 1.00 30.97 284 GLY A CA 1
ATOM 2145 C C . GLY A 1 311 ? -36.743 -4.268 -35.027 1.00 35.40 284 GLY A C 1
ATOM 2146 O O . GLY A 1 311 ? -35.570 -4.536 -35.313 1.00 32.75 284 GLY A O 1
ATOM 2147 N N . HIS A 1 312 ? -37.064 -3.382 -34.072 1.00 31.09 285 HIS A N 1
ATOM 2148 C CA . HIS A 1 312 ? -36.024 -2.732 -33.281 1.00 27.22 285 HIS A CA 1
ATOM 2149 C C . HIS A 1 312 ? -35.262 -3.730 -32.428 1.00 27.79 285 HIS A C 1
ATOM 2150 O O . HIS A 1 312 ? -34.034 -3.627 -32.292 1.00 27.37 285 HIS A O 1
ATOM 2157 N N . LEU A 1 313 ? -35.961 -4.700 -31.833 1.00 26.73 286 LEU A N 1
ATOM 2158 C CA . LEU A 1 313 ? -35.244 -5.685 -31.029 1.00 24.68 286 LEU A CA 1
ATOM 2159 C C . LEU A 1 313 ? -34.260 -6.480 -31.879 1.00 28.07 286 LEU A C 1
ATOM 2160 O O . LEU A 1 313 ? -33.230 -6.934 -31.375 1.00 26.46 286 LEU A O 1
ATOM 2165 N N . ARG A 1 314 ? -34.558 -6.651 -33.171 1.00 27.28 287 ARG A N 1
ATOM 2166 C CA . ARG A 1 314 ? -33.647 -7.343 -34.074 1.00 32.42 287 ARG A CA 1
ATOM 2167 C C . ARG A 1 314 ? -32.350 -6.573 -34.338 1.00 29.92 287 ARG A C 1
ATOM 2168 O O . ARG A 1 314 ? -31.388 -7.173 -34.812 1.00 31.95 287 ARG A O 1
ATOM 2176 N N . THR A 1 315 ? -32.277 -5.283 -34.026 1.00 29.44 288 THR A N 1
ATOM 2177 C CA . THR A 1 315 ? -31.017 -4.571 -34.201 1.00 31.22 288 THR A CA 1
ATOM 2178 C C . THR A 1 315 ? -29.997 -4.855 -33.102 1.00 29.76 288 THR A C 1
ATOM 2179 O O . THR A 1 315 ? -28.857 -4.398 -33.218 1.00 33.16 288 THR A O 1
ATOM 2183 N N . LEU A 1 316 ? -30.354 -5.602 -32.062 1.00 28.70 289 LEU A N 1
ATOM 2184 C CA . LEU A 1 316 ? -29.475 -5.797 -30.911 1.00 33.39 289 LEU A CA 1
ATOM 2185 C C . LEU A 1 316 ? -28.646 -7.071 -31.028 1.00 32.19 289 LEU A C 1
ATOM 2186 O O . LEU A 1 316 ? -29.146 -8.114 -31.453 1.00 32.16 289 LEU A O 1
ATOM 2191 N N . THR A 1 317 ? -27.399 -6.997 -30.577 1.00 28.88 290 THR A N 1
ATOM 2192 C CA . THR A 1 317 ? -26.558 -8.179 -30.401 1.00 32.09 290 THR A CA 1
ATOM 2193 C C . THR A 1 317 ? -26.798 -8.761 -29.008 1.00 31.66 290 THR A C 1
ATOM 2194 O O . THR A 1 317 ? -26.202 -8.315 -28.021 1.00 34.71 290 THR A O 1
ATOM 2198 N N . LEU A 1 318 ? -27.657 -9.772 -28.922 1.00 29.89 291 LEU A N 1
ATOM 2199 C CA . LEU A 1 318 ? -27.989 -10.388 -27.643 1.00 31.45 291 LEU A CA 1
ATOM 2200 C C . LEU A 1 318 ? -26.997 -11.491 -27.288 1.00 33.89 291 LEU A C 1
ATOM 2201 O O . LEU A 1 318 ? -26.638 -12.316 -28.130 1.00 37.17 291 LEU A O 1
ATOM 2206 N N . ARG A 1 319 ? -26.562 -11.502 -26.038 1.00 31.95 292 ARG A N 1
ATOM 2207 C CA . ARG A 1 319 ? -25.619 -12.477 -25.514 1.00 33.35 292 ARG A CA 1
ATOM 2208 C C . ARG A 1 319 ? -26.191 -13.085 -24.242 1.00 35.63 292 ARG A C 1
ATOM 2209 O O . ARG A 1 319 ? -27.052 -12.485 -23.592 1.00 33.20 292 ARG A O 1
ATOM 2217 N N . PRO A 1 320 ? -25.746 -14.290 -23.876 1.00 36.02 293 PRO A N 1
ATOM 2218 C CA . PRO A 1 320 ? -26.198 -14.859 -22.603 1.00 29.52 293 PRO A CA 1
ATOM 2219 C C . PRO A 1 320 ? -25.745 -14.000 -21.454 1.00 30.37 293 PRO A C 1
ATOM 2220 O O . PRO A 1 320 ? -24.688 -13.339 -21.521 1.00 31.76 293 PRO A O 1
ATOM 2224 N N . PRO A 1 321 ? -26.506 -13.964 -20.354 1.00 30.63 294 PRO A N 1
ATOM 2225 C CA . PRO A 1 321 ? -26.124 -13.091 -19.242 1.00 31.59 294 PRO A CA 1
ATOM 2226 C C . PRO A 1 321 ? -24.834 -13.556 -18.595 1.00 32.24 294 PRO A C 1
ATOM 2227 O O . PRO A 1 321 ? -24.633 -14.745 -18.339 1.00 31.95 294 PRO A O 1
ATOM 2231 N N . ARG A 1 322 ? -23.965 -12.599 -18.313 1.00 31.50 295 ARG A N 1
ATOM 2232 C CA . ARG A 1 322 ? -22.774 -12.862 -17.529 1.00 31.66 295 ARG A CA 1
ATOM 2233 C C . ARG A 1 322 ? -22.961 -12.548 -16.053 1.00 35.59 295 ARG A C 1
ATOM 2234 O O . ARG A 1 322 ? -22.120 -12.943 -15.241 1.00 35.35 295 ARG A O 1
ATOM 2242 N N . ILE A 1 323 ? -24.034 -11.853 -15.695 1.00 32.03 296 ILE A N 1
ATOM 2243 C CA . ILE A 1 323 ? -24.549 -11.808 -14.330 1.00 28.80 296 ILE A CA 1
ATOM 2244 C C . ILE A 1 323 ? -25.962 -12.350 -14.378 1.00 28.38 296 ILE A C 1
ATOM 2245 O O . ILE A 1 323 ? -26.740 -11.957 -15.254 1.00 28.89 296 ILE A O 1
ATOM 2250 N N . PRO A 1 324 ? -26.343 -13.279 -13.506 1.00 28.27 297 PRO A N 1
ATOM 2251 C CA . PRO A 1 324 ? -27.705 -13.827 -13.566 1.00 29.45 297 PRO A CA 1
ATOM 2252 C C . PRO A 1 324 ? -28.751 -12.752 -13.291 1.00 30.56 297 PRO A C 1
ATOM 2253 O O . PRO A 1 324 ? -28.543 -11.839 -12.489 1.00 24.15 297 PRO A O 1
ATOM 2257 N N . TYR A 1 325 ? -29.889 -12.868 -13.968 1.00 25.74 298 TYR A N 1
ATOM 2258 C CA . TYR A 1 325 ? -30.973 -11.938 -13.723 1.00 25.70 298 TYR A CA 1
ATOM 2259 C C . TYR A 1 325 ? -32.299 -12.666 -13.889 1.00 25.45 298 TYR A C 1
ATOM 2260 O O . TYR A 1 325 ? -32.413 -13.593 -14.699 1.00 27.69 298 TYR A O 1
ATOM 2269 N N . VAL A 1 326 ? -33.306 -12.258 -13.114 1.00 24.85 299 VAL A N 1
ATOM 2270 C CA . VAL A 1 326 ? -34.633 -12.847 -13.264 1.00 28.02 299 VAL A CA 1
ATOM 2271 C C . VAL A 1 326 ? -35.465 -11.921 -14.135 1.00 24.81 299 VAL A C 1
ATOM 2272 O O . VAL A 1 326 ? -35.359 -10.690 -14.023 1.00 25.56 299 VAL A O 1
ATOM 2276 N N . THR A 1 327 ? -36.252 -12.504 -15.045 1.00 22.11 300 THR A N 1
ATOM 2277 C CA . THR A 1 327 ? -37.076 -11.719 -15.956 1.00 24.11 300 THR A CA 1
ATOM 2278 C C . THR A 1 327 ? -38.492 -11.603 -15.421 1.00 22.96 300 THR A C 1
ATOM 2279 O O . THR A 1 327 ? -38.989 -12.489 -14.724 1.00 24.54 300 THR A O 1
ATOM 2282 N N . ASN A 1 328 ? -39.150 -10.506 -15.792 1.00 20.28 301 ASN A N 1
ATOM 2283 C CA . ASN A 1 328 ? -40.539 -10.315 -15.438 1.00 21.33 301 ASN A CA 1
ATOM 2284 C C . ASN A 1 328 ? -41.452 -11.313 -16.149 1.00 26.34 301 ASN A C 1
ATOM 2285 O O . ASN A 1 328 ? -42.604 -11.483 -15.728 1.00 22.23 301 ASN A O 1
ATOM 2290 N N . VAL A 1 329 ? -40.978 -11.961 -17.221 1.00 24.78 302 VAL A N 1
ATOM 2291 C CA . VAL A 1 329 ? -41.851 -12.855 -17.984 1.00 25.72 302 VAL A CA 1
ATOM 2292 C C . VAL A 1 329 ? -42.281 -14.049 -17.134 1.00 26.80 302 VAL A C 1
ATOM 2293 O O . VAL A 1 329 ? -43.471 -14.363 -17.027 1.00 23.98 302 VAL A O 1
ATOM 2297 N N . THR A 1 330 ? -41.317 -14.733 -16.525 1.00 27.08 303 THR A N 1
ATOM 2298 C CA . THR A 1 330 ? -41.577 -15.936 -15.751 1.00 25.62 303 THR A CA 1
ATOM 2299 C C . THR A 1 330 ? -41.510 -15.710 -14.256 1.00 32.06 303 THR A C 1
ATOM 2300 O O . THR A 1 330 ? -41.841 -16.631 -13.497 1.00 28.33 303 THR A O 1
ATOM 2304 N N . GLY A 1 331 ? -41.069 -14.529 -13.817 1.00 28.42 304 GLY A N 1
ATOM 2305 C CA . GLY A 1 331 ? -40.762 -14.335 -12.416 1.00 24.60 304 GLY A CA 1
ATOM 2306 C C . GLY A 1 331 ? -39.679 -15.262 -11.929 1.00 25.78 304 GLY A C 1
ATOM 2307 O O . GLY A 1 331 ? -39.670 -15.633 -10.749 1.00 26.94 304 GLY A O 1
ATOM 2308 N N . ASP A 1 332 ? -38.754 -15.639 -12.809 1.00 27.16 305 ASP A N 1
ATOM 2309 C CA . ASP A 1 332 ? -37.724 -16.626 -12.518 1.00 25.81 305 ASP A CA 1
ATOM 2310 C C . ASP A 1 332 ? -36.441 -16.216 -13.233 1.00 25.32 305 ASP A C 1
ATOM 2311 O O . ASP A 1 332 ? -36.429 -15.294 -14.056 1.00 27.38 305 ASP A O 1
ATOM 2316 N N . TRP A 1 333 ? -35.353 -16.911 -12.920 1.00 27.99 306 TRP A N 1
ATOM 2317 C CA . TRP A 1 333 ? -34.078 -16.666 -13.593 1.00 31.09 306 TRP A CA 1
ATOM 2318 C C . TRP A 1 333 ? -34.206 -16.799 -15.106 1.00 28.08 306 TRP A C 1
ATOM 2319 O O . TRP A 1 333 ? -34.822 -17.741 -15.615 1.00 32.43 306 TRP A O 1
ATOM 2330 N N . ALA A 1 334 ? -33.660 -15.827 -15.826 1.00 27.95 307 ALA A N 1
ATOM 2331 C CA . ALA A 1 334 ? -33.714 -15.881 -17.281 1.00 31.72 307 ALA A CA 1
ATOM 2332 C C . ALA A 1 334 ? -32.725 -16.918 -17.793 1.00 30.78 307 ALA A C 1
ATOM 2333 O O . ALA A 1 334 ? -31.571 -16.964 -17.349 1.00 27.32 307 ALA A O 1
ATOM 2335 N N . THR A 1 335 ? -33.184 -17.757 -18.717 1.00 28.29 308 THR A N 1
ATOM 2336 C CA . THR A 1 335 ? -32.294 -18.710 -19.364 1.00 34.88 308 THR A CA 1
ATOM 2337 C C . THR A 1 335 ? -31.507 -18.024 -20.480 1.00 35.69 308 THR A C 1
ATOM 2338 O O . THR A 1 335 ? -31.910 -16.977 -21.011 1.00 30.70 308 THR A O 1
ATOM 2342 N N . ASP A 1 336 ? -30.365 -18.633 -20.836 1.00 35.98 309 ASP A N 1
ATOM 2343 C CA . ASP A 1 336 ? -29.601 -18.166 -21.990 1.00 29.26 309 ASP A CA 1
ATOM 2344 C C . ASP A 1 336 ? -30.471 -18.104 -23.234 1.00 29.21 309 ASP A C 1
ATOM 2345 O O . ASP A 1 336 ? -30.381 -17.151 -24.017 1.00 32.91 309 ASP A O 1
ATOM 2350 N N . ALA A 1 337 ? -31.332 -19.109 -23.432 1.00 31.31 310 ALA A N 1
ATOM 2351 C CA . ALA A 1 337 ? -32.206 -19.111 -24.607 1.00 33.63 310 ALA A CA 1
ATOM 2352 C C . ALA A 1 337 ? -33.165 -17.928 -24.588 1.00 34.17 310 ALA A C 1
ATOM 2353 O O . ALA A 1 337 ? -33.438 -17.318 -25.633 1.00 32.80 310 ALA A O 1
ATOM 2355 N N . GLN A 1 338 ? -33.709 -17.607 -23.410 1.00 30.64 311 GLN A N 1
ATOM 2356 C CA . GLN A 1 338 ? -34.623 -16.472 -23.297 1.00 33.74 311 GLN A CA 1
ATOM 2357 C C . GLN A 1 338 ? -33.888 -15.159 -23.521 1.00 28.23 311 GLN A C 1
ATOM 2358 O O . GLN A 1 338 ? -34.331 -14.312 -24.308 1.00 26.48 311 GLN A O 1
ATOM 2364 N N . ALA A 1 339 ? -32.757 -14.973 -22.831 1.00 29.31 312 ALA A N 1
ATOM 2365 C CA . ALA A 1 339 ? -32.048 -13.700 -22.914 1.00 28.65 312 ALA A CA 1
ATOM 2366 C C . ALA A 1 339 ? -31.704 -13.342 -24.349 1.00 31.12 312 ALA A C 1
ATOM 2367 O O . ALA A 1 339 ? -31.679 -12.160 -24.702 1.00 32.94 312 ALA A O 1
ATOM 2369 N N . THR A 1 340 ? -31.444 -14.343 -25.192 1.00 30.59 313 THR A N 1
ATOM 2370 C CA . THR A 1 340 ? -30.963 -14.119 -26.549 1.00 33.27 313 THR A CA 1
ATOM 2371 C C . THR A 1 340 ? -32.054 -14.257 -27.593 1.00 31.63 313 THR A C 1
ATOM 2372 O O . THR A 1 340 ? -31.747 -14.281 -28.788 1.00 33.03 313 THR A O 1
ATOM 2376 N N . ASP A 1 341 ? -33.315 -14.334 -27.174 1.00 30.05 314 ASP A N 1
ATOM 2377 C CA . ASP A 1 341 ? -34.438 -14.577 -28.074 1.00 29.79 314 ASP A CA 1
ATOM 2378 C C . ASP A 1 341 ? -35.284 -13.317 -28.207 1.00 29.66 314 ASP A C 1
ATOM 2379 O O . ASP A 1 341 ? -35.850 -12.846 -27.216 1.00 32.69 314 ASP A O 1
ATOM 2384 N N . VAL A 1 342 ? -35.400 -12.802 -29.437 1.00 29.65 315 VAL A N 1
ATOM 2385 C CA . VAL A 1 342 ? -36.201 -11.605 -29.695 1.00 28.13 315 VAL A CA 1
ATOM 2386 C C . VAL A 1 342 ? -37.647 -11.816 -29.264 1.00 33.93 315 VAL A C 1
ATOM 2387 O O . VAL A 1 342 ? -38.290 -10.899 -28.724 1.00 30.10 315 VAL A O 1
ATOM 2391 N N . GLY A 1 343 ? -38.194 -13.014 -29.523 1.00 29.57 316 GLY A N 1
ATOM 2392 C CA . GLY A 1 343 ? -39.580 -13.281 -29.169 1.00 21.93 316 GLY A CA 1
ATOM 2393 C C . GLY A 1 343 ? -39.823 -13.208 -27.670 1.00 32.82 316 GLY A C 1
ATOM 2394 O O . GLY A 1 343 ? -40.886 -12.755 -27.228 1.00 25.16 316 GLY A O 1
ATOM 2395 N N . HIS A 1 344 ? -38.841 -13.637 -26.870 1.00 27.44 317 HIS A N 1
ATOM 2396 C CA . HIS A 1 344 ? -38.942 -13.482 -25.422 1.00 26.77 317 HIS A CA 1
ATOM 2397 C C . HIS A 1 344 ? -39.046 -12.006 -25.048 1.00 30.80 317 HIS A C 1
ATOM 2398 O O . HIS A 1 344 ? -39.923 -11.606 -24.270 1.00 27.61 317 HIS A O 1
ATOM 2405 N N . TRP A 1 345 ? -38.185 -11.170 -25.635 1.00 25.01 318 TRP A N 1
ATOM 2406 C CA . TRP A 1 345 ? -38.234 -9.748 -25.327 1.00 25.46 318 TRP A CA 1
ATOM 2407 C C . TRP A 1 345 ? -39.535 -9.119 -25.802 1.00 26.41 318 TRP A C 1
ATOM 2408 O O . TRP A 1 345 ? -40.045 -8.203 -25.146 1.00 27.08 318 TRP A O 1
ATOM 2419 N N . VAL A 1 346 ? -40.095 -9.602 -26.915 1.00 24.11 319 VAL A N 1
ATOM 2420 C CA . VAL A 1 346 ? -41.435 -9.178 -27.317 1.00 25.36 319 VAL A CA 1
ATOM 2421 C C . VAL A 1 346 ? -42.454 -9.575 -26.250 1.00 26.60 319 VAL A C 1
ATOM 2422 O O . VAL A 1 346 ? -43.281 -8.762 -25.827 1.00 27.31 319 VAL A O 1
ATOM 2426 N N . ASP A 1 347 ? -42.409 -10.837 -25.805 1.00 25.93 320 ASP A N 1
ATOM 2427 C CA . ASP A 1 347 ? -43.300 -11.292 -24.737 1.00 27.82 320 ASP A CA 1
ATOM 2428 C C . ASP A 1 347 ? -43.140 -10.446 -23.480 1.00 30.37 320 ASP A C 1
ATOM 2429 O O . ASP A 1 347 ? -44.121 -10.156 -22.784 1.00 28.55 320 ASP A O 1
ATOM 2434 N N . HIS A 1 348 ? -41.902 -10.068 -23.158 1.00 27.64 321 HIS A N 1
ATOM 2435 C CA . HIS A 1 348 ? -41.663 -9.283 -21.959 1.00 28.89 321 HIS A CA 1
ATOM 2436 C C . HIS A 1 348 ? -42.505 -8.013 -21.956 1.00 29.51 321 HIS A C 1
ATOM 2437 O O . HIS A 1 348 ? -43.080 -7.645 -20.924 1.00 27.91 321 HIS A O 1
ATOM 2444 N N . THR A 1 349 ? -42.624 -7.359 -23.118 1.00 26.13 322 THR A N 1
ATOM 2445 C CA . THR A 1 349 ? -43.371 -6.113 -23.243 1.00 25.51 322 THR A CA 1
ATOM 2446 C C . THR A 1 349 ? -44.880 -6.339 -23.273 1.00 26.89 322 THR A C 1
ATOM 2447 O O . THR A 1 349 ? -45.644 -5.468 -22.834 1.00 26.60 322 THR A O 1
ATOM 2451 N N . ARG A 1 350 ? -45.331 -7.500 -23.746 1.00 25.36 323 ARG A N 1
ATOM 2452 C CA . ARG A 1 350 ? -46.762 -7.772 -23.811 1.00 29.48 323 ARG A CA 1
ATOM 2453 C C . ARG A 1 350 ? -47.317 -8.352 -22.510 1.00 27.03 323 ARG A C 1
ATOM 2454 O O . ARG A 1 350 ? -48.467 -8.077 -22.155 1.00 24.11 323 ARG A O 1
ATOM 2462 N N . ARG A 1 351 ? -46.529 -9.131 -21.790 1.00 25.63 324 ARG A N 1
ATOM 2463 C CA . ARG A 1 351 ? -47.044 -9.984 -20.734 1.00 25.05 324 ARG A CA 1
ATOM 2464 C C . ARG A 1 351 ? -46.852 -9.369 -19.353 1.00 28.85 324 ARG A C 1
ATOM 2465 O O . ARG A 1 351 ? -46.074 -8.428 -19.144 1.00 25.89 324 ARG A O 1
ATOM 2473 N N . THR A 1 352 ? -47.600 -9.926 -18.409 1.00 27.66 325 THR A N 1
ATOM 2474 C CA . THR A 1 352 ? -47.594 -9.467 -17.035 1.00 24.84 325 THR A CA 1
ATOM 2475 C C . THR A 1 352 ? -46.180 -9.407 -16.477 1.00 22.84 325 THR A C 1
ATOM 2476 O O . THR A 1 352 ? -45.384 -10.337 -16.648 1.00 23.69 325 THR A O 1
ATOM 2480 N N . VAL A 1 353 ? -45.869 -8.296 -15.815 1.00 19.38 326 VAL A N 1
ATOM 2481 C CA . VAL A 1 353 ? -44.638 -8.196 -15.035 1.00 21.85 326 VAL A CA 1
ATOM 2482 C C . VAL A 1 353 ? -44.828 -9.006 -13.749 1.00 25.07 326 VAL A C 1
ATOM 2483 O O . VAL A 1 353 ? -45.537 -8.586 -12.826 1.00 23.40 326 VAL A O 1
ATOM 2487 N N . ARG A 1 354 ? -44.196 -10.174 -13.688 1.00 21.79 327 ARG A N 1
ATOM 2488 C CA . ARG A 1 354 ? -44.214 -11.002 -12.485 1.00 21.30 327 ARG A CA 1
ATOM 2489 C C . ARG A 1 354 ? -43.096 -10.577 -11.524 1.00 23.31 327 ARG A C 1
ATOM 2490 O O . ARG A 1 354 ? -42.181 -11.334 -11.198 1.00 21.72 327 ARG A O 1
ATOM 2498 N N . PHE A 1 355 ? -43.192 -9.342 -11.030 1.00 21.01 328 PHE A N 1
ATOM 2499 C CA . PHE A 1 355 ? -42.112 -8.838 -10.184 1.00 22.31 328 PHE A CA 1
ATOM 2500 C C . PHE A 1 355 ? -42.079 -9.531 -8.817 1.00 24.03 328 PHE A C 1
ATOM 2501 O O . PHE A 1 355 ? -41.004 -9.901 -8.328 1.00 23.24 328 PHE A O 1
ATOM 2509 N N . ALA A 1 356 ? -43.239 -9.682 -8.166 1.00 22.04 329 ALA A N 1
ATOM 2510 C CA . ALA A 1 356 ? -43.272 -10.290 -6.835 1.00 24.16 329 ALA A CA 1
ATOM 2511 C C . ALA A 1 356 ? -42.688 -11.701 -6.854 1.00 24.99 329 ALA A C 1
ATOM 2512 O O . ALA A 1 356 ? -41.886 -12.066 -5.983 1.00 23.16 329 ALA A O 1
ATOM 2514 N N . ASP A 1 357 ? -43.084 -12.512 -7.845 1.00 22.91 330 ASP A N 1
ATOM 2515 C CA . ASP A 1 357 ? -42.472 -13.825 -8.008 1.00 23.07 330 ASP A CA 1
ATOM 2516 C C . ASP A 1 357 ? -40.976 -13.705 -8.271 1.00 23.71 330 ASP A C 1
ATOM 2517 O O . ASP A 1 357 ? -40.175 -14.482 -7.730 1.00 25.66 330 ASP A O 1
ATOM 2522 N N . GLY A 1 358 ? -40.579 -12.746 -9.112 1.00 23.12 331 GLY A N 1
ATOM 2523 C CA . GLY A 1 358 ? -39.163 -12.552 -9.368 1.00 21.83 331 GLY A CA 1
ATOM 2524 C C . GLY A 1 358 ? -38.376 -12.265 -8.103 1.00 25.59 331 GLY A C 1
ATOM 2525 O O . GLY A 1 358 ? -37.283 -12.802 -7.910 1.00 22.76 331 GLY A O 1
ATOM 2526 N N . ILE A 1 359 ? -38.925 -11.417 -7.219 1.00 18.88 332 ILE A N 1
ATOM 2527 C CA . ILE A 1 359 ? -38.250 -11.107 -5.958 1.00 21.21 332 ILE A CA 1
ATOM 2528 C C . ILE A 1 359 ? -38.091 -12.367 -5.107 1.00 26.96 332 ILE A C 1
ATOM 2529 O O . ILE A 1 359 ? -37.041 -12.594 -4.493 1.00 25.00 332 ILE A O 1
ATOM 2534 N N . ALA A 1 360 ? -39.121 -13.216 -5.069 1.00 26.94 333 ALA A N 1
ATOM 2535 C CA . ALA A 1 360 ? -39.026 -14.441 -4.275 1.00 30.56 333 ALA A CA 1
ATOM 2536 C C . ALA A 1 360 ? -37.987 -15.408 -4.845 1.00 28.95 333 ALA A C 1
ATOM 2537 O O . ALA A 1 360 ? -37.241 -16.041 -4.089 1.00 27.30 333 ALA A O 1
ATOM 2539 N N . ALA A 1 361 ? -37.919 -15.539 -6.171 1.00 25.99 334 ALA A N 1
ATOM 2540 C CA . ALA A 1 361 ? -36.894 -16.400 -6.760 1.00 28.12 334 ALA A CA 1
ATOM 2541 C C . ALA A 1 361 ? -35.498 -15.862 -6.478 1.00 32.54 334 ALA A C 1
ATOM 2542 O O . ALA A 1 361 ? -34.580 -16.628 -6.161 1.00 35.22 334 ALA A O 1
ATOM 2544 N N . LEU A 1 362 ? -35.320 -14.545 -6.607 1.00 26.41 335 LEU A N 1
ATOM 2545 C CA . LEU A 1 362 ? -34.036 -13.929 -6.303 1.00 29.20 335 LEU A CA 1
ATOM 2546 C C . LEU A 1 362 ? -33.624 -14.225 -4.873 1.00 32.90 335 LEU A C 1
ATOM 2547 O O . LEU A 1 362 ? -32.482 -14.613 -4.609 1.00 31.76 335 LEU A O 1
ATOM 2552 N N . TRP A 1 363 ? -34.564 -14.077 -3.942 1.00 33.55 336 TRP A N 1
ATOM 2553 C CA . TRP A 1 363 ? -34.263 -14.230 -2.527 1.00 35.71 336 TRP A CA 1
ATOM 2554 C C . TRP A 1 363 ? -33.961 -15.678 -2.176 1.00 36.17 336 TRP A C 1
ATOM 2555 O O . TRP A 1 363 ? -33.101 -15.957 -1.336 1.00 37.53 336 TRP A O 1
ATOM 2566 N N . GLU A 1 364 ? -34.674 -16.610 -2.799 1.00 40.70 337 GLU A N 1
ATOM 2567 C CA . GLU A 1 364 ? -34.577 -18.000 -2.386 1.00 42.46 337 GLU A CA 1
ATOM 2568 C C . GLU A 1 364 ? -33.238 -18.609 -2.780 1.00 45.22 337 GLU A C 1
ATOM 2569 O O . GLU A 1 364 ? -32.733 -19.489 -2.079 1.00 49.39 337 GLU A O 1
ATOM 2575 N N . ARG A 1 365 ? -32.632 -18.147 -3.875 1.00 45.87 338 ARG A N 1
ATOM 2576 C CA . ARG A 1 365 ? -31.323 -18.681 -4.229 1.00 44.16 338 ARG A CA 1
ATOM 2577 C C . ARG A 1 365 ? -30.212 -18.008 -3.439 1.00 46.86 338 ARG A C 1
ATOM 2578 O O . ARG A 1 365 ? -29.354 -18.688 -2.868 1.00 50.97 338 ARG A O 1
ATOM 2586 N N . GLU A 1 366 ? -30.217 -16.674 -3.379 1.00 45.06 339 GLU A N 1
ATOM 2587 C CA . GLU A 1 366 ? -29.068 -15.932 -2.865 1.00 46.54 339 GLU A CA 1
ATOM 2588 C C . GLU A 1 366 ? -29.258 -15.371 -1.458 1.00 45.03 339 GLU A C 1
ATOM 2589 O O . GLU A 1 366 ? -28.261 -15.157 -0.760 1.00 46.17 339 GLU A O 1
ATOM 2595 N N . ARG A 1 367 ? -30.499 -15.120 -1.028 1.00 39.51 340 ARG A N 1
ATOM 2596 C CA . ARG A 1 367 ? -30.774 -14.282 0.137 1.00 36.84 340 ARG A CA 1
ATOM 2597 C C . ARG A 1 367 ? -29.878 -13.042 0.153 1.00 35.95 340 ARG A C 1
ATOM 2598 O O . ARG A 1 367 ? -29.268 -12.719 1.181 1.00 33.98 340 ARG A O 1
ATOM 2606 N N . PRO A 1 368 ? -29.808 -12.296 -0.948 1.00 32.44 341 PRO A N 1
ATOM 2607 C CA . PRO A 1 368 ? -28.818 -11.224 -1.050 1.00 29.30 341 PRO A CA 1
ATOM 2608 C C . PRO A 1 368 ? -29.300 -9.928 -0.411 1.00 28.24 341 PRO A C 1
ATOM 2609 O O . PRO A 1 368 ? -30.490 -9.727 -0.162 1.00 25.42 341 PRO A O 1
ATOM 2613 N N . VAL A 1 369 ? -28.327 -9.056 -0.118 1.00 23.94 342 VAL A N 1
ATOM 2614 C CA . VAL A 1 369 ? -28.627 -7.652 0.119 1.00 23.41 342 VAL A CA 1
ATOM 2615 C C . VAL A 1 369 ? -29.331 -7.091 -1.113 1.00 25.76 342 VAL A C 1
ATOM 2616 O O . VAL A 1 369 ? -28.892 -7.298 -2.253 1.00 26.90 342 VAL A O 1
ATOM 2620 N N . LEU A 1 370 ? -30.438 -6.393 -0.897 1.00 23.97 343 LEU A N 1
ATOM 2621 C CA . LEU A 1 370 ? -31.225 -5.829 -1.990 1.00 25.16 343 LEU A CA 1
ATOM 2622 C C . LEU A 1 370 ? -30.896 -4.342 -2.136 1.00 23.26 343 LEU A C 1
ATOM 2623 O O . LEU A 1 370 ? -31.168 -3.544 -1.227 1.00 25.14 343 LEU A O 1
ATOM 2628 N N . VAL A 1 371 ? -30.316 -3.973 -3.273 1.00 19.00 344 VAL A N 1
ATOM 2629 C CA . VAL A 1 371 ? -29.818 -2.625 -3.507 1.00 18.43 344 VAL A CA 1
ATOM 2630 C C . VAL A 1 371 ? -30.642 -2.042 -4.639 1.00 21.06 344 VAL A C 1
ATOM 2631 O O . VAL A 1 371 ? -30.540 -2.492 -5.792 1.00 18.21 344 VAL A O 1
ATOM 2635 N N . GLU A 1 372 ? -31.486 -1.073 -4.307 1.00 18.97 345 GLU A N 1
ATOM 2636 C CA . GLU A 1 372 ? -32.284 -0.397 -5.318 1.00 23.73 345 GLU A CA 1
ATOM 2637 C C . GLU A 1 372 ? -31.406 0.630 -6.025 1.00 23.48 345 GLU A C 1
ATOM 2638 O O . GLU A 1 372 ? -30.721 1.424 -5.370 1.00 23.79 345 GLU A O 1
ATOM 2644 N N . ILE A 1 373 ? -31.419 0.601 -7.356 1.00 22.07 346 ILE A N 1
ATOM 2645 C CA . ILE A 1 373 ? -30.566 1.427 -8.206 1.00 19.78 346 ILE A CA 1
ATOM 2646 C C . ILE A 1 373 ? -31.474 2.399 -8.938 1.00 19.24 346 ILE A C 1
ATOM 2647 O O . ILE A 1 373 ? -32.116 2.035 -9.928 1.00 23.66 346 ILE A O 1
ATOM 2652 N N . GLY A 1 374 ? -31.488 3.644 -8.510 1.00 19.89 347 GLY A N 1
ATOM 2653 C CA . GLY A 1 374 ? -32.353 4.632 -9.111 1.00 19.85 347 GLY A CA 1
ATOM 2654 C C . GLY A 1 374 ? -33.057 5.414 -8.028 1.00 20.87 347 GLY A C 1
ATOM 2655 O O . GLY A 1 374 ? -32.936 5.100 -6.836 1.00 21.87 347 GLY A O 1
ATOM 2656 N N . PRO A 1 375 ? -33.808 6.445 -8.411 1.00 21.98 348 PRO A N 1
ATOM 2657 C CA . PRO A 1 375 ? -34.424 7.326 -7.400 1.00 20.39 348 PRO A CA 1
ATOM 2658 C C . PRO A 1 375 ? -35.544 6.623 -6.650 1.00 21.45 348 PRO A C 1
ATOM 2659 O O . PRO A 1 375 ? -36.437 6.026 -7.257 1.00 24.47 348 PRO A O 1
ATOM 2663 N N . GLY A 1 376 ? -35.494 6.709 -5.327 1.00 23.69 349 GLY A N 1
ATOM 2664 C CA . GLY A 1 376 ? -36.595 6.300 -4.478 1.00 22.23 349 GLY A CA 1
ATOM 2665 C C . GLY A 1 376 ? -36.420 4.917 -3.873 1.00 29.90 349 GLY A C 1
ATOM 2666 O O . GLY A 1 376 ? -35.339 4.313 -3.862 1.00 26.25 349 GLY A O 1
ATOM 2667 N N . ASP A 1 377 ? -37.540 4.406 -3.360 1.00 27.26 350 ASP A N 1
ATOM 2668 C CA . ASP A 1 377 ? -37.564 3.129 -2.667 1.00 22.59 350 ASP A CA 1
ATOM 2669 C C . ASP A 1 377 ? -38.783 2.317 -3.078 1.00 24.22 350 ASP A C 1
ATOM 2670 O O . ASP A 1 377 ? -39.290 1.509 -2.292 1.00 24.78 350 ASP A O 1
ATOM 2675 N N . SER A 1 378 ? -39.271 2.512 -4.301 1.00 21.09 351 SER A N 1
ATOM 2676 C CA . SER A 1 378 ? -40.512 1.848 -4.685 1.00 23.86 351 SER A CA 1
ATOM 2677 C C . SER A 1 378 ? -40.337 0.334 -4.796 1.00 23.46 351 SER A C 1
ATOM 2678 O O . SER A 1 378 ? -41.230 -0.419 -4.397 1.00 27.20 351 SER A O 1
ATOM 2681 N N . LEU A 1 379 ? -39.208 -0.146 -5.329 1.00 22.67 352 LEU A N 1
ATOM 2682 C CA . LEU A 1 379 ? -39.032 -1.601 -5.408 1.00 22.18 352 LEU A CA 1
ATOM 2683 C C . LEU A 1 379 ? -38.657 -2.200 -4.059 1.00 22.83 352 LEU A C 1
ATOM 2684 O O . LEU A 1 379 ? -38.986 -3.364 -3.782 1.00 18.45 352 LEU A O 1
ATOM 2689 N N . THR A 1 380 ? -37.977 -1.415 -3.218 1.00 20.31 353 THR A N 1
ATOM 2690 C CA . THR A 1 380 ? -37.644 -1.849 -1.862 1.00 21.38 353 THR A CA 1
ATOM 2691 C C . THR A 1 380 ? -38.901 -2.158 -1.046 1.00 23.76 353 THR A C 1
ATOM 2692 O O . THR A 1 380 ? -38.946 -3.163 -0.325 1.00 23.65 353 THR A O 1
ATOM 2696 N N . LYS A 1 381 ? -39.942 -1.315 -1.161 1.00 22.12 354 LYS A N 1
ATOM 2697 C CA . LYS A 1 381 ? -41.198 -1.581 -0.452 1.00 25.80 354 LYS A CA 1
ATOM 2698 C C . LYS A 1 381 ? -41.861 -2.854 -0.960 1.00 24.32 354 LYS A C 1
ATOM 2699 O O . LYS A 1 381 ? -42.369 -3.657 -0.164 1.00 23.28 354 LYS A O 1
ATOM 2705 N N . LEU A 1 382 ? -41.877 -3.052 -2.283 1.00 19.86 355 LEU A N 1
ATOM 2706 C CA . LEU A 1 382 ? -42.445 -4.281 -2.832 1.00 21.72 355 LEU A CA 1
ATOM 2707 C C . LEU A 1 382 ? -41.693 -5.503 -2.317 1.00 23.33 355 LEU A C 1
ATOM 2708 O O . LEU A 1 382 ? -42.308 -6.522 -1.968 1.00 21.26 355 LEU A O 1
ATOM 2713 N N . ALA A 1 383 ? -40.357 -5.413 -2.254 1.00 25.12 356 ALA A N 1
ATOM 2714 C CA . ALA A 1 383 ? -39.553 -6.533 -1.774 1.00 24.10 356 ALA A CA 1
ATOM 2715 C C . ALA A 1 383 ? -39.825 -6.809 -0.300 1.00 24.73 356 ALA A C 1
ATOM 2716 O O . ALA A 1 383 ? -39.944 -7.970 0.103 1.00 26.23 356 ALA A O 1
ATOM 2718 N N . ARG A 1 384 ? -39.925 -5.756 0.520 1.00 22.39 357 ARG A N 1
ATOM 2719 C CA . ARG A 1 384 ? -40.220 -5.959 1.935 1.00 23.82 357 ARG A CA 1
ATOM 2720 C C . ARG A 1 384 ? -41.589 -6.608 2.120 1.00 25.16 357 ARG A C 1
ATOM 2721 O O . ARG A 1 384 ? -41.753 -7.485 2.973 1.00 23.39 357 ARG A O 1
ATOM 2729 N N . ALA A 1 385 ? -42.581 -6.194 1.326 1.00 23.68 358 ALA A N 1
ATOM 2730 C CA . ALA A 1 385 ? -43.907 -6.800 1.420 1.00 22.48 358 ALA A CA 1
ATOM 2731 C C . ALA A 1 385 ? -43.868 -8.274 1.036 1.00 27.21 358 ALA A C 1
ATOM 2732 O O . ALA A 1 385 ? -44.445 -9.118 1.729 1.00 30.75 358 ALA A O 1
ATOM 2734 N N . ARG A 1 386 ? -43.180 -8.610 -0.059 1.00 25.18 359 ARG A N 1
ATOM 2735 C CA . ARG A 1 386 ? -43.158 -9.999 -0.505 1.00 24.56 359 ARG A CA 1
ATOM 2736 C C . ARG A 1 386 ? -42.299 -10.881 0.397 1.00 27.68 359 ARG A C 1
ATOM 2737 O O . ARG A 1 386 ? -42.580 -12.074 0.537 1.00 31.21 359 ARG A O 1
ATOM 2745 N N . LEU A 1 387 ? -41.247 -10.328 0.995 1.00 25.15 360 LEU A N 1
ATOM 2746 C CA . LEU A 1 387 ? -40.245 -11.099 1.720 1.00 31.13 360 LEU A CA 1
ATOM 2747 C C . LEU A 1 387 ? -40.422 -11.024 3.233 1.00 33.42 360 LEU A C 1
ATOM 2748 O O . LEU A 1 387 ? -39.536 -11.449 3.972 1.00 38.32 360 LEU A O 1
ATOM 2753 N N . ASP A 1 388 ? -41.515 -10.444 3.704 1.00 35.80 361 ASP A N 1
ATOM 2754 C CA . ASP A 1 388 ? -41.881 -10.471 5.119 1.00 41.99 361 ASP A CA 1
ATOM 2755 C C . ASP A 1 388 ? -42.024 -11.926 5.583 1.00 44.75 361 ASP A C 1
ATOM 2756 O O . ASP A 1 388 ? -42.600 -12.731 4.848 1.00 54.59 361 ASP A O 1
ATOM 2761 N N . GLY A 1 389 ? -41.477 -12.329 6.725 1.00 42.61 362 GLY A N 1
ATOM 2762 C CA . GLY A 1 389 ? -40.418 -11.672 7.438 1.00 40.56 362 GLY A CA 1
ATOM 2763 C C . GLY A 1 389 ? -39.255 -12.652 7.339 1.00 48.69 362 GLY A C 1
ATOM 2764 O O . GLY A 1 389 ? -38.991 -13.454 8.234 1.00 40.59 362 GLY A O 1
ATOM 2765 N N . GLU A 1 390 ? -38.606 -12.621 6.184 1.00 41.58 363 GLU A N 1
ATOM 2766 C CA . GLU A 1 390 ? -37.312 -13.245 5.983 1.00 40.91 363 GLU A CA 1
ATOM 2767 C C . GLU A 1 390 ? -36.175 -12.334 6.443 1.00 40.73 363 GLU A C 1
ATOM 2768 O O . GLU A 1 390 ? -35.008 -12.718 6.340 1.00 38.60 363 GLU A O 1
ATOM 2774 N N . GLY A 1 391 ? -36.499 -11.129 6.907 1.00 40.81 364 GLY A N 1
ATOM 2775 C CA . GLY A 1 391 ? -35.506 -10.135 7.241 1.00 35.29 364 GLY A CA 1
ATOM 2776 C C . GLY A 1 391 ? -34.532 -9.750 6.129 1.00 34.48 364 GLY A C 1
ATOM 2777 O O . GLY A 1 391 ? -33.322 -9.813 6.330 1.00 41.71 364 GLY A O 1
ATOM 2778 N N . PRO A 1 392 ? -35.015 -9.308 4.963 1.00 32.95 365 PRO A N 1
ATOM 2779 C CA . PRO A 1 392 ? -34.073 -8.839 3.939 1.00 34.81 365 PRO A CA 1
ATOM 2780 C C . PRO A 1 392 ? -33.369 -7.574 4.413 1.00 28.98 365 PRO A C 1
ATOM 2781 O O . PRO A 1 392 ? -33.934 -6.769 5.155 1.00 26.42 365 PRO A O 1
ATOM 2785 N N . VAL A 1 393 ? -32.108 -7.432 4.026 1.00 26.84 366 VAL A N 1
ATOM 2786 C CA . VAL A 1 393 ? -31.395 -6.171 4.176 1.00 22.57 366 VAL A CA 1
ATOM 2787 C C . VAL A 1 393 ? -31.543 -5.415 2.868 1.00 26.60 366 VAL A C 1
ATOM 2788 O O . VAL A 1 393 ? -31.257 -5.956 1.793 1.00 26.28 366 VAL A O 1
ATOM 2792 N N . THR A 1 394 ? -32.035 -4.185 2.948 1.00 21.75 367 THR A N 1
ATOM 2793 C CA . THR A 1 394 ? -32.260 -3.385 1.760 1.00 24.46 367 THR A CA 1
ATOM 2794 C C . THR A 1 394 ? -31.445 -2.114 1.886 1.00 23.91 367 THR A C 1
ATOM 2795 O O . THR A 1 394 ? -31.174 -1.631 2.993 1.00 22.96 367 THR A O 1
ATOM 2799 N N . VAL A 1 395 ? -31.013 -1.615 0.739 1.00 19.80 368 VAL A N 1
ATOM 2800 C CA . VAL A 1 395 ? -30.169 -0.436 0.666 1.00 23.50 368 VAL A CA 1
ATOM 2801 C C . VAL A 1 395 ? -30.733 0.454 -0.415 1.00 23.59 368 VAL A C 1
ATOM 2802 O O . VAL A 1 395 ? -31.041 -0.009 -1.519 1.00 24.05 368 VAL A O 1
ATOM 2806 N N . THR A 1 396 ? -30.859 1.718 -0.100 1.00 21.06 369 THR A N 1
ATOM 2807 C CA . THR A 1 396 ? -31.390 2.692 -1.019 1.00 24.63 369 THR A CA 1
ATOM 2808 C C . THR A 1 396 ? -30.253 3.605 -1.460 1.00 23.51 369 THR A C 1
ATOM 2809 O O . THR A 1 396 ? -29.286 3.829 -0.729 1.00 22.13 369 THR A O 1
ATOM 2813 N N . THR A 1 397 ? -30.371 4.126 -2.663 1.00 20.79 370 THR A N 1
ATOM 2814 C CA . THR A 1 397 ? -29.207 4.614 -3.371 1.00 24.32 370 THR A CA 1
ATOM 2815 C C . THR A 1 397 ? -29.389 6.015 -3.960 1.00 24.58 370 THR A C 1
ATOM 2816 O O . THR A 1 397 ? -28.390 6.708 -4.196 1.00 21.70 370 THR A O 1
ATOM 2820 N N . MET A 1 398 ? -30.616 6.492 -4.115 1.00 21.37 371 MET A N 1
ATOM 2821 C CA . MET A 1 398 ? -30.840 7.829 -4.640 1.00 26.39 371 MET A CA 1
ATOM 2822 C C . MET A 1 398 ? -32.153 8.364 -4.066 1.00 25.81 371 MET A C 1
ATOM 2823 O O . MET A 1 398 ? -33.156 7.635 -3.980 1.00 23.77 371 MET A O 1
ATOM 2828 N N . ARG A 1 399 ? -32.137 9.640 -3.689 1.00 23.90 372 ARG A N 1
ATOM 2829 C CA . ARG A 1 399 ? -33.252 10.258 -2.979 1.00 23.21 372 ARG A CA 1
ATOM 2830 C C . ARG A 1 399 ? -34.469 10.427 -3.888 1.00 24.98 372 ARG A C 1
ATOM 2831 O O . ARG A 1 399 ? -34.363 10.459 -5.118 1.00 23.11 372 ARG A O 1
ATOM 2839 N N . HIS A 1 400 ? -35.636 10.573 -3.252 1.00 29.50 373 HIS A N 1
ATOM 2840 C CA . HIS A 1 400 ? -36.868 10.983 -3.917 1.00 29.60 373 HIS A CA 1
ATOM 2841 C C . HIS A 1 400 ? -36.781 12.441 -4.357 1.00 26.40 373 HIS A C 1
ATOM 2842 O O . HIS A 1 400 ? -35.974 13.218 -3.845 1.00 24.25 373 HIS A O 1
ATOM 2849 N N . ALA A 1 401 ? -37.664 12.808 -5.297 1.00 23.19 374 ALA A N 1
ATOM 2850 C CA . ALA A 1 401 ? -37.675 14.155 -5.873 1.00 30.79 374 ALA A CA 1
ATOM 2851 C C . ALA A 1 401 ? -37.618 15.258 -4.808 1.00 33.95 374 ALA A C 1
ATOM 2852 O O . ALA A 1 401 ? -36.835 16.209 -4.923 1.00 42.57 374 ALA A O 1
ATOM 2854 N N . LYS A 1 402 ? -38.422 15.146 -3.758 1.00 34.55 375 LYS A N 1
ATOM 2855 C CA . LYS A 1 402 ? -38.553 16.268 -2.830 1.00 47.04 375 LYS A CA 1
ATOM 2856 C C . LYS A 1 402 ? -37.575 16.240 -1.655 1.00 42.94 375 LYS A C 1
ATOM 2857 O O . LYS A 1 402 ? -37.525 17.215 -0.901 1.00 51.01 375 LYS A O 1
ATOM 2863 N N . ALA A 1 403 ? -36.789 15.182 -1.486 1.00 41.22 376 ALA A N 1
ATOM 2864 C CA . ALA A 1 403 ? -35.898 15.094 -0.337 1.00 35.08 376 ALA A CA 1
ATOM 2865 C C . ALA A 1 403 ? -34.738 16.083 -0.463 1.00 38.46 376 ALA A C 1
ATOM 2866 O O . ALA A 1 403 ? -34.318 16.445 -1.563 1.00 43.69 376 ALA A O 1
ATOM 2868 N N . GLN A 1 404 ? -34.205 16.507 0.687 1.00 38.15 377 GLN A N 1
ATOM 2869 C CA . GLN A 1 404 ? -33.202 17.567 0.748 1.00 41.86 377 GLN A CA 1
ATOM 2870 C C . GLN A 1 404 ? -31.769 17.062 0.846 1.00 42.12 377 GLN A C 1
ATOM 2871 O O . GLN A 1 404 ? -30.842 17.867 0.696 1.00 47.35 377 GLN A O 1
ATOM 2877 N N . ALA A 1 405 ? -31.557 15.775 1.108 1.00 33.90 378 ALA A N 1
ATOM 2878 C CA . ALA A 1 405 ? -30.197 15.254 1.193 1.00 32.16 378 ALA A CA 1
ATOM 2879 C C . ALA A 1 405 ? -29.443 15.469 -0.117 1.00 31.79 378 ALA A C 1
ATOM 2880 O O . ALA A 1 405 ? -30.028 15.505 -1.200 1.00 34.04 378 ALA A O 1
ATOM 2882 N N . ALA A 1 406 ? -28.130 15.628 -0.009 1.00 31.67 379 ALA A N 1
ATOM 2883 C CA . ALA A 1 406 ? -27.276 15.705 -1.188 1.00 28.15 379 ALA A CA 1
ATOM 2884 C C . ALA A 1 406 ? -27.079 14.312 -1.778 1.00 26.84 379 ALA A C 1
ATOM 2885 O O . ALA A 1 406 ? -26.991 13.322 -1.043 1.00 24.82 379 ALA A O 1
ATOM 2887 N N . ASP A 1 407 ? -27.011 14.232 -3.111 1.00 25.03 380 ASP A N 1
ATOM 2888 C CA . ASP A 1 407 ? -26.849 12.929 -3.761 1.00 22.14 380 ASP A CA 1
ATOM 2889 C C . ASP A 1 407 ? -25.608 12.208 -3.250 1.00 23.44 380 ASP A C 1
ATOM 2890 O O . ASP A 1 407 ? -25.646 10.998 -2.988 1.00 22.49 380 ASP A O 1
ATOM 2895 N N . GLY A 1 408 ? -24.502 12.941 -3.079 1.00 27.01 381 GLY A N 1
ATOM 2896 C CA . GLY A 1 408 ? -23.276 12.322 -2.601 1.00 23.79 381 GLY A CA 1
ATOM 2897 C C . GLY A 1 408 ? -23.396 11.803 -1.188 1.00 27.02 381 GLY A C 1
ATOM 2898 O O . GLY A 1 408 ? -22.779 10.794 -0.840 1.00 28.68 381 GLY A O 1
ATOM 2899 N N . PHE A 1 409 ? -24.187 12.477 -0.355 1.00 25.48 382 PHE A N 1
ATOM 2900 C CA . PHE A 1 409 ? -24.458 11.957 0.977 1.00 25.73 382 PHE A CA 1
ATOM 2901 C C . PHE A 1 409 ? -25.235 10.647 0.902 1.00 26.33 382 PHE A C 1
ATOM 2902 O O . PHE A 1 409 ? -24.884 9.660 1.566 1.00 25.90 382 PHE A O 1
ATOM 2910 N N . VAL A 1 410 ? -26.310 10.625 0.113 1.00 24.06 383 VAL A N 1
ATOM 2911 C CA . VAL A 1 410 ? -27.114 9.412 0.003 1.00 26.90 383 VAL A CA 1
ATOM 2912 C C . VAL A 1 410 ? -26.259 8.256 -0.507 1.00 28.90 383 VAL A C 1
ATOM 2913 O O . VAL A 1 410 ? -26.376 7.121 -0.028 1.00 25.51 383 VAL A O 1
ATOM 2917 N N . LEU A 1 411 ? -25.351 8.539 -1.456 1.00 25.63 384 LEU A N 1
ATOM 2918 C CA . LEU A 1 411 ? -24.482 7.495 -1.987 1.00 24.65 384 LEU A CA 1
ATOM 2919 C C . LEU A 1 411 ? -23.513 7.006 -0.923 1.00 27.69 384 LEU A C 1
ATOM 2920 O O . LEU A 1 411 ? -23.320 5.791 -0.767 1.00 25.94 384 LEU A O 1
ATOM 2925 N N . ALA A 1 412 ? -22.906 7.940 -0.172 1.00 25.20 385 ALA A N 1
ATOM 2926 C CA . ALA A 1 412 ? -21.973 7.563 0.887 1.00 28.85 385 ALA A CA 1
ATOM 2927 C C . ALA A 1 412 ? -22.655 6.727 1.964 1.00 26.81 385 ALA A C 1
ATOM 2928 O O . ALA A 1 412 ? -22.076 5.749 2.454 1.00 28.06 385 ALA A O 1
ATOM 2930 N N . GLU A 1 413 ? -23.880 7.096 2.353 1.00 25.66 386 GLU A N 1
ATOM 2931 C CA . GLU A 1 413 ? -24.633 6.261 3.293 1.00 30.16 386 GLU A CA 1
ATOM 2932 C C . GLU A 1 413 ? -24.866 4.863 2.732 1.00 28.52 386 GLU A C 1
ATOM 2933 O O . GLU A 1 413 ? -24.686 3.868 3.443 1.00 26.12 386 GLU A O 1
ATOM 2939 N N . ALA A 1 414 ? -25.282 4.769 1.461 1.00 23.64 387 ALA A N 1
ATOM 2940 C CA . ALA A 1 414 ? -25.487 3.459 0.851 1.00 26.77 387 ALA A CA 1
ATOM 2941 C C . ALA A 1 414 ? -24.212 2.632 0.894 1.00 25.61 387 ALA A C 1
ATOM 2942 O O . ALA A 1 414 ? -24.251 1.441 1.224 1.00 26.33 387 ALA A O 1
ATOM 2944 N N . LEU A 1 415 ? -23.068 3.247 0.568 1.00 27.19 388 LEU A N 1
ATOM 2945 C CA . LEU A 1 415 ? -21.807 2.506 0.586 1.00 28.95 388 LEU A CA 1
ATOM 2946 C C . LEU A 1 415 ? -21.445 2.080 2.003 1.00 27.92 388 LEU A C 1
ATOM 2947 O O . LEU A 1 415 ? -21.028 0.938 2.224 1.00 30.75 388 LEU A O 1
ATOM 2952 N N . GLY A 1 416 ? -21.622 2.974 2.976 1.00 24.73 389 GLY A N 1
ATOM 2953 C CA . GLY A 1 416 ? -21.366 2.602 4.358 1.00 29.57 389 GLY A CA 1
ATOM 2954 C C . GLY A 1 416 ? -22.259 1.463 4.810 1.00 32.14 389 GLY A C 1
ATOM 2955 O O . GLY A 1 416 ? -21.799 0.492 5.427 1.00 31.00 389 GLY A O 1
ATOM 2956 N N . ARG A 1 417 ? -23.549 1.552 4.480 1.00 30.11 390 ARG A N 1
ATOM 2957 C CA . ARG A 1 417 ? -24.485 0.501 4.857 1.00 29.46 390 ARG A CA 1
ATOM 2958 C C . ARG A 1 417 ? -24.117 -0.827 4.207 1.00 29.57 390 ARG A C 1
ATOM 2959 O O . ARG A 1 417 ? -24.190 -1.886 4.847 1.00 28.51 390 ARG A O 1
ATOM 2967 N N . LEU A 1 418 ? -23.705 -0.791 2.940 1.00 24.67 391 LEU A N 1
ATOM 2968 C CA . LEU A 1 418 ? -23.253 -2.013 2.288 1.00 28.93 391 LEU A CA 1
ATOM 2969 C C . LEU A 1 418 ? -22.053 -2.618 3.025 1.00 32.77 391 LEU A C 1
ATOM 2970 O O . LEU A 1 418 ? -22.007 -3.833 3.254 1.00 26.40 391 LEU A O 1
ATOM 2975 N N . TRP A 1 419 ? -21.092 -1.782 3.437 1.00 29.99 392 TRP A N 1
ATOM 2976 C CA . TRP A 1 419 ? -19.971 -2.295 4.220 1.00 32.01 392 TRP A CA 1
ATOM 2977 C C . TRP A 1 419 ? -20.444 -2.882 5.545 1.00 32.94 392 TRP A C 1
ATOM 2978 O O . TRP A 1 419 ? -19.991 -3.960 5.951 1.00 33.91 392 TRP A O 1
ATOM 2989 N N . SER A 1 420 ? -21.356 -2.185 6.233 1.00 30.83 393 SER A N 1
ATOM 2990 C CA . SER A 1 420 ? -21.855 -2.675 7.516 1.00 32.30 393 SER A CA 1
ATOM 2991 C C . SER A 1 420 ? -22.507 -4.047 7.391 1.00 35.09 393 SER A C 1
ATOM 2992 O O . SER A 1 420 ? -22.465 -4.841 8.337 1.00 37.48 393 SER A O 1
ATOM 2995 N N . ALA A 1 421 ? -23.125 -4.341 6.248 1.00 34.39 394 ALA A N 1
ATOM 2996 C CA . ALA A 1 421 ? -23.752 -5.640 6.055 1.00 30.90 394 ALA A CA 1
ATOM 2997 C C . ALA A 1 421 ? -22.754 -6.720 5.672 1.00 37.60 394 ALA A C 1
ATOM 2998 O O . ALA A 1 421 ? -23.132 -7.898 5.619 1.00 41.50 394 ALA A O 1
ATOM 3000 N N . GLY A 1 422 ? -21.503 -6.359 5.390 1.00 36.27 395 GLY A N 1
ATOM 3001 C CA . GLY A 1 422 ? -20.493 -7.329 5.036 1.00 33.98 395 GLY A CA 1
ATOM 3002 C C . GLY A 1 422 ? -19.966 -7.241 3.619 1.00 36.37 395 GLY A C 1
ATOM 3003 O O . GLY A 1 422 ? -19.203 -8.123 3.212 1.00 40.66 395 GLY A O 1
ATOM 3004 N N . VAL A 1 423 ? -20.340 -6.217 2.854 1.00 37.25 396 VAL A N 1
ATOM 3005 C CA . VAL A 1 423 ? -19.810 -6.031 1.498 1.00 34.77 396 VAL A CA 1
ATOM 3006 C C . VAL A 1 423 ? -18.571 -5.160 1.648 1.00 37.13 396 VAL A C 1
ATOM 3007 O O . VAL A 1 423 ? -18.616 -3.934 1.508 1.00 35.97 396 VAL A O 1
ATOM 3011 N N . ASP A 1 424 ? -17.434 -5.801 1.941 1.00 35.56 397 ASP A N 1
ATOM 3012 C CA . ASP A 1 424 ? -16.264 -5.045 2.378 1.00 36.21 397 ASP A CA 1
ATOM 3013 C C . ASP A 1 424 ? -15.787 -4.066 1.312 1.00 37.93 397 ASP A C 1
ATOM 3014 O O . ASP A 1 424 ? -15.379 -2.945 1.631 1.00 37.28 397 ASP A O 1
ATOM 3019 N N . ALA A 1 425 ? -15.831 -4.464 0.040 1.00 34.77 398 ALA A N 1
ATOM 3020 C CA . ALA A 1 425 ? -15.355 -3.562 -0.998 1.00 30.93 398 ALA A CA 1
ATOM 3021 C C . ALA A 1 425 ? -16.203 -2.302 -1.120 1.00 34.99 398 ALA A C 1
ATOM 3022 O O . ALA A 1 425 ? -15.813 -1.382 -1.850 1.00 35.07 398 ALA A O 1
ATOM 3024 N N . ALA A 1 426 ? -17.348 -2.227 -0.437 1.00 33.41 399 ALA A N 1
ATOM 3025 C CA . ALA A 1 426 ? -18.169 -1.031 -0.552 1.00 35.55 399 ALA A CA 1
ATOM 3026 C C . ALA A 1 426 ? -17.549 0.173 0.150 1.00 33.59 399 ALA A C 1
ATOM 3027 O O . ALA A 1 426 ? -17.860 1.308 -0.224 1.00 31.93 399 ALA A O 1
ATOM 3029 N N . LEU A 1 427 ? -16.671 -0.043 1.128 1.00 33.36 400 LEU A N 1
ATOM 3030 C CA . LEU A 1 427 ? -16.082 1.067 1.886 1.00 35.41 400 LEU A CA 1
ATOM 3031 C C . LEU A 1 427 ? -15.121 1.860 1.009 1.00 37.38 400 LEU A C 1
ATOM 3032 O O . LEU A 1 427 ? -14.150 1.284 0.502 1.00 44.36 400 LEU A O 1
ATOM 3037 N N . PRO A 1 428 ? -15.343 3.160 0.795 1.00 41.16 401 PRO A N 1
ATOM 3038 C CA . PRO A 1 428 ? -14.495 3.931 -0.136 1.00 44.11 401 PRO A CA 1
ATOM 3039 C C . PRO A 1 428 ? -13.094 4.217 0.408 1.00 50.51 401 PRO A C 1
ATOM 3040 O O . PRO A 1 428 ? -12.794 4.017 1.591 1.00 47.77 401 PRO A O 1
ATOM 3044 N N . HIS A 1 429 ? -12.257 4.736 -0.513 1.00 59.68 402 HIS A N 1
ATOM 3045 C CA . HIS A 1 429 ? -10.808 5.096 -0.424 1.00 53.60 402 HIS A CA 1
ATOM 3046 C C . HIS A 1 429 ? -9.989 4.162 -1.312 1.00 60.92 402 HIS A C 1
ATOM 3047 O O . HIS A 1 429 ? -9.501 3.119 -0.861 1.00 65.42 402 HIS A O 1
#

Solvent-accessible surface area: 17443 Å² total; per-residue (Å²): 215,69,49,163,82,103,18,102,60,180,69,35,3,0,7,9,14,1,194,70,76,32,47,1,122,43,75,0,55,58,24,0,129,141,5,100,135,110,123,44,41,152,18,74,82,9,0,30,42,31,57,89,98,161,87,61,56,114,26,14,9,27,7,4,0,19,43,40,98,65,0,15,128,30,0,87,78,14,98,34,71,19,79,48,17,70,136,138,100,28,96,5,0,0,0,0,0,11,45,39,26,44,32,61,15,1,0,30,17,3,22,70,54,27,77,41,2,63,77,14,1,37,117,0,0,67,45,0,120,120,22,19,65,51,32,0,62,57,6,2,21,114,128,40,123,116,25,29,26,17,3,29,0,3,0,0,0,0,0,18,0,0,0,66,1,0,12,101,59,26,0,140,7,54,0,0,0,0,28,16,11,0,0,0,0,0,0,11,10,1,28,0,5,68,12,55,51,0,0,43,4,0,0,41,7,14,78,33,18,41,88,30,27,18,4,14,0,16,2,52,17,45,14,113,66,0,89,106,44,38,43,163,10,22,19,18,4,3,20,16,3,64,92,22,1,17,0,0,0,60,60,97,2,0,67,144,6,25,44,65,0,68,164,130,67,19,82,66,133,77,49,140,48,93,6,0,25,9,0,57,24,0,74,115,24,27,137,61,1,3,27,64,1,156,88,17,60,30,110,65,26,212,28,55,1,0,0,1,10,66,5,69,46,14,70,83,74,47,0,53,70,36,34,12,0,22,56,2,1,63,114,22,1,82,0,5,65,0,0,22,23,0,18,146,128,39,140,1,6,1,0,0,0,0,0,2,36,42,5,3,122,28,0,119,37,88,4,124,71,90,53,27,26,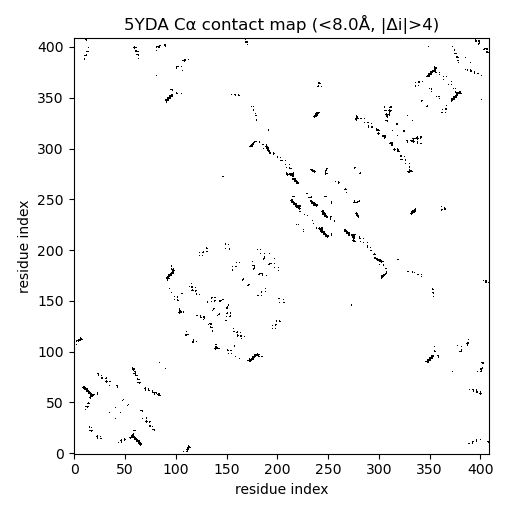8,2,57,1,4,46,83,51,194,47,179,42,49,10,8,62,19,12,12,71,2,7,0,78,0,14,6,7,7,18,84,60,0,34,34,162

Sequence (409 aa):
ENLYFQGSGRRLVLPVSARTSGALRGQAHALARRLEERPGLRLDDVAGALRADRPALRHRLTVSASSVPEAVEALRAAVPAVPPVPDEPPKVAFLLPGGGTQYVGMGSGLYRENDVYRDTVDRCAAVLRPALGSDLRTALFEEVEPGSTAAFMALFVTEYALARTLMEEGVRPDALIGHSLGEYTAACLAGVMEIDEALPVVAERIRLIASSGGATVGVAACADTVLPLLGEGLSLAAVNSPVACTVAGDTDAVDRLEAELTRRGVPFRRLRMPAAAHSHVLDPILESFAGHLRTLTLRPPRIPYVTNVTGDWATDAQATDVGHWVDHTRRTVRFADGIAALWERERPVLVEIGPGDSLTKLARARLDGEGPVTVTTMRHAKAQAADGFVLAEALGRLWSAGVDAALPH

CATH classification: 3.40.366.10 (+1 more: 3.30.70.250)

Organism: NCBI:txid1571532

Nearest PDB structures (foldseek):
  5ydl-assembly1_A  TM=1.001E+00  e=1.249E-81  Streptomyces sp. CNQ431
  7vee-assembly1_A  TM=8.910E-01  e=8.046E-31  Streptomyces graminofaciens
  8in9-assembly1_A  TM=8.897E-01  e=1.016E-29  Streptomyces graminofaciens
  6c9u-assembly1_A  TM=8.847E-01  e=6.217E-28  Saccharopolyspora erythraea
  8tpx-assembly1_B  TM=8.743E-01  e=5.042E-26  Saccharopolyspora erythraea

InterPro domains:
  IPR001031 Thioesterase [PF00975] (1017-1255)
  IPR001227 Acyl transferase domain superfamily [G3DSA:3.40.366.10] (541-836)
  IPR006162 Phosphopantetheine attachment site [PS00012] (950-965)
  IPR009081 Phosphopantetheine binding ACP domain [PF00550] (928-989)
  IPR009081 Phosphopantetheine binding ACP domain [PS50075] (920-995)
  IPR014030 Beta-ketoacyl synthase-like, N-terminal domain [PF00109] (14-265)
  IPR014031 Beta-ketoacyl synthase, C-terminal domain [PF02801] (274-391)
  IPR014043 Acyl transferase domain [PF00698] (542-816)
  IPR014043 Acyl transferase domain [SM00827] (543-830)
  IPR016035 Acyl transferase/acyl hydrolase/lysophospholipase [SSF52151] (539-826)
  IPR016036 Malonyl-CoA ACP transacylase, ACP-binding [SSF55048] (662-720)
  IPR016039 Thiolase-like [G3DSA:3.40.47.10] (7-462)
  IPR016039 Thiolase-like [SSF53901] (13-441)
  IPR018201 Beta-ketoacyl synthase, active site [PS00606] (178-194)
  IPR020841 Polyketide synthase, beta-ketoacyl synthase domain [PS52004] (12-442)
  IPR020841 Polyketide synthase, beta-ketoacyl synthase domain [SM00825] (15-445)
  IPR029058 Alpha/Beta hydrolase fold [G3DSA:3.40.50.1820] (915-1269)
  IPR029058 Alpha/Beta hydrolase fold [SSF53474] (1003-1268)
  IPR032821 Polyketide synthase, C-terminal extension [PF16197] (394-502)
  IPR036736 ACP-like superfamily [SSF47336] (919-989)

Foldseek 3Di:
DDLAADAAAQKAKAKFADADLHCRLVVLLVVLVVCVVDVVDWPVVNRVCSVPVDDHYFFMFMDIDSGSVRSSVCSNVDDRDAHGADPDFAAEEEEAEQDDQFDAQFCSLVCRHPVLLVVLLQVLQVLCCVLVVDRLNCVNHPHDDPLALSRRLSQLSQLLSQQRRQVVLVNQHLEYEYFQLRVLSRCCSQVQFPSSLVSSLSSVVSVLQLVLFWWKKKWQAAVVVLVVLDDVQKDFAEGQARGITMMIGHHVGVVVSVVVCVVVVTDMGTRPRRGGWQEPSSVVCLVVSLVSVVSTDGFAGNRWYAAQQVLEIDDRCLSRDSVNVSSSRHHYRHNLSVLVRVCVPRVHEYEYRGEDCVSVVSSCRSPPPPPHHYAYQTYGPPDDDRNVNSNNNRLSSSVSNRSVSSRGD

Radius of gyration: 22.33 Å; Cα contacts (8 Å, |Δi|>4): 852; chains: 1; bounding box: 62×45×59 Å

B-factor: mean 34.96, std 13.46, range [14.95, 93.02]